Protein AF-A0AAN0JZP7-F1 (afdb_monomer_lite)

Sequence (390 aa):
MIDDQPSLLSFTKYLKPLVDWKPFALFLPGITQSDVKIIDKAKGNSIEALYKSWLQANPHGSWRDVITALKECDEMELVNNIERKVTDPTKGKTPSAIFRAHSVELTDSISTSILRTSNALHAEGLISLETKEDMDVTGVANYRKATTLINSIDRQLRASLDPKEYLIDICHVLINQKYRTLTDIATSILHELVPDNSANRVGYVSNAITGEEVKPGDHILSQRWFHTHHGIYIGEPDCEVIHFSGDETGSLEFKRSSPHCQIRKTTLDKFRDGNRLCLVAYNCSVGSKISSILHSAYCHTEKAMPLSETIELAKYFLNHPKEFGEYDIANNNSETFACFCKTSLMNVAAQLQPTRWIPLPAGSSVVNSQCDTYVEALEKYHRIRCQNTT

Secondary structure (DSSP, 8-state):
-TTSPPPHHHHHHHSTT-S-HHHHHHHSTT--HHHHHHHHHSSS-HHHHHHHHHHHH-TT--HHHHHHHHHHTT-HHHHHHHHHHH--TT----HHHHHHHHHHHHHHHHHTTHHHHHHHHHHTTSS-HHHHHHHH-TTS-HHHHHHHHHHHHHHHHHH-SSHHHHHHHHHHHHHTT--HHHHHHHHHHHHHHS---HHHHS-SS--B--GGG--TT-EEEEE-SS-EEEEEEEEETTEEEEEEESSTT----S-SS-TT-EEEEE-HHHHHTTSEEEEPB-S--HHHHHHHHHHT--B--SPPPPHHHHHHHHHHHHHSGGGG----TTSSSHHHHHHHHHHS-TT---TT-GGGGSPPPTT--SS-PPPSSHHHHHHHHHHHHHHT--

InterPro domains:
  IPR007053 LRAT domain [PF04970] (213-344)
  IPR007053 LRAT domain [PS51934] (219-351)
  IPR011029 Death-like domain superfamily [G3DSA:1.10.533.10] (3-98)

pLDDT: mean 81.69, std 14.91, range [33.34, 98.12]

Radius of gyration: 25.27 Å; chains: 1; bounding box: 73×60×63 Å

Organism: Amphimedon queenslandica (NCBI:txid400682)

Structure (mmCIF, N/CA/C/O backbone):
data_AF-A0AAN0JZP7-F1
#
_entry.id   AF-A0AAN0JZP7-F1
#
loop_
_atom_site.group_PDB
_atom_site.id
_atom_site.type_symbol
_atom_site.label_atom_id
_atom_site.label_alt_id
_atom_site.label_comp_id
_atom_site.label_asym_id
_atom_site.label_entity_id
_atom_site.label_seq_id
_atom_site.pdbx_PDB_ins_code
_atom_site.Cartn_x
_atom_site.Cartn_y
_atom_site.Cartn_z
_atom_site.occupancy
_atom_site.B_iso_or_equiv
_atom_site.auth_seq_id
_atom_site.auth_comp_id
_atom_site.auth_asym_id
_atom_site.auth_atom_id
_atom_site.pdbx_PDB_model_num
ATOM 1 N N . MET A 1 1 ? 17.502 -0.839 16.898 1.00 61.59 1 MET A N 1
ATOM 2 C CA . MET A 1 1 ? 17.442 -0.936 15.425 1.00 61.59 1 MET A CA 1
ATOM 3 C C . MET A 1 1 ? 18.794 -1.365 14.877 1.00 61.59 1 MET A C 1
ATOM 5 O O . MET A 1 1 ? 18.995 -2.561 14.876 1.00 61.59 1 MET A O 1
ATOM 9 N N . ILE A 1 2 ? 19.779 -0.524 14.547 1.00 63.44 2 ILE A N 1
ATOM 10 C CA . ILE A 1 2 ? 21.137 -1.043 14.225 1.00 63.44 2 ILE A CA 1
ATOM 11 C C . ILE A 1 2 ? 21.937 -1.475 15.470 1.00 63.44 2 ILE A C 1
ATOM 13 O O . ILE A 1 2 ? 22.833 -2.306 15.388 1.00 63.44 2 ILE A O 1
ATOM 17 N N . ASP A 1 3 ? 21.541 -0.971 16.637 1.00 71.25 3 ASP A N 1
ATOM 18 C CA . ASP A 1 3 ? 22.227 -1.209 17.917 1.00 71.25 3 ASP A CA 1
ATOM 19 C C . ASP A 1 3 ? 21.623 -2.334 18.741 1.00 71.25 3 ASP A C 1
ATOM 21 O O . ASP A 1 3 ? 22.101 -2.634 19.831 1.00 71.25 3 ASP A O 1
ATOM 25 N N . ASP A 1 4 ? 20.581 -2.973 18.212 1.00 73.88 4 ASP A N 1
ATOM 26 C CA . ASP A 1 4 ? 19.952 -4.087 18.903 1.00 73.88 4 ASP A CA 1
ATOM 27 C C . ASP A 1 4 ? 20.780 -5.347 18.680 1.00 73.88 4 ASP A C 1
ATOM 29 O O . ASP A 1 4 ? 21.336 -5.579 17.599 1.00 73.88 4 ASP A O 1
ATOM 33 N N . GLN A 1 5 ? 20.803 -6.193 19.703 1.00 83.50 5 GLN A N 1
ATOM 34 C CA . GLN A 1 5 ? 21.382 -7.519 19.601 1.00 83.50 5 GLN A CA 1
ATOM 35 C C . GLN A 1 5 ? 20.538 -8.397 18.660 1.00 83.50 5 GLN A C 1
ATOM 37 O O . GLN A 1 5 ? 19.321 -8.510 18.851 1.00 83.50 5 GLN A O 1
ATOM 42 N N . PRO A 1 6 ? 21.141 -9.047 17.648 1.00 84.19 6 PRO A N 1
ATOM 43 C CA . PRO A 1 6 ? 20.416 -9.958 16.772 1.00 84.19 6 PRO A CA 1
ATOM 44 C C . PRO A 1 6 ? 19.908 -11.184 17.542 1.00 84.19 6 PRO A C 1
ATOM 46 O O . PRO A 1 6 ? 20.631 -11.764 18.350 1.00 84.19 6 PRO A O 1
ATOM 49 N N . SER A 1 7 ? 18.692 -11.651 17.243 1.00 84.12 7 SER A N 1
ATOM 50 C CA . SER A 1 7 ? 18.241 -12.980 17.687 1.00 84.12 7 SER A CA 1
ATOM 51 C C . SER A 1 7 ? 18.879 -14.076 16.834 1.00 84.12 7 SER A C 1
ATOM 53 O O . SER A 1 7 ? 19.139 -13.854 15.649 1.00 84.12 7 SER A O 1
ATOM 55 N N . LEU A 1 8 ? 19.040 -15.286 17.379 1.00 82.19 8 LEU A N 1
ATOM 56 C CA . LEU A 1 8 ? 19.596 -16.423 16.634 1.00 82.19 8 LEU A CA 1
ATOM 57 C C . LEU A 1 8 ? 18.882 -16.652 15.290 1.00 82.19 8 LEU A C 1
ATOM 59 O O . LEU A 1 8 ? 19.519 -16.874 14.259 1.00 82.19 8 LEU A O 1
ATOM 63 N N . LEU A 1 9 ? 17.549 -16.556 15.293 1.00 73.75 9 LEU A N 1
ATOM 64 C CA . LEU A 1 9 ? 16.721 -16.744 14.104 1.00 73.75 9 LEU A CA 1
ATOM 65 C C . LEU A 1 9 ? 16.971 -15.655 13.053 1.00 73.75 9 LEU A C 1
ATOM 67 O O . LEU A 1 9 ? 17.081 -15.954 11.868 1.00 73.75 9 LEU A O 1
ATOM 71 N N . SER A 1 10 ? 17.062 -14.392 13.473 1.00 79.19 10 SER A N 1
ATOM 72 C CA . SER A 1 10 ? 17.300 -13.276 12.549 1.00 79.19 10 SER A CA 1
ATOM 73 C C . SER A 1 10 ? 18.724 -13.290 11.986 1.00 79.19 10 SER A C 1
ATOM 75 O O . SER A 1 10 ? 18.895 -13.129 10.780 1.00 79.19 10 SER A O 1
ATOM 77 N N . PHE A 1 11 ? 19.721 -13.589 12.822 1.00 86.81 11 PHE A N 1
ATOM 78 C CA . PHE A 1 11 ? 21.123 -13.722 12.428 1.00 86.81 11 PHE A CA 1
ATOM 79 C C . PHE A 1 11 ? 21.316 -14.814 11.369 1.00 86.81 11 PHE A C 1
ATOM 81 O O . PHE A 1 11 ? 21.804 -14.552 10.272 1.00 86.81 11 PHE A O 1
ATOM 88 N N . THR A 1 12 ? 20.847 -16.030 11.662 1.00 86.12 12 THR A N 1
ATOM 89 C CA . THR A 1 12 ? 20.970 -17.180 10.750 1.00 86.12 12 THR A CA 1
ATOM 90 C C . THR A 1 12 ? 20.180 -16.984 9.458 1.00 86.12 12 THR A C 1
ATOM 92 O O . THR A 1 12 ? 20.674 -17.304 8.378 1.00 86.12 12 THR A O 1
ATOM 95 N N . LYS A 1 13 ? 18.969 -16.417 9.536 1.00 83.31 13 LYS A N 1
ATOM 96 C CA . LYS A 1 13 ? 18.145 -16.126 8.356 1.00 83.31 13 LYS A CA 1
ATOM 97 C C . LYS A 1 13 ? 18.811 -15.109 7.436 1.00 83.31 13 LYS A C 1
ATOM 99 O O . LYS A 1 13 ? 18.739 -15.266 6.219 1.00 83.31 13 LYS A O 1
ATOM 104 N N . TYR A 1 14 ? 19.392 -14.048 7.993 1.00 85.00 14 TYR A N 1
ATOM 105 C CA . TYR A 1 14 ? 19.931 -12.954 7.190 1.00 85.00 14 TYR A CA 1
ATOM 106 C C . TYR A 1 14 ? 21.307 -13.264 6.624 1.00 85.00 14 TYR A C 1
ATOM 108 O O . TYR A 1 14 ? 21.558 -12.858 5.501 1.00 85.00 14 TYR A O 1
ATOM 116 N N . LEU A 1 15 ? 22.136 -14.038 7.326 1.00 89.44 15 LEU A N 1
ATOM 117 C CA . LEU A 1 15 ? 23.448 -14.469 6.835 1.00 89.44 15 LEU A CA 1
ATOM 118 C C . LEU A 1 15 ? 23.404 -15.740 5.975 1.00 89.44 15 LEU A C 1
ATOM 120 O O . LEU A 1 15 ? 24.440 -16.195 5.513 1.00 89.44 15 LEU A O 1
ATOM 124 N N . LYS A 1 16 ? 22.221 -16.310 5.714 1.00 85.50 16 LYS A N 1
ATOM 125 C CA . LYS A 1 16 ? 22.064 -17.481 4.835 1.00 85.50 16 LYS A CA 1
ATOM 126 C C . LYS A 1 16 ? 22.737 -17.335 3.451 1.00 85.50 16 LYS A C 1
ATOM 128 O O . LYS A 1 16 ? 23.241 -18.347 2.972 1.00 85.50 16 LYS A O 1
ATOM 133 N N . PRO A 1 17 ? 22.740 -16.156 2.792 1.00 86.69 17 PRO A N 1
ATOM 134 C CA . PRO A 1 17 ? 23.419 -15.976 1.505 1.00 86.69 17 PRO A CA 1
ATOM 135 C C . PRO A 1 17 ? 24.952 -15.959 1.587 1.00 86.69 17 PRO A C 1
ATOM 137 O O . PRO A 1 17 ? 25.596 -16.069 0.550 1.00 86.69 17 PRO A O 1
ATOM 140 N N . LEU A 1 18 ? 25.534 -15.810 2.783 1.00 87.44 18 LEU A N 1
ATOM 141 C CA . LEU A 1 18 ? 26.980 -15.721 2.971 1.00 87.44 18 LEU A CA 1
ATOM 142 C C . LEU A 1 18 ? 27.627 -17.090 2.720 1.00 87.44 18 LEU A C 1
ATOM 144 O O . LEU A 1 18 ? 27.459 -18.020 3.510 1.00 87.44 18 LEU A O 1
ATOM 148 N N . VAL A 1 19 ? 28.348 -17.213 1.603 1.00 81.44 19 VAL A N 1
ATOM 149 C CA . VAL A 1 19 ? 28.922 -18.488 1.141 1.00 81.44 19 VAL A CA 1
ATOM 150 C C . VAL A 1 19 ? 30.175 -18.862 1.934 1.00 81.44 19 VAL A C 1
ATOM 152 O O . VAL A 1 19 ? 30.304 -20.012 2.355 1.00 81.44 19 VAL A O 1
ATOM 155 N N . ASP A 1 20 ? 31.071 -17.900 2.178 1.00 88.50 20 ASP A N 1
ATOM 156 C CA . ASP A 1 20 ? 32.243 -18.086 3.036 1.00 88.50 20 ASP A CA 1
ATOM 157 C C . ASP A 1 20 ? 32.143 -17.208 4.284 1.00 88.50 20 ASP A C 1
ATOM 159 O O . ASP A 1 20 ? 32.372 -16.002 4.271 1.00 88.50 20 ASP A O 1
ATOM 163 N N . TRP A 1 21 ? 31.784 -17.836 5.399 1.00 93.06 21 TRP A N 1
ATOM 164 C CA . TRP A 1 21 ? 31.579 -17.145 6.665 1.00 93.06 21 TRP A CA 1
ATOM 165 C C . TRP A 1 21 ? 32.882 -16.875 7.428 1.00 93.06 21 TRP A C 1
ATOM 167 O O . TRP A 1 21 ? 32.865 -16.116 8.398 1.00 93.06 21 TRP A O 1
ATOM 177 N N . LYS A 1 22 ? 34.006 -17.502 7.045 1.00 94.31 22 LYS A N 1
ATOM 178 C CA . LYS A 1 22 ? 35.250 -17.460 7.833 1.00 94.31 22 LYS A CA 1
ATOM 179 C C . LYS A 1 22 ? 35.911 -16.077 7.837 1.00 94.31 22 LYS A C 1
ATOM 181 O O . LYS A 1 22 ? 36.289 -15.652 8.930 1.00 94.31 22 LYS A O 1
ATOM 186 N N . PRO A 1 23 ? 36.040 -15.360 6.700 1.00 92.50 23 PRO A N 1
ATOM 187 C CA . PRO A 1 23 ? 36.547 -13.988 6.703 1.00 92.50 23 PRO A CA 1
ATOM 188 C C . PRO A 1 23 ? 35.668 -13.076 7.563 1.00 92.50 23 PRO A C 1
ATOM 190 O O . PRO A 1 23 ? 36.172 -12.407 8.459 1.00 92.50 23 PRO A O 1
ATOM 193 N N . PHE A 1 24 ? 34.346 -13.170 7.392 1.00 95.12 24 PHE A N 1
ATOM 194 C CA . PHE A 1 24 ? 33.356 -12.432 8.182 1.00 95.12 24 PHE A CA 1
ATOM 195 C C . PHE A 1 24 ? 33.491 -12.666 9.687 1.00 95.12 24 PHE A C 1
ATOM 197 O O . PHE A 1 24 ? 33.491 -11.714 10.466 1.00 95.12 24 PHE A O 1
ATOM 204 N N . ALA A 1 25 ? 33.659 -13.919 10.111 1.00 94.69 25 ALA A N 1
ATOM 205 C CA . ALA A 1 25 ? 33.807 -14.250 11.521 1.00 94.69 25 ALA A CA 1
ATOM 206 C C . ALA A 1 25 ? 35.013 -13.569 12.173 1.00 94.69 25 ALA A C 1
ATOM 208 O O . ALA A 1 25 ? 34.914 -13.173 13.328 1.00 94.69 25 ALA A O 1
ATOM 209 N N . LEU A 1 26 ? 36.128 -13.408 11.455 1.00 93.19 26 LEU A N 1
ATOM 210 C CA . LEU A 1 26 ? 37.338 -12.782 11.998 1.00 93.19 26 LEU A CA 1
ATOM 211 C C . LEU A 1 26 ? 37.191 -11.273 12.221 1.00 93.19 26 LEU A C 1
ATOM 213 O O . LEU A 1 26 ? 37.925 -10.714 13.032 1.00 93.19 26 LEU A O 1
ATOM 217 N N . PHE A 1 27 ? 36.244 -10.626 11.541 1.00 93.94 27 PHE A N 1
ATOM 218 C CA . PHE A 1 27 ? 35.928 -9.216 11.763 1.00 93.94 27 PHE A CA 1
ATOM 219 C C . PHE A 1 27 ? 34.865 -8.997 12.844 1.00 93.94 27 PHE A C 1
ATOM 221 O O . PHE A 1 27 ? 34.640 -7.859 13.257 1.00 93.94 27 PHE A O 1
ATOM 228 N N . LEU A 1 28 ? 34.221 -10.059 13.344 1.00 94.94 28 LEU A N 1
ATOM 229 C CA . LEU A 1 28 ? 33.315 -9.934 14.481 1.00 94.94 28 LEU A CA 1
ATOM 230 C C . LEU A 1 28 ? 34.106 -9.684 15.778 1.00 94.94 28 LEU A C 1
ATOM 232 O O . LEU A 1 28 ? 35.032 -10.439 16.092 1.00 94.94 28 LEU A O 1
ATOM 236 N N . PRO A 1 29 ? 33.717 -8.684 16.592 1.00 91.81 29 PRO A N 1
ATOM 237 C CA . PRO A 1 29 ? 34.404 -8.400 17.845 1.00 91.81 29 PRO A CA 1
ATOM 238 C C . PRO A 1 29 ? 34.432 -9.618 18.773 1.00 91.81 29 PRO A C 1
ATOM 240 O O . PRO A 1 29 ? 33.393 -10.215 19.056 1.00 91.81 29 PRO A O 1
ATOM 243 N N . GLY A 1 30 ? 35.622 -9.963 19.265 1.00 90.44 30 GLY A N 1
ATOM 244 C CA . GLY A 1 30 ? 35.824 -11.051 20.225 1.00 90.44 30 GLY A CA 1
ATOM 245 C C . GLY A 1 30 ? 36.013 -12.444 19.617 1.00 90.44 30 GLY A C 1
ATOM 246 O O . GLY A 1 30 ? 36.321 -13.367 20.365 1.00 90.44 30 GLY A O 1
ATOM 247 N N . ILE A 1 31 ? 35.887 -12.616 18.296 1.00 95.62 31 ILE A N 1
ATOM 248 C CA . ILE A 1 31 ? 36.171 -13.894 17.628 1.00 95.62 31 ILE A CA 1
ATOM 249 C C . ILE A 1 31 ? 37.644 -13.978 17.222 1.00 95.62 31 ILE A C 1
ATOM 251 O O . ILE A 1 31 ? 38.203 -13.057 16.632 1.00 95.62 31 ILE A O 1
ATOM 255 N N . THR A 1 32 ? 38.279 -15.115 17.510 1.00 94.19 32 THR A N 1
ATOM 256 C CA . THR A 1 32 ? 39.675 -15.384 17.149 1.00 94.19 32 THR A CA 1
ATOM 257 C C . THR A 1 32 ? 39.801 -16.454 16.064 1.00 94.19 32 THR A C 1
ATOM 259 O O . THR A 1 32 ? 38.897 -17.253 15.810 1.00 94.19 32 THR A O 1
ATOM 262 N N . GLN A 1 33 ? 40.991 -16.557 15.465 1.00 92.69 33 GLN A N 1
ATOM 263 C CA . GLN A 1 33 ? 41.318 -17.632 14.522 1.00 92.69 33 GLN A CA 1
ATOM 264 C C . GLN A 1 33 ? 41.151 -19.038 15.129 1.00 92.69 33 GLN A C 1
ATOM 266 O O . GLN A 1 33 ? 40.869 -19.998 14.407 1.00 92.69 33 GLN A O 1
ATOM 271 N N . SER A 1 34 ? 41.353 -19.178 16.442 1.00 92.75 34 SER A N 1
ATOM 272 C CA . SER A 1 34 ? 41.161 -20.443 17.155 1.00 92.75 34 SER A CA 1
ATOM 273 C C . SER A 1 34 ? 39.684 -20.829 17.199 1.00 92.75 34 SER A C 1
ATOM 275 O O . SER A 1 34 ? 39.361 -21.983 16.920 1.00 92.75 34 SER A O 1
ATOM 277 N N . ASP A 1 35 ? 38.797 -19.865 17.445 1.00 92.31 35 ASP A N 1
ATOM 278 C CA . ASP A 1 35 ? 37.346 -20.083 17.480 1.00 92.31 35 ASP A CA 1
ATOM 279 C C . ASP A 1 35 ? 36.824 -20.499 16.105 1.00 92.31 35 ASP A C 1
ATOM 281 O O . ASP A 1 35 ? 36.108 -21.493 15.983 1.00 92.31 35 ASP A O 1
ATOM 285 N N . VAL A 1 36 ? 37.283 -19.827 15.041 1.00 94.31 36 VAL A N 1
ATOM 286 C CA . VAL A 1 36 ? 36.952 -20.197 13.655 1.00 94.31 36 VAL A CA 1
ATOM 287 C C . VAL A 1 36 ? 37.372 -21.639 13.354 1.00 94.31 36 VAL A C 1
ATOM 289 O O . VAL A 1 36 ? 36.588 -22.397 12.787 1.00 94.31 36 VAL A O 1
ATOM 292 N N . LYS A 1 37 ? 38.571 -22.069 13.778 1.00 93.88 37 LYS A N 1
ATOM 293 C CA . LYS A 1 37 ? 39.041 -23.460 13.598 1.00 93.88 37 LYS A CA 1
ATOM 294 C C . LYS A 1 37 ? 38.215 -24.478 14.385 1.00 93.88 37 LYS A C 1
ATOM 296 O O . LYS A 1 37 ? 38.093 -25.618 13.940 1.00 93.88 37 LYS A O 1
ATOM 301 N N . ILE A 1 38 ? 37.705 -24.107 15.559 1.00 92.56 38 ILE A N 1
ATOM 302 C CA . ILE A 1 38 ? 36.837 -24.971 16.369 1.00 92.56 38 ILE A CA 1
ATOM 303 C C . ILE A 1 38 ? 35.477 -25.122 15.682 1.00 92.56 38 ILE A C 1
ATOM 305 O O . ILE A 1 38 ? 35.018 -26.248 15.497 1.00 92.56 38 ILE A O 1
ATOM 309 N N . ILE A 1 39 ? 34.875 -24.012 15.245 1.00 93.38 39 ILE A N 1
ATOM 310 C CA . ILE A 1 39 ? 33.576 -23.997 14.558 1.00 93.38 39 ILE A CA 1
ATOM 311 C C . ILE A 1 39 ? 33.648 -24.752 13.222 1.00 93.38 39 ILE A C 1
ATOM 313 O O . ILE A 1 39 ? 32.748 -25.527 12.916 1.00 93.38 39 ILE A O 1
ATOM 317 N N . ASP A 1 40 ? 34.734 -24.596 12.459 1.00 91.31 40 ASP A N 1
ATOM 318 C CA . ASP A 1 40 ? 34.947 -25.287 11.176 1.00 91.31 40 ASP A CA 1
ATOM 319 C C . ASP A 1 40 ? 35.055 -26.815 11.323 1.00 91.31 40 ASP A C 1
ATOM 321 O O . ASP A 1 40 ? 34.704 -27.570 10.420 1.00 91.31 40 ASP A O 1
ATOM 325 N N . LYS A 1 41 ? 35.525 -27.290 12.484 1.00 89.38 41 LYS A N 1
ATOM 326 C CA . LYS A 1 41 ? 35.619 -28.723 12.805 1.00 89.38 41 LYS A CA 1
ATOM 327 C C . LYS A 1 41 ? 34.352 -29.282 13.453 1.00 89.38 41 LYS A C 1
ATOM 329 O O . LYS A 1 41 ? 34.227 -30.503 13.581 1.00 89.38 41 LYS A O 1
ATOM 334 N N . ALA A 1 42 ? 33.439 -28.424 13.904 1.00 86.25 42 ALA A N 1
ATOM 335 C CA . ALA A 1 42 ? 32.206 -28.844 14.551 1.00 86.25 42 ALA A CA 1
ATOM 336 C C . ALA A 1 42 ? 31.202 -29.379 13.518 1.00 86.25 42 ALA A C 1
ATOM 338 O O . ALA A 1 42 ? 31.073 -28.864 12.410 1.00 86.25 42 ALA A O 1
ATOM 339 N N . LYS A 1 43 ? 30.446 -30.417 13.888 1.00 76.25 43 LYS A N 1
ATOM 340 C CA . LYS A 1 43 ? 29.324 -30.900 13.071 1.00 76.25 43 LYS A CA 1
ATOM 341 C C . LYS A 1 43 ? 28.108 -30.004 13.319 1.00 76.25 43 LYS A C 1
ATOM 343 O O . LYS A 1 43 ? 27.640 -29.942 14.452 1.00 76.25 43 LYS A O 1
ATOM 348 N N . GLY A 1 44 ? 27.577 -29.352 12.285 1.00 80.12 44 GLY A N 1
ATOM 349 C CA . GLY A 1 44 ? 26.349 -28.553 12.384 1.00 80.12 44 GLY A CA 1
ATOM 350 C C . GLY A 1 44 ? 26.357 -27.304 11.506 1.00 80.12 44 GLY A C 1
ATOM 351 O O . GLY A 1 44 ? 27.202 -27.152 10.629 1.00 80.12 44 GLY A O 1
ATOM 352 N N . ASN A 1 45 ? 25.395 -26.408 11.740 1.00 87.12 45 ASN A N 1
ATOM 353 C CA . ASN A 1 45 ? 25.317 -25.127 11.044 1.00 87.12 45 ASN A CA 1
ATOM 354 C C . ASN A 1 45 ? 26.385 -24.163 11.587 1.00 87.12 45 ASN A C 1
ATOM 356 O O . ASN A 1 45 ? 26.284 -23.687 12.720 1.00 87.12 45 ASN A O 1
ATOM 360 N N . SER A 1 46 ? 27.394 -23.858 10.770 1.00 91.19 46 SER A N 1
ATOM 361 C CA . SER A 1 46 ? 28.520 -23.006 11.161 1.00 91.19 46 SER A CA 1
ATOM 362 C C . SER A 1 46 ? 28.106 -21.576 11.528 1.00 91.19 46 SER A C 1
ATOM 364 O O . SER A 1 46 ? 28.682 -21.011 12.451 1.00 91.19 46 SER A O 1
ATOM 366 N N . ILE A 1 47 ? 27.071 -21.012 10.892 1.00 91.62 47 ILE A N 1
ATOM 367 C CA . ILE A 1 47 ? 26.547 -19.671 11.221 1.00 91.62 47 ILE A CA 1
ATOM 368 C C . ILE A 1 47 ? 25.875 -19.667 12.600 1.00 91.62 47 ILE A C 1
ATOM 370 O O . ILE A 1 47 ? 26.012 -18.715 13.366 1.00 91.62 47 ILE A O 1
ATOM 374 N N . GLU A 1 48 ? 25.165 -20.744 12.944 1.00 90.62 48 GLU A N 1
ATOM 375 C CA . GLU A 1 48 ? 24.533 -20.895 14.261 1.00 90.62 48 GLU A CA 1
ATOM 376 C C . GLU A 1 48 ? 25.583 -21.041 15.374 1.00 90.62 48 GLU A C 1
ATOM 378 O O . GLU A 1 48 ? 25.471 -20.428 16.437 1.00 90.62 48 GLU A O 1
ATOM 383 N N . ALA A 1 49 ? 26.623 -21.840 15.120 1.00 93.56 49 ALA A N 1
ATOM 384 C CA . ALA A 1 49 ? 27.745 -22.016 16.036 1.00 93.56 49 ALA A CA 1
ATOM 385 C C . ALA A 1 49 ? 28.550 -20.716 16.207 1.00 93.56 49 ALA A C 1
ATOM 387 O O . ALA A 1 49 ? 28.891 -20.356 17.336 1.00 93.56 49 ALA A O 1
ATOM 388 N N . LEU A 1 50 ? 28.772 -19.978 15.114 1.00 95.75 50 LEU A N 1
ATOM 389 C CA . LEU A 1 50 ? 29.395 -18.657 15.131 1.00 95.75 50 LEU A CA 1
ATOM 390 C C . LEU A 1 50 ? 28.613 -17.678 16.003 1.00 95.75 50 LEU A C 1
ATOM 392 O O . LEU A 1 50 ? 29.213 -17.033 16.853 1.00 95.75 50 LEU A O 1
ATOM 396 N N . TYR A 1 51 ? 27.288 -17.606 15.851 1.00 94.94 51 TYR A N 1
ATOM 397 C CA . TYR A 1 51 ? 26.445 -16.728 16.666 1.00 94.94 51 TYR A CA 1
ATOM 398 C C . TYR A 1 51 ? 26.621 -16.982 18.167 1.00 94.94 51 TYR A C 1
ATOM 400 O O . TYR A 1 51 ? 26.814 -16.047 18.942 1.00 94.94 51 TYR A O 1
ATOM 408 N N . LYS A 1 52 ? 26.576 -18.256 18.580 1.00 92.75 52 LYS A N 1
ATOM 409 C CA . LYS A 1 52 ? 26.711 -18.638 19.994 1.00 92.75 52 LYS A CA 1
ATOM 410 C C . LYS A 1 52 ? 28.096 -18.283 20.533 1.00 92.75 52 LYS A C 1
ATOM 412 O O . LYS A 1 52 ? 28.190 -17.693 21.605 1.00 92.75 52 LYS A O 1
ATOM 417 N N . SER A 1 53 ? 29.149 -18.600 19.777 1.00 93.06 53 SER A N 1
ATOM 418 C CA . SER A 1 53 ? 30.531 -18.274 20.149 1.00 93.06 53 SER A CA 1
ATOM 419 C C . SER A 1 53 ? 30.759 -16.763 20.225 1.00 93.06 53 SER A C 1
ATOM 421 O O . SER A 1 53 ? 31.422 -16.280 21.139 1.00 93.06 53 SER A O 1
ATOM 423 N N . TRP A 1 54 ? 30.182 -16.009 19.289 1.00 96.50 54 TRP A N 1
ATOM 424 C CA . TRP A 1 54 ? 30.317 -14.560 19.218 1.00 96.50 54 TRP A CA 1
ATOM 425 C C . TRP A 1 54 ? 29.619 -13.865 20.382 1.00 96.50 54 TRP A C 1
ATOM 427 O O . TRP A 1 54 ? 30.255 -13.058 21.045 1.00 96.50 54 TRP A O 1
ATOM 437 N N . LEU A 1 55 ? 28.371 -14.213 20.710 1.00 92.50 55 LEU A N 1
ATOM 438 C CA . LEU A 1 55 ? 27.688 -13.603 21.859 1.00 92.50 55 LEU A CA 1
ATOM 439 C C . LEU A 1 55 ? 28.260 -14.043 23.210 1.00 92.50 55 LEU A C 1
ATOM 441 O O . LEU A 1 55 ? 28.140 -13.313 24.191 1.00 92.50 55 LEU A O 1
ATOM 445 N N . GLN A 1 56 ? 28.914 -15.205 23.276 1.00 91.88 56 GLN A N 1
ATOM 446 C CA . GLN A 1 56 ? 29.666 -15.597 24.466 1.00 91.88 56 GLN A CA 1
ATOM 447 C C . GLN A 1 56 ? 30.907 -14.712 24.671 1.00 91.88 56 GLN A C 1
ATOM 449 O O . GLN A 1 56 ? 31.204 -14.340 25.805 1.00 91.88 56 GLN A O 1
ATOM 454 N N . ALA A 1 57 ? 31.619 -14.370 23.592 1.00 90.12 57 ALA A N 1
ATOM 455 C CA . ALA A 1 57 ? 32.801 -13.506 23.633 1.00 90.12 57 ALA A CA 1
ATOM 456 C C . ALA A 1 57 ? 32.458 -12.004 23.683 1.00 90.12 57 ALA A C 1
ATOM 458 O O . ALA A 1 57 ? 33.202 -11.216 24.264 1.00 90.12 57 ALA A O 1
ATOM 459 N N . ASN A 1 58 ? 31.320 -11.611 23.107 1.00 92.19 58 ASN A N 1
ATOM 460 C CA . ASN A 1 58 ? 30.807 -10.248 23.052 1.00 92.19 58 ASN A CA 1
ATOM 461 C C . ASN A 1 58 ? 29.312 -10.203 23.448 1.00 92.19 58 ASN A C 1
ATOM 463 O O . ASN A 1 58 ? 28.436 -10.132 22.578 1.00 92.19 58 ASN A O 1
ATOM 467 N N . PRO A 1 59 ? 28.994 -10.203 24.759 1.00 89.44 59 PRO A N 1
ATOM 468 C CA . PRO A 1 59 ? 27.613 -10.247 25.256 1.00 89.44 59 PRO A CA 1
ATOM 469 C C . PRO A 1 59 ? 26.727 -9.067 24.844 1.00 89.44 59 PRO A C 1
ATOM 471 O O . PRO A 1 59 ? 25.504 -9.167 24.926 1.00 89.44 59 PRO A O 1
ATOM 474 N N . HIS A 1 60 ? 27.324 -7.956 24.404 1.00 84.81 60 HIS A N 1
ATOM 475 C CA . HIS A 1 60 ? 26.625 -6.756 23.939 1.00 84.81 60 HIS A CA 1
ATOM 476 C C . HIS A 1 60 ? 26.675 -6.588 22.414 1.00 84.81 60 HIS A C 1
ATOM 478 O O . HIS A 1 60 ? 26.398 -5.501 21.915 1.00 84.81 60 HIS A O 1
ATOM 484 N N . GLY A 1 61 ? 27.015 -7.650 21.674 1.00 87.44 61 GLY A N 1
ATOM 485 C CA . GLY A 1 61 ? 27.068 -7.623 20.216 1.00 87.44 61 GLY A CA 1
ATOM 486 C C . GLY A 1 61 ? 25.752 -7.167 19.587 1.00 87.44 61 GLY A C 1
ATOM 487 O O . GLY A 1 61 ? 24.669 -7.569 20.018 1.00 87.44 61 GLY A O 1
ATOM 488 N N . SER A 1 62 ? 25.866 -6.335 18.559 1.00 89.06 62 SER A N 1
ATOM 489 C CA . SER A 1 62 ? 24.768 -5.635 17.892 1.00 89.06 62 SER A CA 1
ATOM 490 C C . SER A 1 62 ? 24.782 -5.858 16.378 1.00 89.06 62 SER A C 1
ATOM 492 O O . SER A 1 62 ? 25.772 -6.320 15.804 1.00 89.06 62 SER A O 1
ATOM 494 N N . TRP A 1 63 ? 23.695 -5.496 15.691 1.00 87.06 63 TRP A N 1
ATOM 495 C CA . TRP A 1 63 ? 23.684 -5.483 14.224 1.00 87.06 63 TRP A CA 1
ATOM 496 C C . TRP A 1 63 ? 24.732 -4.536 13.622 1.00 87.06 63 TRP A C 1
ATOM 498 O O . TRP A 1 63 ? 25.213 -4.816 12.527 1.00 87.06 63 TRP A O 1
ATOM 508 N N . ARG A 1 64 ? 25.138 -3.466 14.322 1.00 87.00 64 ARG A N 1
ATOM 509 C CA . ARG A 1 64 ? 26.226 -2.571 13.898 1.00 87.00 64 ARG A CA 1
ATOM 510 C C . ARG A 1 64 ? 27.536 -3.336 13.742 1.00 87.00 64 ARG A C 1
ATOM 512 O O . ARG A 1 64 ? 28.231 -3.134 12.749 1.00 87.00 64 ARG A O 1
ATOM 519 N N . ASP A 1 65 ? 27.844 -4.229 14.676 1.00 91.31 65 ASP A N 1
ATOM 520 C CA . ASP A 1 65 ? 29.061 -5.046 14.633 1.00 91.31 65 ASP A CA 1
ATOM 521 C C . ASP A 1 65 ? 29.031 -6.010 13.442 1.00 91.31 65 ASP A C 1
ATOM 523 O O . ASP A 1 65 ? 30.004 -6.122 12.702 1.00 91.31 65 ASP A O 1
ATOM 527 N N . VAL A 1 66 ? 27.877 -6.640 13.200 1.00 91.94 66 VAL A N 1
ATOM 528 C CA . VAL A 1 66 ? 27.654 -7.534 12.052 1.00 91.94 66 VAL A CA 1
ATOM 529 C C . VAL A 1 66 ? 27.795 -6.787 10.728 1.00 91.94 66 VAL A C 1
ATOM 531 O O . VAL A 1 66 ? 28.477 -7.251 9.822 1.00 91.94 66 VAL A O 1
ATOM 534 N N . ILE A 1 67 ? 27.170 -5.617 10.613 1.00 87.44 67 ILE A N 1
ATOM 535 C CA . ILE A 1 67 ? 27.229 -4.776 9.414 1.00 87.44 67 ILE A CA 1
ATOM 536 C C . ILE A 1 67 ? 28.657 -4.296 9.161 1.00 87.44 67 ILE A C 1
ATOM 538 O O . ILE A 1 67 ? 29.103 -4.292 8.018 1.00 87.44 67 ILE A O 1
ATOM 542 N N . THR A 1 68 ? 29.378 -3.916 10.214 1.00 89.31 68 THR A N 1
ATOM 543 C CA . THR A 1 68 ? 30.778 -3.490 10.110 1.00 89.31 68 THR A CA 1
ATOM 544 C C . THR A 1 68 ? 31.643 -4.649 9.626 1.00 89.31 68 THR A C 1
ATOM 546 O O . THR A 1 68 ? 32.357 -4.498 8.644 1.00 89.31 68 THR A O 1
ATOM 549 N N . ALA A 1 69 ? 31.497 -5.833 10.222 1.00 91.94 69 ALA A N 1
ATOM 550 C CA . ALA A 1 69 ? 32.239 -7.022 9.814 1.00 91.94 69 ALA A CA 1
ATOM 551 C C . ALA A 1 69 ? 31.958 -7.442 8.360 1.00 91.94 69 ALA A C 1
ATOM 553 O O . ALA A 1 69 ? 32.870 -7.858 7.651 1.00 91.94 69 ALA A O 1
ATOM 554 N N . LEU A 1 70 ? 30.715 -7.301 7.889 1.00 91.62 70 LEU A N 1
ATOM 555 C CA . LEU A 1 70 ? 30.371 -7.559 6.488 1.00 91.62 70 LEU A CA 1
ATOM 556 C C . LEU A 1 70 ? 30.960 -6.511 5.531 1.00 91.62 70 LEU A C 1
ATOM 558 O O . LEU A 1 70 ? 31.376 -6.875 4.434 1.00 91.62 70 LEU A O 1
ATOM 562 N N . LYS A 1 71 ? 31.034 -5.234 5.937 1.00 86.56 71 LYS A N 1
ATOM 563 C CA . LYS A 1 71 ? 31.696 -4.176 5.150 1.00 86.56 71 LYS A CA 1
ATOM 564 C C . LYS A 1 71 ? 33.187 -4.455 4.980 1.00 86.56 71 LYS A C 1
ATOM 566 O O . LYS A 1 71 ? 33.691 -4.322 3.876 1.00 86.56 71 LYS A O 1
ATOM 571 N N . GLU A 1 72 ? 33.857 -4.907 6.037 1.00 88.62 72 GLU A N 1
ATOM 572 C CA . GLU A 1 72 ? 35.272 -5.309 5.982 1.00 88.62 72 GLU A CA 1
ATOM 573 C C . GLU A 1 72 ? 35.515 -6.549 5.096 1.00 88.62 72 GLU A C 1
ATOM 575 O O . GLU A 1 72 ? 36.640 -6.802 4.673 1.00 88.62 72 GLU A O 1
ATOM 580 N N . CYS A 1 73 ? 34.465 -7.319 4.789 1.00 87.62 73 CYS A N 1
ATOM 581 C CA . CYS A 1 73 ? 34.521 -8.469 3.880 1.00 87.62 73 CYS A CA 1
ATOM 582 C C . CYS A 1 73 ? 34.105 -8.153 2.442 1.00 87.62 73 CYS A C 1
ATOM 584 O O . CYS A 1 73 ? 33.948 -9.084 1.656 1.00 87.62 73 CYS A O 1
ATOM 586 N N . ASP A 1 74 ? 33.853 -6.885 2.110 1.00 86.75 74 ASP A N 1
ATOM 587 C CA . ASP A 1 74 ? 33.282 -6.473 0.823 1.00 86.75 74 ASP A CA 1
ATOM 588 C C . ASP A 1 74 ? 31.923 -7.140 0.493 1.00 86.75 74 ASP A C 1
ATOM 590 O O . ASP A 1 74 ? 31.475 -7.151 -0.655 1.00 86.75 74 ASP A O 1
ATOM 594 N N . GLU A 1 75 ? 31.189 -7.624 1.504 1.00 86.81 75 GLU A N 1
ATOM 595 C CA . GLU A 1 75 ? 29.866 -8.260 1.373 1.00 86.81 75 GLU A CA 1
ATOM 596 C C . GLU A 1 75 ? 28.742 -7.210 1.261 1.00 86.81 75 GLU A C 1
ATOM 598 O O . GLU A 1 75 ? 27.730 -7.229 1.972 1.00 86.81 75 GLU A O 1
ATOM 603 N N . MET A 1 76 ? 28.924 -6.237 0.364 1.00 80.12 76 MET A N 1
ATOM 604 C CA . MET A 1 76 ? 28.110 -5.018 0.284 1.00 80.12 76 MET A CA 1
ATOM 605 C C . MET A 1 76 ? 26.637 -5.280 -0.066 1.00 80.12 76 MET A C 1
ATOM 607 O O . MET A 1 76 ? 25.751 -4.561 0.399 1.00 80.12 76 MET A O 1
ATOM 611 N N . GLU A 1 77 ? 26.337 -6.325 -0.841 1.00 79.00 77 GLU A N 1
ATOM 612 C CA . GLU A 1 77 ? 24.952 -6.727 -1.124 1.00 79.00 77 GLU A CA 1
ATOM 613 C C . GLU A 1 77 ? 24.237 -7.216 0.148 1.00 79.00 77 GLU A C 1
ATOM 615 O O . GLU A 1 77 ? 23.073 -6.880 0.400 1.00 79.00 77 GLU A O 1
ATOM 620 N N . LEU A 1 78 ? 24.942 -7.977 0.987 1.00 82.31 78 LEU A N 1
ATOM 621 C CA . LEU A 1 78 ? 24.408 -8.503 2.237 1.00 82.31 78 LEU A CA 1
ATOM 622 C C . LEU A 1 78 ? 24.265 -7.401 3.290 1.00 82.31 78 LEU A C 1
ATOM 624 O O . LEU A 1 78 ? 23.230 -7.333 3.958 1.00 82.31 78 LEU A O 1
ATOM 628 N N . VAL A 1 79 ? 25.249 -6.496 3.368 1.00 81.12 79 VAL A N 1
ATOM 629 C CA . VAL A 1 79 ? 25.201 -5.258 4.163 1.00 81.12 79 VAL A CA 1
ATOM 630 C C . VAL A 1 79 ? 23.936 -4.477 3.844 1.00 81.12 79 VAL A C 1
ATOM 632 O O . VAL A 1 79 ? 23.137 -4.239 4.743 1.00 81.12 79 VAL A O 1
ATOM 635 N N . ASN A 1 80 ? 23.704 -4.148 2.572 1.00 72.12 80 ASN A N 1
ATOM 636 C CA . ASN A 1 80 ? 22.557 -3.336 2.162 1.00 72.12 80 ASN A CA 1
ATOM 637 C C . ASN A 1 80 ? 21.225 -4.035 2.471 1.00 72.12 80 ASN A C 1
ATOM 639 O O . ASN A 1 80 ? 20.258 -3.404 2.901 1.00 72.12 80 ASN A O 1
ATOM 643 N N . ASN A 1 81 ? 21.169 -5.357 2.297 1.00 74.94 81 ASN A N 1
ATOM 644 C CA . ASN A 1 81 ? 19.993 -6.156 2.628 1.00 74.94 81 ASN A CA 1
ATOM 645 C C . ASN A 1 81 ? 19.691 -6.194 4.130 1.00 74.94 81 ASN A C 1
ATOM 647 O O . ASN A 1 81 ? 18.517 -6.208 4.509 1.00 74.94 81 ASN A O 1
ATOM 651 N N . ILE A 1 82 ? 20.722 -6.258 4.973 1.00 79.75 82 ILE A N 1
ATOM 652 C CA . ILE A 1 82 ? 20.590 -6.260 6.432 1.00 79.75 82 ILE A CA 1
ATOM 653 C C . ILE A 1 82 ? 20.289 -4.852 6.929 1.00 79.75 82 ILE A C 1
ATOM 655 O O . ILE A 1 82 ? 19.313 -4.690 7.652 1.00 79.75 82 ILE A O 1
ATOM 659 N N . GLU A 1 83 ? 21.034 -3.837 6.485 1.00 76.31 83 GLU A N 1
ATOM 660 C CA . GLU A 1 83 ? 20.774 -2.430 6.792 1.00 76.31 83 GLU A CA 1
ATOM 661 C C . GLU A 1 83 ? 19.320 -2.092 6.465 1.00 76.31 83 GLU A C 1
ATOM 663 O O . GLU A 1 83 ? 18.581 -1.768 7.379 1.00 76.31 83 GLU A O 1
ATOM 668 N N . ARG A 1 84 ? 18.825 -2.345 5.247 1.00 67.12 84 ARG A N 1
ATOM 669 C CA . ARG A 1 84 ? 17.413 -2.105 4.882 1.00 67.12 84 ARG A CA 1
ATOM 670 C C . ARG A 1 84 ? 16.394 -2.775 5.817 1.00 67.12 84 ARG A C 1
ATOM 672 O O . ARG A 1 84 ? 15.306 -2.246 6.021 1.00 67.12 84 ARG A O 1
ATOM 679 N N . LYS A 1 85 ? 16.709 -3.953 6.364 1.00 68.56 85 LYS A N 1
ATOM 680 C CA . LYS A 1 85 ? 15.826 -4.687 7.292 1.00 68.56 85 LYS A CA 1
ATOM 681 C C . LYS A 1 85 ? 15.940 -4.207 8.737 1.00 68.56 85 LYS A C 1
ATOM 683 O O . LYS A 1 85 ? 15.047 -4.488 9.530 1.00 68.56 85 LYS A O 1
ATOM 688 N N . VAL A 1 86 ? 17.042 -3.550 9.080 1.00 66.19 86 VAL A N 1
ATOM 689 C CA . VAL A 1 86 ? 17.427 -3.192 10.448 1.00 66.19 86 VAL A CA 1
ATOM 690 C C . VAL A 1 86 ? 17.365 -1.667 10.676 1.00 66.19 86 VAL A C 1
ATOM 692 O O . VAL A 1 86 ? 17.284 -1.228 11.823 1.00 66.19 86 VAL A O 1
ATOM 695 N N . THR A 1 87 ? 17.341 -0.856 9.610 1.00 57.31 87 THR A N 1
ATOM 696 C CA . THR A 1 87 ? 17.347 0.619 9.622 1.00 57.31 87 THR A CA 1
ATOM 697 C C . THR A 1 87 ? 16.072 1.276 9.078 1.00 57.31 87 THR A C 1
ATOM 699 O O . THR A 1 87 ? 16.053 2.500 8.990 1.00 57.31 87 THR A O 1
ATOM 702 N N . ASP A 1 88 ? 15.007 0.527 8.747 1.00 45.69 88 ASP A N 1
ATOM 703 C CA . ASP A 1 88 ? 13.747 1.094 8.222 1.00 45.69 88 ASP A CA 1
ATOM 704 C C . ASP A 1 88 ? 13.190 2.212 9.142 1.00 45.69 88 ASP A C 1
ATOM 706 O O . ASP A 1 88 ? 12.742 1.923 10.257 1.00 45.69 88 ASP A O 1
ATOM 710 N N . PRO A 1 89 ? 13.165 3.484 8.690 1.00 42.19 89 PRO A N 1
ATOM 711 C CA . PRO A 1 89 ? 12.633 4.606 9.464 1.00 42.19 89 PRO A CA 1
ATOM 712 C C . PRO A 1 89 ? 11.101 4.600 9.594 1.00 42.19 89 PRO A C 1
ATOM 714 O O . PRO A 1 89 ? 10.552 5.483 10.251 1.00 42.19 89 PRO A O 1
ATOM 717 N N . THR A 1 90 ? 10.392 3.653 8.966 1.00 47.97 90 THR A N 1
ATOM 718 C CA . THR A 1 90 ? 8.925 3.672 8.858 1.00 47.97 90 THR A CA 1
ATOM 719 C C . THR A 1 90 ? 8.167 2.580 9.609 1.00 47.97 90 THR A C 1
ATOM 721 O O . THR A 1 90 ? 6.939 2.633 9.605 1.00 47.97 90 THR A O 1
ATOM 724 N N . LYS A 1 91 ? 8.794 1.659 10.362 1.00 44.06 91 LYS A N 1
ATOM 725 C CA . LYS A 1 91 ? 8.011 0.686 11.161 1.00 44.06 91 LYS A CA 1
ATOM 726 C C . LYS A 1 91 ? 8.570 0.334 12.539 1.00 44.06 91 LYS A C 1
ATOM 728 O O . LYS A 1 91 ? 9.286 -0.643 12.719 1.00 44.06 91 LYS A O 1
ATOM 733 N N . GLY A 1 92 ? 8.076 1.068 13.539 1.00 47.34 92 GLY A N 1
ATOM 734 C CA . GLY A 1 92 ? 8.050 0.665 14.952 1.00 47.34 92 GLY A CA 1
ATOM 735 C C . GLY A 1 92 ? 6.645 0.624 15.575 1.00 47.34 92 GLY A C 1
ATOM 736 O O . GLY A 1 92 ? 6.513 0.303 16.754 1.00 47.34 92 GLY A O 1
ATOM 737 N N . LYS A 1 93 ? 5.575 0.944 14.828 1.00 61.41 93 LYS A N 1
ATOM 738 C CA . LYS A 1 93 ? 4.205 0.830 15.346 1.00 61.41 93 LYS A CA 1
ATOM 739 C C . LYS A 1 93 ? 3.670 -0.574 15.066 1.00 61.41 93 LYS A C 1
ATOM 741 O O . LYS A 1 93 ? 3.488 -0.965 13.917 1.00 61.41 93 LYS A O 1
ATOM 746 N N . THR A 1 94 ? 3.426 -1.339 16.124 1.00 79.75 94 THR A N 1
ATOM 747 C CA . THR A 1 94 ? 2.700 -2.613 16.032 1.00 79.75 94 THR A CA 1
ATOM 748 C C . THR A 1 94 ? 1.283 -2.372 15.487 1.00 79.75 94 THR A C 1
ATOM 750 O O . THR A 1 94 ? 0.767 -1.264 15.662 1.00 79.75 94 THR A O 1
ATOM 753 N N . PRO A 1 95 ? 0.603 -3.369 14.883 1.00 84.06 95 PRO A N 1
ATOM 754 C CA . PRO A 1 95 ? -0.796 -3.214 14.469 1.00 84.06 95 PRO A CA 1
ATOM 755 C C . PRO A 1 95 ? -1.689 -2.657 15.583 1.00 84.06 95 PRO A C 1
ATOM 757 O O . PRO A 1 95 ? -2.497 -1.765 15.352 1.00 84.06 95 PRO A O 1
ATOM 760 N N . SER A 1 96 ? -1.454 -3.075 16.831 1.00 84.56 96 SER A N 1
ATOM 761 C CA . SER A 1 96 ? -2.148 -2.534 18.002 1.00 84.56 96 SER A CA 1
ATOM 762 C C . SER A 1 96 ? -1.823 -1.069 18.306 1.00 84.56 96 SER A C 1
ATOM 764 O O . SER A 1 96 ? -2.677 -0.358 18.824 1.00 84.56 96 SER A O 1
ATOM 766 N N . ALA A 1 97 ? -0.598 -0.604 18.043 1.00 83.44 97 ALA A N 1
ATOM 767 C CA . ALA A 1 97 ? -0.240 0.804 18.213 1.00 83.44 97 ALA A CA 1
ATOM 768 C C . ALA A 1 97 ? -0.901 1.682 17.142 1.00 83.44 97 ALA A C 1
ATOM 770 O O . ALA A 1 97 ? -1.375 2.767 17.469 1.00 83.44 97 ALA A O 1
ATOM 771 N N . ILE A 1 98 ? -0.976 1.188 15.901 1.00 88.31 98 ILE A N 1
ATOM 772 C CA . ILE A 1 98 ? -1.696 1.852 14.807 1.00 88.31 98 ILE A CA 1
ATOM 773 C C . ILE A 1 98 ? -3.188 1.916 15.147 1.00 88.31 98 ILE A C 1
ATOM 775 O O . ILE A 1 98 ? -3.737 3.005 15.241 1.00 88.31 98 ILE A O 1
ATOM 779 N N . PHE A 1 99 ? -3.828 0.780 15.444 1.00 93.88 99 PHE A N 1
ATOM 780 C CA . PHE A 1 99 ? -5.252 0.742 15.795 1.00 93.88 99 PHE A CA 1
ATOM 781 C C . PHE A 1 99 ? -5.595 1.675 16.962 1.00 93.88 99 PHE A C 1
ATOM 783 O O . PHE A 1 99 ? -6.558 2.437 16.903 1.00 93.88 99 PHE A O 1
ATOM 790 N N . ARG A 1 100 ? -4.766 1.675 18.015 1.00 89.88 100 ARG A N 1
ATOM 791 C CA . ARG A 1 100 ? -4.967 2.542 19.181 1.00 89.88 100 ARG A CA 1
ATOM 792 C C . ARG A 1 100 ? -4.897 4.026 18.826 1.00 89.88 100 ARG A C 1
ATOM 794 O O . ARG A 1 100 ? -5.684 4.789 19.384 1.00 89.88 100 ARG A O 1
ATOM 801 N N . ALA A 1 101 ? -4.001 4.427 17.924 1.00 91.44 101 ALA A N 1
ATOM 802 C CA . ALA A 1 101 ? -3.866 5.822 17.504 1.00 91.44 101 ALA A CA 1
ATOM 803 C C . ALA A 1 101 ? -5.156 6.373 16.868 1.00 91.44 101 ALA A C 1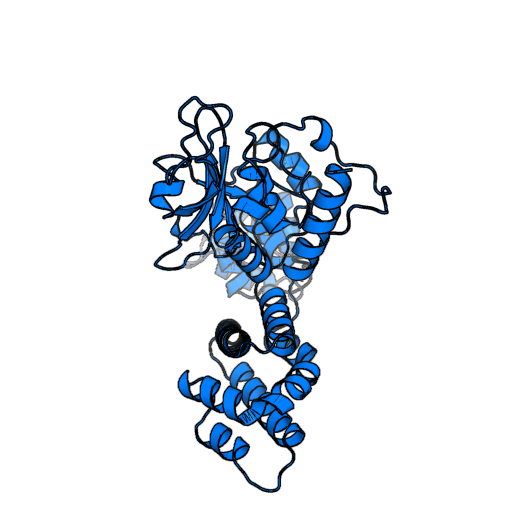
ATOM 805 O O . ALA A 1 101 ? -5.449 7.548 17.042 1.00 91.44 101 ALA A O 1
ATOM 806 N N . HIS A 1 102 ? -5.953 5.508 16.232 1.00 94.75 102 HIS A N 1
ATOM 807 C CA . HIS A 1 102 ? -7.209 5.861 15.554 1.00 94.75 102 HIS A CA 1
ATOM 808 C C . HIS A 1 102 ? -8.475 5.499 16.354 1.00 94.75 102 HIS A C 1
ATOM 810 O O . HIS A 1 102 ? -9.596 5.727 15.906 1.00 94.75 102 HIS A O 1
ATOM 816 N N . SER A 1 103 ? -8.328 4.922 17.551 1.00 94.69 103 SER A N 1
ATOM 817 C CA . SER A 1 103 ? -9.444 4.325 18.306 1.00 94.69 103 SER A CA 1
ATOM 818 C C . SER A 1 103 ? -10.533 5.318 18.734 1.00 94.69 103 SER A C 1
ATOM 820 O O . SER A 1 103 ? -11.709 4.952 18.766 1.00 94.69 103 SER A O 1
ATOM 822 N N . VAL A 1 104 ? -10.168 6.567 19.041 1.00 95.06 104 VAL A N 1
ATOM 823 C CA . VAL A 1 104 ? -11.124 7.622 19.424 1.00 95.06 104 VAL A CA 1
ATOM 824 C C . VAL A 1 104 ? -11.996 8.006 18.231 1.00 95.06 104 VAL A C 1
ATOM 826 O O . VAL A 1 104 ? -13.218 7.942 18.326 1.00 95.06 104 VAL A O 1
ATOM 829 N N . GLU A 1 105 ? -11.374 8.298 17.089 1.00 95.94 105 GLU A N 1
ATOM 830 C CA . GLU A 1 105 ? -12.072 8.676 15.854 1.00 95.94 105 GLU A CA 1
ATOM 831 C C . GLU A 1 105 ? -12.958 7.535 15.337 1.00 95.94 105 GLU A C 1
ATOM 833 O O . GLU A 1 105 ? -14.110 7.753 14.949 1.00 95.94 105 GLU A O 1
ATOM 838 N N . LEU A 1 106 ? -12.465 6.292 15.410 1.00 96.62 106 LEU A N 1
ATOM 839 C CA . LEU A 1 106 ? -13.265 5.104 15.119 1.00 96.62 106 LEU A CA 1
ATOM 840 C C . LEU A 1 106 ? -14.478 4.996 16.047 1.00 96.62 106 LEU A C 1
ATOM 842 O O . LEU A 1 106 ? -15.578 4.715 15.576 1.00 96.62 106 LEU A O 1
ATOM 846 N N . THR A 1 107 ? -14.299 5.224 17.351 1.00 97.69 107 THR A N 1
ATOM 847 C CA . THR A 1 107 ? -15.397 5.176 18.329 1.00 97.69 107 THR A CA 1
ATOM 848 C C . THR A 1 107 ? -16.471 6.207 17.990 1.00 97.69 107 THR A C 1
ATOM 850 O O . THR A 1 107 ? -17.654 5.861 17.932 1.00 97.69 107 THR A O 1
ATOM 853 N N . ASP A 1 108 ? -16.068 7.450 17.720 1.00 96.12 108 ASP A N 1
ATOM 854 C CA . ASP A 1 108 ? -16.978 8.531 17.340 1.00 96.12 108 ASP A CA 1
ATOM 855 C C . ASP A 1 108 ? -17.748 8.176 16.066 1.00 96.12 108 ASP A C 1
ATOM 857 O O . ASP A 1 108 ? -18.983 8.191 16.056 1.00 96.12 108 ASP A O 1
ATOM 861 N N . SER A 1 109 ? -17.042 7.763 15.010 1.00 95.44 109 SER A N 1
ATOM 862 C CA . SER A 1 109 ? -17.663 7.434 13.726 1.00 95.44 109 SER A CA 1
ATOM 863 C C . SER A 1 109 ? -18.594 6.217 13.820 1.00 95.44 109 SER A C 1
ATOM 865 O O . SER A 1 109 ? -19.711 6.240 13.293 1.00 95.44 109 SER A O 1
ATOM 867 N N . ILE A 1 110 ? -18.186 5.154 14.518 1.00 96.56 110 ILE A N 1
ATOM 868 C CA . ILE A 1 110 ? -18.985 3.929 14.680 1.00 96.56 110 ILE A CA 1
ATOM 869 C C . ILE A 1 110 ? -20.211 4.173 15.565 1.00 96.56 110 ILE A C 1
ATOM 871 O O . ILE A 1 110 ? -21.246 3.548 15.341 1.00 96.56 110 ILE A O 1
ATOM 875 N N . SER A 1 111 ? -20.167 5.111 16.518 1.00 96.75 111 SER A N 1
ATOM 876 C CA . SER A 1 111 ? -21.328 5.430 17.366 1.00 96.75 111 SER A CA 1
ATOM 877 C C . SER A 1 111 ? -22.575 5.839 16.563 1.00 96.75 111 SER A C 1
ATOM 879 O O . SER A 1 111 ? -23.708 5.612 16.997 1.00 96.75 111 SER A O 1
ATOM 881 N N . THR A 1 112 ? -22.381 6.369 15.354 1.00 93.75 112 THR A N 1
ATOM 882 C CA . THR A 1 112 ? -23.461 6.753 14.432 1.00 93.75 112 THR A CA 1
ATOM 883 C C . THR A 1 112 ? -24.016 5.584 13.607 1.00 93.75 112 THR A C 1
ATOM 885 O O . THR A 1 112 ? -25.095 5.693 13.030 1.00 93.75 112 THR A O 1
ATOM 888 N N . SER A 1 113 ? -23.309 4.451 13.563 1.00 92.69 113 SER A N 1
ATOM 889 C CA . SER A 1 113 ? -23.593 3.297 12.694 1.00 92.69 113 SER A CA 1
ATOM 890 C C . SER A 1 113 ? -23.484 1.945 13.417 1.00 92.69 113 SER A C 1
ATOM 892 O O . SER A 1 113 ? -23.365 0.900 12.777 1.00 92.69 113 SER A O 1
ATOM 894 N N . ILE A 1 114 ? -23.564 1.955 14.753 1.00 95.12 114 ILE A N 1
ATOM 895 C CA . ILE A 1 114 ? -23.134 0.851 15.622 1.00 95.12 114 ILE A CA 1
ATOM 896 C C . ILE A 1 114 ? -23.739 -0.507 15.255 1.00 95.12 114 ILE A C 1
ATOM 898 O O . ILE A 1 114 ? -22.995 -1.467 15.089 1.00 95.12 114 ILE A O 1
ATOM 902 N N . LEU A 1 115 ? -25.062 -0.582 15.062 1.00 94.19 115 LEU A N 1
ATOM 903 C CA . LEU A 1 115 ? -25.761 -1.840 14.772 1.00 94.19 115 LEU A CA 1
ATOM 904 C C . LEU A 1 115 ? -25.396 -2.404 13.399 1.00 94.19 115 LEU A C 1
ATOM 906 O O . LEU A 1 115 ? -25.248 -3.609 13.229 1.00 94.19 115 LEU A O 1
ATOM 910 N N . ARG A 1 116 ? -25.256 -1.533 12.395 1.00 93.81 116 ARG A N 1
ATOM 911 C CA . ARG A 1 116 ? -24.907 -1.960 11.039 1.00 93.81 116 ARG A CA 1
ATOM 912 C C . ARG A 1 116 ? -23.474 -2.486 11.005 1.00 93.81 116 ARG A C 1
ATOM 914 O O . ARG A 1 116 ? -23.232 -3.566 10.474 1.00 93.81 116 ARG A O 1
ATOM 921 N N . THR A 1 117 ? -22.562 -1.748 11.631 1.00 96.00 117 THR A N 1
ATOM 922 C CA . THR A 1 117 ? -21.146 -2.100 11.716 1.00 96.00 117 THR A CA 1
ATOM 923 C C . THR A 1 117 ? -20.932 -3.380 12.524 1.00 96.00 117 THR A C 1
ATOM 925 O O . THR A 1 117 ? -20.231 -4.270 12.054 1.00 96.00 117 THR A O 1
ATOM 928 N N . SER A 1 118 ? -21.573 -3.539 13.690 1.00 97.12 118 SER A N 1
ATOM 929 C CA . SER A 1 118 ? -21.446 -4.763 14.494 1.00 97.12 118 SER A CA 1
ATOM 930 C C . SER A 1 118 ? -22.020 -5.991 13.783 1.00 97.12 118 SER A C 1
ATOM 932 O O . SER A 1 118 ? -21.402 -7.052 13.806 1.00 97.12 118 SER A O 1
ATOM 934 N N . ASN A 1 119 ? -23.154 -5.851 13.087 1.00 97.00 119 ASN A N 1
ATOM 935 C CA . ASN A 1 119 ? -23.724 -6.937 12.291 1.00 97.00 119 ASN A CA 1
ATOM 936 C C . ASN A 1 119 ? -22.780 -7.381 11.166 1.00 97.00 119 ASN A C 1
ATOM 938 O O . ASN A 1 119 ? -22.610 -8.581 10.969 1.00 97.00 119 ASN A O 1
ATOM 942 N N . ALA A 1 120 ? -22.160 -6.433 10.457 1.00 94.44 120 ALA A N 1
ATOM 943 C CA . ALA A 1 120 ? -21.217 -6.740 9.384 1.00 94.44 120 ALA A CA 1
ATOM 944 C C . ALA A 1 120 ? -19.937 -7.408 9.913 1.00 94.44 120 ALA A C 1
ATOM 946 O O . ALA A 1 120 ? -19.518 -8.430 9.386 1.00 94.44 120 ALA A O 1
ATOM 947 N N . LEU A 1 121 ? -19.362 -6.885 11.000 1.00 95.69 121 LEU A N 1
ATOM 948 C CA . LEU A 1 121 ? -18.178 -7.471 11.638 1.00 95.69 121 LEU A CA 1
ATOM 949 C C . LEU A 1 121 ? -18.439 -8.897 12.141 1.00 95.69 121 LEU A C 1
ATOM 951 O O . LEU A 1 121 ? -17.588 -9.769 12.001 1.00 95.69 121 LEU A O 1
ATOM 955 N N . HIS A 1 122 ? -19.620 -9.145 12.713 1.00 97.00 122 HIS A N 1
ATOM 956 C CA . HIS A 1 122 ? -20.007 -10.481 13.160 1.00 97.00 122 HIS A CA 1
ATOM 957 C C . HIS A 1 122 ? -20.243 -11.436 11.984 1.00 97.00 122 HIS A C 1
ATOM 959 O O . HIS A 1 122 ? -19.893 -12.609 12.077 1.00 97.00 122 HIS A O 1
ATOM 965 N N . ALA A 1 123 ? -20.836 -10.959 10.884 1.00 92.00 123 ALA A N 1
ATOM 966 C CA . ALA A 1 123 ? -21.069 -11.776 9.693 1.00 92.00 123 ALA A CA 1
ATOM 967 C C . ALA A 1 123 ? -19.759 -12.323 9.098 1.00 92.00 123 ALA A C 1
ATOM 969 O O . ALA A 1 123 ? -19.730 -13.474 8.675 1.00 92.00 123 ALA A O 1
ATOM 970 N N . GLU A 1 124 ? -18.680 -11.539 9.158 1.00 86.81 124 GLU A N 1
ATOM 971 C CA . GLU A 1 124 ? -17.329 -11.949 8.744 1.00 86.81 124 GLU A CA 1
ATOM 972 C C . GLU A 1 124 ? -16.556 -12.715 9.838 1.00 86.81 124 GLU A C 1
ATOM 974 O O . GLU A 1 124 ? -15.383 -13.037 9.673 1.00 86.81 124 GLU A O 1
ATOM 979 N N . GLY A 1 125 ? -17.179 -13.004 10.987 1.00 89.06 125 GLY A N 1
ATOM 980 C CA . GLY A 1 125 ? -16.544 -13.738 12.088 1.00 89.06 125 GLY A CA 1
ATOM 981 C C . GLY A 1 125 ? -15.450 -12.965 12.836 1.00 89.06 125 GLY A C 1
ATOM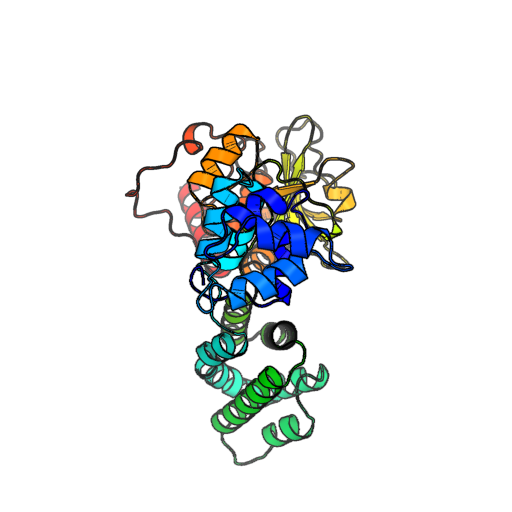 982 O O . GLY A 1 125 ? -14.705 -13.564 13.607 1.00 89.06 125 GLY A O 1
ATOM 983 N N . LEU A 1 126 ? -15.357 -11.644 12.645 1.00 91.75 126 LEU A N 1
ATOM 984 C CA . LEU A 1 126 ? -14.324 -10.789 13.248 1.00 91.75 126 LEU A CA 1
ATOM 985 C C . LEU A 1 126 ? -14.650 -10.366 14.689 1.00 91.75 126 LEU A C 1
ATOM 987 O O . LEU A 1 126 ? -13.800 -9.829 15.397 1.00 91.75 126 LEU A O 1
ATOM 991 N N . ILE A 1 127 ? -15.889 -10.577 15.140 1.00 95.31 127 ILE A N 1
ATOM 992 C CA . ILE A 1 127 ? -16.308 -10.378 16.532 1.00 95.31 127 ILE A CA 1
ATOM 993 C C . ILE A 1 127 ? -17.232 -11.506 16.996 1.00 95.31 127 ILE A C 1
ATOM 995 O O . ILE A 1 127 ? -17.934 -12.114 16.190 1.00 95.31 127 ILE A O 1
ATOM 999 N N . SER A 1 128 ? -17.263 -11.766 18.307 1.00 95.19 128 SER A N 1
ATOM 1000 C CA . SER A 1 128 ? -18.143 -12.786 18.890 1.00 95.19 128 SER A CA 1
ATOM 1001 C C . SER A 1 128 ? -19.623 -12.393 18.831 1.00 95.19 128 SER A C 1
ATOM 1003 O O . SER A 1 128 ? -19.965 -11.206 18.817 1.00 95.19 128 SER A O 1
ATOM 1005 N N . LEU A 1 129 ? -20.510 -13.395 18.862 1.00 95.56 129 LEU A N 1
ATOM 1006 C CA . LEU A 1 129 ? -21.957 -13.180 18.981 1.00 95.56 129 LEU A CA 1
ATOM 1007 C C . LEU A 1 129 ? -22.301 -12.360 20.231 1.00 95.56 129 LEU A C 1
ATOM 1009 O O . LEU A 1 129 ? -23.066 -11.410 20.134 1.00 95.56 129 LEU A O 1
ATOM 1013 N N . GLU A 1 130 ? -21.659 -12.662 21.360 1.00 95.56 130 GLU A N 1
ATOM 1014 C CA . GLU A 1 130 ? -21.789 -11.898 22.607 1.00 95.56 130 GLU A CA 1
ATOM 1015 C C . GLU A 1 130 ? -21.452 -10.411 22.396 1.00 95.56 130 GLU A C 1
ATOM 1017 O O . GLU A 1 130 ? -22.248 -9.537 22.725 1.00 95.56 130 GLU A O 1
ATOM 1022 N N . THR A 1 131 ? -20.327 -10.109 21.730 1.00 95.50 131 THR A N 1
ATOM 1023 C CA . THR A 1 131 ? -19.936 -8.719 21.426 1.00 95.50 131 THR A CA 1
ATOM 1024 C C . THR A 1 131 ? -20.978 -8.019 20.551 1.00 95.50 131 THR A C 1
ATOM 1026 O O . THR A 1 131 ? -21.213 -6.823 20.705 1.00 95.50 131 THR A O 1
ATOM 1029 N N . LYS A 1 132 ? -21.601 -8.740 19.612 1.00 96.75 132 LYS A N 1
ATOM 1030 C CA . LYS A 1 132 ? -22.666 -8.204 18.755 1.00 96.75 132 LYS A CA 1
ATOM 1031 C C . LYS A 1 132 ? -23.948 -7.941 19.555 1.00 96.75 132 LYS A C 1
ATOM 1033 O O . LYS A 1 132 ? -24.555 -6.887 19.369 1.00 96.75 132 LYS A O 1
ATOM 1038 N N . GLU A 1 133 ? -24.344 -8.854 20.437 1.00 95.19 133 GLU A N 1
ATOM 1039 C CA . GLU A 1 133 ? -25.524 -8.718 21.303 1.00 95.19 133 GLU A CA 1
ATOM 1040 C C . GLU A 1 133 ? -25.381 -7.549 22.290 1.00 95.19 133 GLU A C 1
ATOM 1042 O O . GLU A 1 133 ? -26.328 -6.778 22.464 1.00 95.19 133 GLU A O 1
ATOM 1047 N N . ASP A 1 134 ? -24.177 -7.308 22.818 1.00 94.50 134 ASP A N 1
ATOM 1048 C CA . ASP A 1 134 ? -23.874 -6.139 23.657 1.00 94.50 134 ASP A CA 1
ATOM 1049 C C . ASP A 1 134 ? -24.167 -4.801 22.948 1.00 94.50 134 ASP A C 1
ATOM 1051 O O . ASP A 1 134 ? -24.488 -3.792 23.588 1.00 94.50 134 ASP A O 1
ATOM 1055 N N . MET A 1 135 ? -24.080 -4.764 21.612 1.00 96.94 135 MET A N 1
ATOM 1056 C CA . MET A 1 135 ? -24.377 -3.562 20.825 1.00 96.94 135 MET A CA 1
ATOM 1057 C C . MET A 1 135 ? -25.880 -3.322 20.650 1.00 96.94 135 MET A C 1
ATOM 1059 O O . MET A 1 135 ? -26.292 -2.192 20.366 1.00 96.94 135 MET A O 1
ATOM 1063 N N . ASP A 1 136 ? -26.713 -4.338 20.863 1.00 92.69 136 ASP A N 1
ATOM 1064 C CA . ASP A 1 136 ? -28.170 -4.257 20.707 1.00 92.69 136 ASP A CA 1
ATOM 1065 C C . ASP A 1 136 ? -28.893 -3.880 22.016 1.00 92.69 136 ASP A C 1
ATOM 1067 O O . ASP A 1 136 ? -30.065 -3.513 22.021 1.00 92.69 136 ASP A O 1
ATOM 1071 N N . VAL A 1 137 ? -28.175 -3.850 23.146 1.00 93.69 137 VAL A N 1
ATOM 1072 C CA . VAL A 1 137 ? -28.748 -3.551 24.470 1.00 93.69 137 VAL A CA 1
ATOM 1073 C C . VAL A 1 137 ? -29.453 -2.189 24.504 1.00 93.69 137 VAL A C 1
ATOM 1075 O O . VAL A 1 137 ? -28.860 -1.138 24.248 1.00 93.69 137 VAL A O 1
ATOM 1078 N N . THR A 1 138 ? -30.734 -2.167 24.865 1.00 91.25 138 THR A N 1
ATOM 1079 C CA . THR A 1 138 ? -31.513 -0.925 24.985 1.00 91.25 138 THR A CA 1
ATOM 1080 C C . THR A 1 138 ? -31.093 -0.096 26.203 1.00 91.25 138 THR A C 1
ATOM 1082 O O . THR A 1 138 ? -30.691 -0.644 27.225 1.00 91.25 138 THR A O 1
ATOM 1085 N N . GLY A 1 139 ? -31.224 1.233 26.134 1.00 91.25 139 GLY A N 1
ATOM 1086 C CA . GLY A 1 139 ? -30.953 2.125 27.275 1.00 91.25 139 GLY A CA 1
ATOM 1087 C C . GLY A 1 139 ? -29.474 2.467 27.509 1.00 91.25 139 GLY A C 1
ATOM 1088 O O . GLY A 1 139 ? -29.168 3.268 28.390 1.00 91.25 139 GLY A O 1
ATOM 1089 N N . VAL A 1 140 ? -28.556 1.929 26.700 1.00 93.88 140 VAL A N 1
ATOM 1090 C CA . VAL A 1 140 ? -27.132 2.300 26.697 1.00 93.88 140 VAL A CA 1
ATOM 1091 C C . VAL A 1 140 ? -26.844 3.231 25.520 1.00 93.88 140 VAL A C 1
ATOM 1093 O O . VAL A 1 140 ? -27.237 2.953 24.389 1.00 93.88 140 VAL A O 1
ATOM 1096 N N . ALA A 1 141 ? -26.134 4.333 25.772 1.00 96.44 141 ALA A N 1
ATOM 1097 C CA . ALA A 1 141 ? -25.749 5.283 24.730 1.00 96.44 141 ALA A CA 1
ATOM 1098 C C . ALA A 1 141 ? -24.860 4.628 23.656 1.00 96.44 141 ALA A C 1
ATOM 1100 O O . ALA A 1 141 ? -23.905 3.923 23.990 1.00 96.44 141 ALA A O 1
ATOM 1101 N N . ASN A 1 142 ? -25.111 4.929 22.376 1.00 96.44 142 ASN A N 1
ATOM 1102 C CA . ASN A 1 142 ? -24.360 4.355 21.251 1.00 96.44 142 ASN A CA 1
ATOM 1103 C C . ASN A 1 142 ? -22.852 4.595 21.335 1.00 96.44 142 ASN A C 1
ATOM 1105 O O . ASN A 1 142 ? -22.081 3.719 20.963 1.00 96.44 142 ASN A O 1
ATOM 1109 N N . TYR A 1 143 ? -22.428 5.743 21.866 1.00 96.81 143 TYR A N 1
ATOM 1110 C CA . TYR A 1 143 ? -21.013 6.019 22.099 1.00 96.81 143 TYR A CA 1
ATOM 1111 C C . TYR A 1 143 ? -20.374 4.984 23.035 1.00 96.81 143 TYR A C 1
ATOM 1113 O O . TYR A 1 143 ? -19.343 4.408 22.709 1.00 96.81 143 TYR A O 1
ATOM 1121 N N . ARG A 1 144 ? -21.034 4.665 24.160 1.00 96.94 144 ARG A N 1
ATOM 1122 C CA . ARG A 1 144 ? -20.542 3.649 25.106 1.00 96.94 144 ARG A CA 1
ATOM 1123 C C . ARG A 1 144 ? -20.492 2.264 24.470 1.00 96.94 144 ARG A C 1
ATOM 1125 O O . ARG A 1 144 ? -19.531 1.538 24.686 1.00 96.94 144 ARG A O 1
ATOM 1132 N N . LYS A 1 145 ? -21.501 1.921 23.666 1.00 98.06 145 LYS A N 1
ATOM 1133 C CA . LYS A 1 145 ? -21.517 0.676 22.887 1.00 98.06 145 LYS A CA 1
ATOM 1134 C C . LYS A 1 145 ? -20.327 0.615 21.925 1.00 98.06 145 LYS A C 1
ATOM 1136 O O . LYS A 1 145 ? -19.573 -0.349 21.954 1.00 98.06 145 LYS A O 1
ATOM 1141 N N . ALA A 1 146 ? -20.093 1.677 21.152 1.00 97.69 146 ALA A N 1
ATOM 1142 C CA . ALA A 1 146 ? -18.951 1.777 20.246 1.00 97.69 146 ALA A CA 1
ATOM 1143 C C . ALA A 1 146 ? -17.609 1.639 20.980 1.00 97.69 146 ALA A C 1
ATOM 1145 O O . ALA A 1 146 ? -16.738 0.912 20.510 1.00 97.69 146 ALA A O 1
ATOM 1146 N N . THR A 1 147 ? -17.460 2.244 22.164 1.00 97.81 147 THR A N 1
ATOM 1147 C CA . THR A 1 147 ? -16.268 2.058 23.007 1.00 97.81 147 THR A CA 1
ATOM 1148 C C . THR A 1 147 ? -16.074 0.590 23.386 1.00 97.81 147 THR A C 1
ATOM 1150 O O . THR A 1 147 ? -14.964 0.068 23.288 1.00 97.81 147 THR A O 1
ATOM 1153 N N . THR A 1 148 ? -17.142 -0.100 23.796 1.00 97.56 148 THR A N 1
ATOM 1154 C CA . THR A 1 148 ? -17.091 -1.534 24.116 1.00 97.56 148 THR A CA 1
ATOM 1155 C C . THR A 1 148 ? -16.692 -2.365 22.897 1.00 97.56 148 THR A C 1
ATOM 1157 O O . THR A 1 148 ? -15.787 -3.190 23.006 1.00 97.56 148 THR A O 1
ATOM 1160 N N . LEU A 1 149 ? -17.281 -2.103 21.727 1.00 98.12 149 LEU A N 1
ATOM 1161 C CA . LEU A 1 149 ? -16.920 -2.778 20.478 1.00 98.12 149 LEU A CA 1
ATOM 1162 C C . LEU A 1 149 ? -15.440 -2.579 20.124 1.00 98.12 149 LEU A C 1
ATOM 1164 O O . LEU A 1 149 ? -14.743 -3.551 19.843 1.00 98.12 149 LEU A O 1
ATOM 1168 N N . ILE A 1 150 ? -14.939 -1.342 20.187 1.00 97.88 150 ILE A N 1
ATOM 1169 C CA . ILE A 1 150 ? -13.533 -1.021 19.900 1.00 97.88 150 ILE A CA 1
ATOM 1170 C C . ILE A 1 150 ? -12.584 -1.718 20.876 1.00 97.88 150 ILE A C 1
ATOM 1172 O O . ILE A 1 150 ? -11.561 -2.256 20.454 1.00 97.88 150 ILE A O 1
ATOM 1176 N N . ASN A 1 151 ? -12.935 -1.788 22.159 1.00 95.81 151 ASN A N 1
ATOM 1177 C CA . ASN A 1 151 ? -12.146 -2.520 23.150 1.00 95.81 151 ASN A CA 1
ATOM 1178 C C . ASN A 1 151 ? -12.133 -4.032 22.879 1.00 95.81 151 ASN A C 1
ATOM 1180 O O . ASN A 1 151 ? -11.094 -4.677 23.044 1.00 95.81 151 ASN A O 1
ATOM 1184 N N . SER A 1 152 ? -13.260 -4.602 22.445 1.00 96.19 152 SER A N 1
ATOM 1185 C CA . SER A 1 152 ? -13.333 -6.007 22.033 1.00 96.19 152 SER A CA 1
ATOM 1186 C C . SER A 1 152 ? -12.486 -6.277 20.788 1.00 96.19 152 SER A C 1
ATOM 1188 O O . SER A 1 152 ? -11.786 -7.290 20.743 1.00 96.19 152 SER A O 1
ATOM 1190 N N . ILE A 1 153 ? -12.478 -5.362 19.812 1.00 97.50 153 ILE A N 1
ATOM 1191 C CA . ILE A 1 153 ? -11.614 -5.451 18.626 1.00 97.50 153 ILE A CA 1
ATOM 1192 C C . ILE A 1 153 ? -10.135 -5.345 19.020 1.00 97.50 153 ILE A C 1
ATOM 1194 O O . ILE A 1 153 ? -9.353 -6.175 18.571 1.00 97.50 153 ILE A O 1
ATOM 1198 N N . ASP A 1 154 ? -9.736 -4.407 19.892 1.00 93.12 154 ASP A N 1
ATOM 1199 C CA . ASP A 1 154 ? -8.341 -4.289 20.363 1.00 93.12 154 ASP A CA 1
ATOM 1200 C C . ASP A 1 154 ? -7.884 -5.555 21.106 1.00 93.12 154 ASP A C 1
ATOM 1202 O O . ASP A 1 154 ? -6.757 -6.019 20.926 1.00 93.12 154 ASP A O 1
ATOM 1206 N N . ARG A 1 155 ? -8.763 -6.150 21.923 1.00 89.31 155 ARG A N 1
ATOM 1207 C CA . ARG A 1 155 ? -8.470 -7.402 22.631 1.00 89.31 155 ARG A CA 1
ATOM 1208 C C . ARG A 1 155 ? -8.249 -8.556 21.655 1.00 89.31 155 ARG A C 1
ATOM 1210 O O . ARG A 1 155 ? -7.262 -9.274 21.796 1.00 89.31 155 ARG A O 1
ATOM 1217 N N . GLN A 1 156 ? -9.136 -8.716 20.676 1.00 87.81 156 GLN A N 1
ATOM 1218 C CA . GLN A 1 156 ? -9.007 -9.752 19.6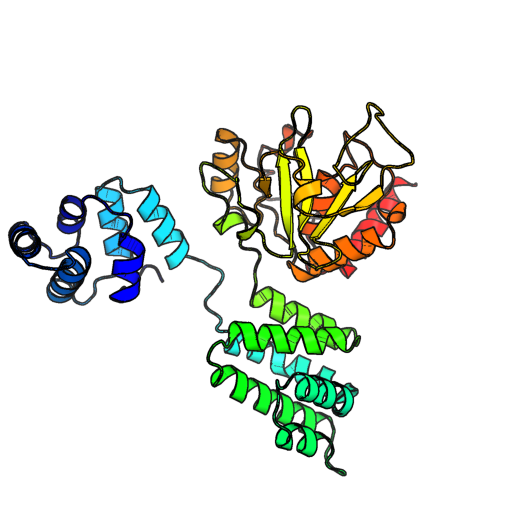49 1.00 87.81 156 GLN A CA 1
ATOM 1219 C C . GLN A 1 156 ? -7.785 -9.521 18.756 1.00 87.81 156 GLN A C 1
ATOM 1221 O O . GLN A 1 156 ? -7.024 -10.453 18.523 1.00 87.81 156 GLN A O 1
ATOM 1226 N N . LEU A 1 157 ? -7.513 -8.273 18.370 1.00 87.31 157 LEU A N 1
ATOM 1227 C CA . LEU A 1 157 ? -6.314 -7.881 17.631 1.00 87.31 157 LEU A CA 1
ATOM 1228 C C . LEU A 1 157 ? -5.032 -8.317 18.352 1.00 87.31 157 LEU A C 1
ATOM 1230 O O . LEU A 1 157 ? -4.122 -8.851 17.725 1.00 87.31 157 LEU A O 1
ATOM 1234 N N . ARG A 1 158 ? -4.952 -8.104 19.672 1.00 82.94 158 ARG A N 1
ATOM 1235 C CA . ARG A 1 158 ? -3.801 -8.525 20.493 1.00 82.94 158 ARG A CA 1
ATOM 1236 C C . ARG A 1 158 ? -3.695 -10.040 20.655 1.00 82.94 158 ARG A C 1
ATOM 1238 O O . ARG A 1 158 ? -2.592 -10.533 20.864 1.00 82.94 158 ARG A O 1
ATOM 1245 N N . ALA A 1 159 ? -4.823 -10.745 20.621 1.00 76.75 159 ALA A N 1
ATOM 1246 C CA . ALA A 1 159 ? -4.891 -12.197 20.762 1.00 76.75 159 ALA A CA 1
ATOM 1247 C C . ALA A 1 159 ? -4.738 -12.947 19.425 1.00 76.75 159 ALA A C 1
ATOM 1249 O O . ALA A 1 159 ? -4.529 -14.159 19.435 1.00 76.75 159 ALA A O 1
ATOM 1250 N N . SER A 1 160 ? -4.849 -12.247 18.292 1.00 76.38 160 SER A N 1
ATOM 1251 C CA . SER A 1 160 ? -4.753 -12.828 16.954 1.00 76.38 160 SER A CA 1
ATOM 1252 C C . SER A 1 160 ? -3.370 -13.428 16.690 1.00 76.38 160 SER A C 1
ATOM 1254 O O . SER A 1 160 ? -2.342 -12.857 17.059 1.00 76.38 160 SER A O 1
ATOM 1256 N N . LEU A 1 161 ? -3.352 -14.568 15.992 1.00 64.38 161 LEU A N 1
ATOM 1257 C CA . LEU A 1 161 ? -2.129 -15.194 15.479 1.00 64.38 161 LEU A CA 1
ATOM 1258 C C . LEU A 1 161 ? -1.479 -14.352 14.372 1.00 64.38 161 LEU A C 1
ATOM 1260 O O . LEU A 1 161 ? -0.256 -14.356 14.243 1.00 64.38 161 LEU A O 1
ATOM 1264 N N . ASP A 1 162 ? -2.291 -13.603 13.622 1.00 66.38 162 ASP A N 1
ATOM 1265 C CA . ASP A 1 162 ? -1.842 -12.599 12.661 1.00 66.38 162 ASP A CA 1
ATOM 1266 C C . ASP A 1 162 ? -2.567 -11.266 12.922 1.00 66.38 162 ASP A C 1
ATOM 1268 O O . ASP A 1 162 ? -3.629 -10.986 12.355 1.00 66.38 162 ASP A O 1
ATOM 1272 N N . PRO A 1 163 ? -2.030 -10.423 13.825 1.00 74.00 163 PRO A N 1
ATOM 1273 C CA . PRO A 1 163 ? -2.626 -9.128 14.140 1.00 74.00 163 PRO A CA 1
ATOM 1274 C C . PRO A 1 163 ? -2.672 -8.175 12.945 1.00 74.00 163 PRO A C 1
ATOM 1276 O O . PRO A 1 163 ? -3.473 -7.244 12.933 1.00 74.00 163 PRO A O 1
ATOM 1279 N N . LYS A 1 164 ? -1.786 -8.351 11.960 1.00 76.00 164 LYS A N 1
ATOM 1280 C CA . LYS A 1 164 ? -1.769 -7.481 10.788 1.00 76.00 164 LYS A CA 1
ATOM 1281 C C . LYS A 1 164 ? -2.938 -7.831 9.874 1.00 76.00 164 LYS A C 1
ATOM 1283 O O . LYS A 1 164 ? -3.670 -6.920 9.503 1.00 76.00 164 LYS A O 1
ATOM 1288 N N . GLU A 1 165 ? -3.111 -9.112 9.561 1.00 72.44 165 GLU A N 1
ATOM 1289 C CA . GLU A 1 165 ? -4.198 -9.575 8.693 1.00 72.44 165 GLU A CA 1
ATOM 1290 C C . GLU A 1 165 ? -5.567 -9.326 9.330 1.00 72.44 165 GLU A C 1
ATOM 1292 O O . GLU A 1 165 ? -6.420 -8.694 8.719 1.00 72.44 165 GLU A O 1
ATOM 1297 N N . TYR A 1 166 ? -5.725 -9.655 10.617 1.00 80.94 166 TYR A N 1
ATOM 1298 C CA . TYR A 1 166 ? -6.969 -9.379 11.343 1.00 80.94 166 TYR A CA 1
ATOM 1299 C C . TYR A 1 166 ? -7.368 -7.896 11.275 1.00 80.94 166 TYR A C 1
ATOM 1301 O O . TYR A 1 166 ? -8.538 -7.562 11.106 1.00 80.94 166 TYR A O 1
ATOM 1309 N N . LEU A 1 167 ? -6.403 -6.976 11.391 1.00 89.12 167 LEU A N 1
ATOM 1310 C CA . LEU A 1 167 ? -6.701 -5.549 11.301 1.00 89.12 167 LEU A CA 1
ATOM 1311 C C . LEU A 1 167 ? -7.023 -5.097 9.869 1.00 89.12 167 LEU A C 1
ATOM 1313 O O . LEU A 1 167 ? -7.839 -4.193 9.698 1.00 89.12 167 LEU A O 1
ATOM 1317 N N . ILE A 1 168 ? -6.414 -5.722 8.857 1.00 78.00 168 ILE A N 1
ATOM 1318 C CA . ILE A 1 168 ? -6.761 -5.494 7.449 1.00 78.00 168 ILE A CA 1
ATOM 1319 C C . ILE A 1 168 ? -8.219 -5.898 7.198 1.00 78.00 168 ILE A C 1
ATOM 1321 O O . ILE A 1 168 ? -8.976 -5.099 6.644 1.00 78.00 168 ILE A O 1
ATOM 1325 N N . ASP A 1 169 ? -8.638 -7.067 7.686 1.00 75.19 169 ASP A N 1
ATOM 1326 C CA . ASP A 1 169 ? -10.012 -7.560 7.543 1.00 75.19 169 ASP A CA 1
ATOM 1327 C C . ASP A 1 169 ? -11.028 -6.630 8.214 1.00 75.19 169 ASP A C 1
ATOM 1329 O O . ASP A 1 169 ? -12.035 -6.255 7.606 1.00 75.19 169 ASP A O 1
ATOM 1333 N N . ILE A 1 170 ? -10.732 -6.174 9.440 1.00 92.94 170 ILE A N 1
ATOM 1334 C CA . ILE A 1 170 ? -11.540 -5.157 10.128 1.00 92.94 170 ILE A CA 1
ATOM 1335 C C . ILE A 1 170 ? -11.689 -3.922 9.236 1.00 92.94 170 ILE A C 1
ATOM 1337 O O . ILE A 1 170 ? -12.809 -3.482 8.976 1.00 92.94 170 ILE A O 1
ATOM 1341 N N . CYS A 1 171 ? -10.583 -3.366 8.740 1.00 87.50 171 CYS A N 1
ATOM 1342 C CA . CYS A 1 171 ? -10.621 -2.175 7.902 1.00 87.50 171 CYS A CA 1
ATOM 1343 C C . CYS A 1 171 ? -11.440 -2.379 6.621 1.00 87.50 171 CYS A C 1
ATOM 1345 O O . CYS A 1 171 ? -12.227 -1.497 6.278 1.00 87.50 171 CYS A O 1
ATOM 1347 N N . HIS A 1 172 ? -11.331 -3.528 5.949 1.00 80.06 172 HIS A N 1
ATOM 1348 C CA . HIS A 1 172 ? -12.151 -3.838 4.774 1.00 80.06 172 HIS A CA 1
ATOM 1349 C C . HIS A 1 172 ? -13.652 -3.830 5.095 1.00 80.06 172 HIS A C 1
ATOM 1351 O O . HIS A 1 172 ? -14.439 -3.216 4.367 1.00 80.06 172 HIS A O 1
ATOM 1357 N N . VAL A 1 173 ? -14.067 -4.436 6.213 1.00 86.38 173 VAL A N 1
ATOM 1358 C CA . VAL A 1 173 ? -15.474 -4.407 6.644 1.00 86.38 173 VAL A CA 1
ATOM 1359 C C . VAL A 1 173 ? -15.941 -2.983 6.938 1.00 86.38 173 VAL A C 1
ATOM 1361 O O . VAL A 1 173 ? -17.051 -2.614 6.540 1.00 86.38 173 VAL A O 1
ATOM 1364 N N . LEU A 1 174 ? -15.110 -2.171 7.599 1.00 90.25 174 LEU A N 1
ATOM 1365 C CA . LEU A 1 174 ? -15.425 -0.775 7.921 1.00 90.25 174 LEU A CA 1
ATOM 1366 C C . LEU A 1 174 ? -15.564 0.091 6.657 1.00 90.25 174 LEU A C 1
ATOM 1368 O O . LEU A 1 174 ? -16.536 0.839 6.535 1.00 90.25 174 LEU A O 1
ATOM 1372 N N . ILE A 1 175 ? -14.659 -0.065 5.686 1.00 78.50 175 ILE A N 1
ATOM 1373 C CA . ILE A 1 175 ? -14.707 0.616 4.381 1.00 78.50 175 ILE A CA 1
ATOM 1374 C C . ILE A 1 175 ? -16.016 0.292 3.651 1.00 78.50 175 ILE A C 1
ATOM 1376 O O . ILE A 1 175 ? -16.703 1.193 3.159 1.00 78.50 175 ILE A O 1
ATOM 1380 N N . ASN A 1 176 ? -16.426 -0.978 3.670 1.00 76.75 176 ASN A N 1
ATOM 1381 C CA . ASN A 1 176 ? -17.633 -1.458 2.996 1.00 76.75 176 ASN A CA 1
ATOM 1382 C C . ASN A 1 176 ? -18.951 -0.954 3.611 1.00 76.75 176 ASN A C 1
ATOM 1384 O O . ASN A 1 176 ? -20.016 -1.119 3.007 1.00 76.75 176 ASN A O 1
ATOM 1388 N N . GLN A 1 177 ? -18.920 -0.274 4.765 1.00 82.12 177 GLN A N 1
ATOM 1389 C CA . GLN A 1 177 ? -20.123 0.341 5.337 1.00 82.12 177 GLN A CA 1
ATOM 1390 C C . GLN A 1 177 ? -20.597 1.582 4.563 1.00 82.12 177 GLN A C 1
ATOM 1392 O O . GLN A 1 177 ? -21.760 1.979 4.704 1.00 82.12 177 GLN A O 1
ATOM 1397 N N . LYS A 1 178 ? -19.750 2.154 3.692 1.00 69.62 178 LYS A N 1
ATOM 1398 C CA . LYS A 1 178 ? -20.052 3.335 2.858 1.00 69.62 178 LYS A CA 1
ATOM 1399 C C . LYS A 1 178 ? -20.414 4.591 3.670 1.00 69.62 178 LYS A C 1
ATOM 1401 O O . LYS A 1 178 ? -21.194 5.424 3.209 1.00 69.62 178 LYS A O 1
ATOM 1406 N N . TYR A 1 179 ? -19.857 4.729 4.875 1.00 81.62 179 TYR A N 1
ATOM 1407 C CA . TYR A 1 179 ? -19.905 5.966 5.659 1.00 81.62 179 TYR A CA 1
ATOM 1408 C C . TYR A 1 179 ? -18.579 6.696 5.499 1.00 81.62 179 TYR A C 1
ATOM 1410 O O . TYR A 1 179 ? -17.566 6.200 5.976 1.00 81.62 179 TYR A O 1
ATOM 1418 N N . ARG A 1 180 ? -18.598 7.877 4.869 1.00 80.38 180 ARG A N 1
ATOM 1419 C CA . ARG A 1 180 ? -17.387 8.607 4.457 1.00 80.38 180 ARG A CA 1
ATOM 1420 C C . ARG A 1 180 ? -16.322 8.691 5.556 1.00 80.38 180 ARG A C 1
ATOM 1422 O O . ARG A 1 180 ? -15.242 8.162 5.370 1.00 80.38 180 ARG A O 1
ATOM 1429 N N . THR A 1 181 ? -16.655 9.243 6.723 1.00 86.44 181 THR A N 1
ATOM 1430 C CA . THR A 1 181 ? -15.697 9.393 7.833 1.00 86.44 181 THR A CA 1
ATOM 1431 C C . THR A 1 181 ? -15.124 8.056 8.309 1.00 86.44 181 THR A C 1
ATOM 1433 O O . THR A 1 181 ? -13.931 7.959 8.566 1.00 86.44 181 THR A O 1
ATOM 1436 N N . LEU A 1 182 ? -15.948 7.004 8.384 1.00 87.62 182 LEU A N 1
ATOM 1437 C CA . LEU A 1 182 ? -15.490 5.673 8.788 1.00 87.62 182 LEU A CA 1
ATOM 1438 C C . LEU A 1 182 ? -14.553 5.063 7.741 1.00 87.62 182 LEU A C 1
ATOM 1440 O O . LEU A 1 182 ? -13.545 4.459 8.099 1.00 87.62 182 LEU A O 1
ATOM 1444 N N . THR A 1 183 ? -14.896 5.230 6.462 1.00 79.25 183 THR A N 1
ATOM 1445 C CA . THR A 1 183 ? -14.070 4.819 5.328 1.00 79.25 183 THR A CA 1
ATOM 1446 C C . THR A 1 183 ? -12.722 5.537 5.367 1.00 79.25 183 THR A C 1
ATOM 1448 O O . THR A 1 183 ? -11.700 4.866 5.311 1.00 79.25 183 THR A O 1
ATOM 1451 N N . ASP A 1 184 ? -12.706 6.857 5.563 1.00 78.38 184 ASP A N 1
ATOM 1452 C CA . ASP A 1 184 ? -11.478 7.660 5.611 1.00 78.38 184 ASP A CA 1
ATOM 1453 C C . ASP A 1 184 ? -10.540 7.189 6.744 1.00 78.38 184 ASP A C 1
ATOM 1455 O O . ASP A 1 184 ? -9.349 6.951 6.522 1.00 78.38 184 ASP A O 1
ATOM 1459 N N . ILE A 1 185 ? -11.079 6.963 7.951 1.00 88.12 185 ILE A N 1
ATOM 1460 C CA . ILE A 1 185 ? -10.297 6.473 9.101 1.00 88.12 185 ILE A CA 1
ATOM 1461 C C . ILE A 1 185 ? -9.768 5.054 8.844 1.00 88.12 185 ILE A C 1
ATOM 1463 O O . ILE A 1 185 ? -8.587 4.772 9.057 1.00 88.12 185 ILE A O 1
ATOM 1467 N N . ALA A 1 186 ? -10.624 4.142 8.372 1.00 86.81 186 ALA A N 1
ATOM 1468 C CA . ALA A 1 186 ? -10.234 2.760 8.102 1.00 86.81 186 ALA A CA 1
ATOM 1469 C C . ALA A 1 186 ? -9.153 2.669 7.013 1.00 86.81 186 ALA A C 1
ATOM 1471 O O . ALA A 1 186 ? -8.218 1.874 7.145 1.00 86.81 186 ALA A O 1
ATOM 1472 N N . THR A 1 187 ? -9.227 3.517 5.986 1.00 78.19 187 THR A N 1
ATOM 1473 C CA . THR A 1 187 ? -8.199 3.598 4.947 1.00 78.19 187 THR A CA 1
ATOM 1474 C C . THR A 1 187 ? -6.883 4.175 5.475 1.00 78.19 187 THR A C 1
ATOM 1476 O O . THR A 1 187 ? -5.815 3.666 5.130 1.00 78.19 187 THR A O 1
ATOM 1479 N N . SER A 1 188 ? -6.932 5.163 6.375 1.00 83.62 188 SER A N 1
ATOM 1480 C CA . SER A 1 188 ? -5.742 5.696 7.060 1.00 83.62 188 SER A CA 1
ATOM 1481 C C . SER A 1 188 ? -5.016 4.623 7.887 1.00 83.62 188 SER A C 1
ATOM 1483 O O . SER A 1 188 ? -3.791 4.485 7.823 1.00 83.62 188 SER A O 1
ATOM 1485 N N . ILE A 1 189 ? -5.769 3.770 8.589 1.00 88.06 189 ILE A N 1
ATOM 1486 C CA . ILE A 1 189 ? -5.212 2.623 9.320 1.00 88.06 189 ILE A CA 1
ATOM 1487 C C . ILE A 1 189 ? -4.547 1.625 8.359 1.00 88.06 189 ILE A C 1
ATOM 1489 O O . ILE A 1 189 ? -3.411 1.208 8.605 1.00 88.06 189 ILE A O 1
ATOM 1493 N N . LEU A 1 190 ? -5.212 1.261 7.252 1.00 81.19 190 LEU A N 1
ATOM 1494 C CA . LEU A 1 190 ? -4.625 0.383 6.228 1.00 81.19 190 LEU A CA 1
ATOM 1495 C C . LEU A 1 190 ? -3.330 0.957 5.660 1.00 81.19 190 LEU A C 1
ATOM 1497 O O . LEU A 1 190 ? -2.373 0.211 5.454 1.00 81.19 190 LEU A O 1
ATOM 1501 N N . HIS A 1 191 ? -3.276 2.271 5.455 1.00 75.12 191 HIS A N 1
ATOM 1502 C CA . HIS A 1 191 ? -2.086 2.953 4.970 1.00 75.12 191 HIS A CA 1
ATOM 1503 C C . HIS A 1 191 ? -0.897 2.803 5.928 1.00 75.12 191 HIS A C 1
ATOM 1505 O O . HIS A 1 191 ? 0.195 2.427 5.500 1.00 75.12 191 HIS A O 1
ATOM 1511 N N . GLU A 1 192 ? -1.100 3.030 7.230 1.00 80.31 192 GLU A N 1
ATOM 1512 C CA . GLU A 1 192 ? -0.042 2.826 8.228 1.00 80.31 192 GLU A CA 1
ATOM 1513 C C . GLU A 1 192 ? 0.375 1.343 8.335 1.00 80.31 192 GLU A C 1
ATOM 1515 O O . GLU A 1 192 ? 1.545 1.023 8.579 1.00 80.31 192 GLU A O 1
ATOM 1520 N N . LEU A 1 193 ? -0.559 0.408 8.124 1.00 76.94 193 LEU A N 1
ATOM 1521 C CA . LEU A 1 193 ? -0.297 -1.036 8.194 1.00 76.94 193 LEU A CA 1
ATOM 1522 C C . LEU A 1 193 ? 0.419 -1.586 6.965 1.00 76.94 193 LEU A C 1
ATOM 1524 O O . LEU A 1 193 ? 1.263 -2.489 7.087 1.00 76.94 193 LEU A O 1
ATOM 1528 N N . VAL A 1 194 ? 0.099 -1.066 5.785 1.00 76.81 194 VAL A N 1
ATOM 1529 C CA . VAL A 1 194 ? 0.589 -1.536 4.488 1.00 76.81 194 VAL A CA 1
ATOM 1530 C C . VAL A 1 194 ? 1.145 -0.345 3.697 1.00 76.81 194 VAL A C 1
ATOM 1532 O O . VAL A 1 194 ? 0.570 0.057 2.686 1.00 76.81 194 VAL A O 1
ATOM 1535 N N . PRO A 1 195 ? 2.286 0.221 4.135 1.00 74.19 195 PRO A N 1
ATOM 1536 C CA . PRO A 1 195 ? 2.934 1.287 3.391 1.00 74.19 195 PRO A CA 1
ATOM 1537 C C . PRO A 1 195 ? 3.423 0.761 2.040 1.00 74.19 195 PRO A C 1
ATOM 1539 O O . PRO A 1 195 ? 3.789 -0.417 1.907 1.00 74.19 195 PRO A O 1
ATOM 1542 N N . ASP A 1 196 ? 3.480 1.655 1.055 1.00 79.81 196 ASP A N 1
ATOM 1543 C CA . ASP A 1 196 ? 4.114 1.365 -0.225 1.00 79.81 196 ASP A CA 1
ATOM 1544 C C . ASP A 1 196 ? 5.592 1.011 0.004 1.00 79.81 196 ASP A C 1
ATOM 1546 O O . ASP A 1 196 ? 6.410 1.842 0.400 1.00 79.81 196 ASP A O 1
ATOM 1550 N N . ASN A 1 197 ? 5.922 -0.256 -0.236 1.00 80.50 197 ASN A N 1
ATOM 1551 C CA . ASN A 1 197 ? 7.261 -0.814 -0.076 1.00 80.50 197 ASN A CA 1
ATOM 1552 C C . ASN A 1 197 ? 7.939 -1.087 -1.425 1.00 80.50 197 ASN A C 1
ATOM 1554 O O . ASN A 1 197 ? 8.838 -1.928 -1.493 1.00 80.50 197 ASN A O 1
ATOM 1558 N N . SER A 1 198 ? 7.495 -0.442 -2.504 1.00 83.00 198 SER A N 1
ATOM 1559 C CA . SER A 1 198 ? 8.040 -0.650 -3.849 1.00 83.00 198 SER A CA 1
ATOM 1560 C C . SER A 1 198 ? 9.546 -0.368 -3.907 1.00 83.00 198 SER A C 1
ATOM 1562 O O . SER A 1 198 ? 10.289 -1.199 -4.423 1.00 83.00 198 SER A O 1
ATOM 1564 N N . ALA A 1 199 ? 10.030 0.696 -3.254 1.00 78.75 199 ALA A N 1
ATOM 1565 C CA . ALA A 1 199 ? 11.466 0.976 -3.113 1.00 78.75 199 ALA A CA 1
ATOM 1566 C C . ALA A 1 199 ? 12.258 -0.132 -2.403 1.00 78.75 199 ALA A C 1
ATOM 1568 O O . ALA A 1 199 ? 13.436 -0.318 -2.682 1.00 78.75 199 ALA A O 1
ATOM 1569 N N . ASN A 1 200 ? 11.621 -0.894 -1.511 1.00 74.88 200 ASN A N 1
ATOM 1570 C CA . ASN A 1 200 ? 12.264 -2.016 -0.824 1.00 74.88 200 ASN A CA 1
ATOM 1571 C C . ASN A 1 200 ? 12.290 -3.297 -1.669 1.00 74.88 200 ASN A C 1
ATOM 1573 O O . ASN A 1 200 ? 13.013 -4.233 -1.319 1.00 74.88 200 ASN A O 1
ATOM 1577 N N . ARG A 1 201 ? 11.453 -3.370 -2.713 1.00 78.62 201 ARG A N 1
ATOM 1578 C CA . ARG A 1 201 ? 11.305 -4.530 -3.603 1.00 78.62 201 ARG A CA 1
ATOM 1579 C C . ARG A 1 201 ? 12.051 -4.366 -4.919 1.00 78.62 201 ARG A C 1
ATOM 1581 O O . ARG A 1 201 ? 12.516 -5.361 -5.459 1.00 78.62 201 ARG A O 1
ATOM 1588 N N . VAL A 1 202 ? 12.186 -3.141 -5.420 1.00 70.69 202 VAL A N 1
ATOM 1589 C CA . VAL A 1 202 ? 13.052 -2.859 -6.565 1.00 70.69 202 VAL A CA 1
ATOM 1590 C C . VAL A 1 202 ? 14.507 -3.007 -6.122 1.00 70.69 202 VAL A C 1
ATOM 1592 O O . VAL A 1 202 ? 14.963 -2.324 -5.207 1.00 70.69 202 VAL A O 1
ATOM 1595 N N . GLY A 1 203 ? 15.228 -3.939 -6.746 1.00 60.94 203 GLY A N 1
ATOM 1596 C CA . GLY A 1 203 ? 16.651 -4.133 -6.497 1.00 60.94 203 GLY A CA 1
ATOM 1597 C C . GLY A 1 203 ? 17.489 -3.009 -7.112 1.00 60.94 203 GLY A C 1
ATOM 1598 O O . GLY A 1 203 ? 17.054 -2.321 -8.032 1.00 60.94 203 GLY A O 1
ATOM 1599 N N . TYR A 1 204 ? 18.731 -2.856 -6.649 1.00 57.16 204 TYR A N 1
ATOM 1600 C CA . TYR A 1 204 ? 19.665 -1.851 -7.183 1.00 57.16 204 TYR A CA 1
ATOM 1601 C C . TYR A 1 204 ? 20.018 -2.070 -8.663 1.00 57.16 204 TYR A C 1
ATOM 1603 O O . TYR A 1 204 ? 20.333 -1.119 -9.370 1.00 57.16 204 TYR A O 1
ATOM 1611 N N . VAL A 1 205 ? 19.954 -3.321 -9.128 1.00 56.62 205 VAL A N 1
ATOM 1612 C CA . VAL A 1 205 ? 20.398 -3.736 -10.471 1.00 56.62 205 VAL A CA 1
ATOM 1613 C C . VAL A 1 205 ? 19.251 -4.068 -11.425 1.00 56.62 205 VAL A C 1
ATOM 1615 O O . VAL A 1 205 ? 19.451 -4.124 -12.635 1.00 56.62 205 VAL A O 1
ATOM 1618 N N . SER A 1 206 ? 18.051 -4.323 -10.900 1.00 69.38 206 SER A N 1
ATOM 1619 C CA . SER A 1 206 ? 16.886 -4.707 -11.695 1.00 69.38 206 SER A CA 1
ATOM 1620 C C . SER A 1 206 ? 15.600 -4.396 -10.947 1.00 69.38 206 SER A C 1
ATOM 1622 O O . SER A 1 206 ? 15.481 -4.645 -9.747 1.00 69.38 206 SER A O 1
ATOM 1624 N N . ASN A 1 207 ? 14.615 -3.912 -11.692 1.00 77.12 207 ASN A N 1
ATOM 1625 C CA . ASN A 1 207 ? 13.247 -3.733 -11.231 1.00 77.12 207 ASN A CA 1
ATOM 1626 C C . ASN A 1 207 ? 12.293 -4.816 -11.765 1.00 77.12 207 ASN A C 1
ATOM 1628 O O . ASN A 1 207 ? 11.080 -4.657 -11.650 1.00 77.12 207 ASN A O 1
ATOM 1632 N N . ALA A 1 208 ? 12.819 -5.883 -12.375 1.00 85.50 208 ALA A N 1
ATOM 1633 C CA . ALA A 1 208 ? 12.012 -7.002 -12.849 1.00 85.50 208 ALA A CA 1
ATOM 1634 C C . ALA A 1 208 ? 11.316 -7.712 -11.680 1.00 85.50 208 ALA A C 1
ATOM 1636 O O . ALA A 1 208 ? 11.912 -7.888 -10.618 1.00 85.50 208 ALA A O 1
ATOM 1637 N N . ILE A 1 209 ? 10.071 -8.128 -11.899 1.00 87.56 209 ILE A N 1
ATOM 1638 C CA . ILE A 1 209 ? 9.237 -8.781 -10.888 1.00 87.56 209 ILE A CA 1
ATOM 1639 C C . ILE A 1 209 ? 8.400 -9.892 -11.530 1.00 87.56 209 ILE A C 1
ATOM 1641 O O . ILE A 1 209 ? 8.008 -9.791 -12.696 1.00 87.56 209 ILE A O 1
ATOM 1645 N N . THR A 1 210 ? 8.137 -10.966 -10.790 1.00 86.56 210 THR A N 1
ATOM 1646 C CA . THR A 1 210 ? 7.215 -12.025 -11.223 1.00 86.56 210 THR A CA 1
ATOM 1647 C C . THR A 1 210 ? 5.771 -11.661 -10.882 1.00 86.56 210 THR A C 1
ATOM 1649 O O . THR A 1 210 ? 5.523 -10.842 -10.002 1.00 86.56 210 THR A O 1
ATOM 1652 N N . GLY A 1 211 ? 4.797 -12.275 -11.562 1.00 83.31 211 GLY A N 1
ATOM 1653 C CA . GLY A 1 211 ? 3.378 -12.006 -11.294 1.00 83.31 211 GLY A CA 1
ATOM 1654 C C . GLY A 1 211 ? 2.961 -12.300 -9.847 1.00 83.31 211 GLY A C 1
ATOM 1655 O O . GLY A 1 211 ? 2.145 -11.576 -9.292 1.00 83.31 211 GLY A O 1
ATOM 1656 N N . GLU A 1 212 ? 3.586 -13.296 -9.215 1.00 81.31 212 GLU A N 1
ATOM 1657 C CA . GLU A 1 212 ? 3.328 -13.705 -7.825 1.00 81.31 212 GLU A CA 1
ATOM 1658 C C . GLU A 1 212 ? 3.812 -12.676 -6.786 1.00 81.31 212 GLU A C 1
ATOM 1660 O O . GLU A 1 212 ? 3.350 -12.661 -5.647 1.00 81.31 212 GLU A O 1
ATOM 1665 N N . GLU A 1 213 ? 4.752 -11.807 -7.162 1.00 81.62 213 GLU A N 1
ATOM 1666 C CA . GLU A 1 213 ? 5.348 -10.805 -6.273 1.00 81.62 213 GLU A CA 1
ATOM 1667 C C . GLU A 1 213 ? 4.652 -9.433 -6.357 1.00 81.62 213 GLU A C 1
ATOM 1669 O O . GLU A 1 213 ? 4.926 -8.545 -5.530 1.00 81.62 213 GLU A O 1
ATOM 1674 N N . VAL A 1 214 ? 3.766 -9.250 -7.347 1.00 89.06 214 VAL A N 1
ATOM 1675 C CA . VAL A 1 214 ? 2.983 -8.023 -7.544 1.00 89.06 214 VAL A CA 1
ATOM 1676 C C . VAL A 1 214 ? 1.908 -7.916 -6.467 1.00 89.06 214 VAL A C 1
ATOM 1678 O O . VAL A 1 214 ? 1.258 -8.894 -6.103 1.00 89.06 214 VAL A O 1
ATOM 1681 N N . LYS A 1 215 ? 1.715 -6.707 -5.941 1.00 89.75 215 LYS A N 1
ATOM 1682 C CA . LYS A 1 215 ? 0.750 -6.419 -4.878 1.00 89.75 215 LYS A CA 1
ATOM 1683 C C . LYS A 1 215 ? -0.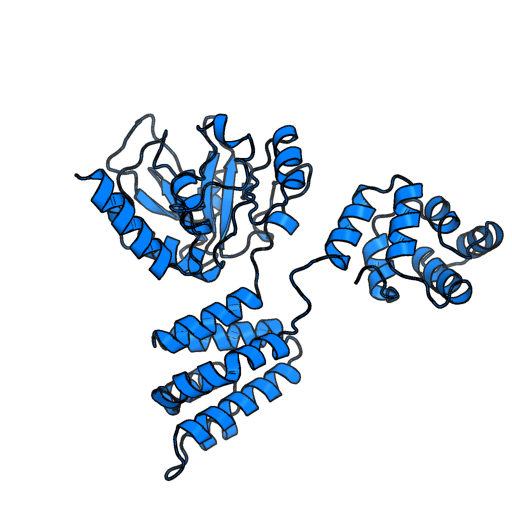273 -5.385 -5.337 1.00 89.75 215 LYS A C 1
ATOM 1685 O O . LYS A 1 215 ? 0.082 -4.491 -6.106 1.00 89.75 215 LYS A O 1
ATOM 1690 N N . PRO A 1 216 ? -1.529 -5.467 -4.864 1.00 90.44 216 PRO A N 1
ATOM 1691 C CA . PRO A 1 216 ? -2.525 -4.426 -5.104 1.00 90.44 216 PRO A CA 1
ATOM 1692 C C . PRO A 1 216 ? -1.984 -3.022 -4.786 1.00 90.44 216 PRO A C 1
ATOM 1694 O O . PRO A 1 216 ? -1.374 -2.804 -3.739 1.00 90.44 216 PRO A O 1
ATOM 1697 N N . GLY A 1 217 ? -2.197 -2.080 -5.705 1.00 91.31 217 GLY A N 1
ATOM 1698 C CA . GLY A 1 217 ? -1.716 -0.698 -5.651 1.00 91.31 217 GLY A CA 1
ATOM 1699 C C . GLY A 1 217 ? -0.312 -0.482 -6.228 1.00 91.31 217 GLY A C 1
ATOM 1700 O O . GLY A 1 217 ? 0.172 0.659 -6.246 1.00 91.31 217 GLY A O 1
ATOM 1701 N N . ASP A 1 218 ? 0.347 -1.541 -6.707 1.00 94.50 218 ASP A N 1
ATOM 1702 C CA . ASP A 1 218 ? 1.631 -1.429 -7.391 1.00 94.50 218 ASP A CA 1
ATOM 1703 C C . ASP A 1 218 ? 1.477 -0.744 -8.745 1.00 94.50 218 ASP A C 1
ATOM 1705 O O . ASP A 1 218 ? 0.604 -1.078 -9.547 1.00 94.50 218 ASP A O 1
ATOM 1709 N N . HIS A 1 219 ? 2.394 0.177 -9.027 1.00 95.25 219 HIS A N 1
ATOM 1710 C CA . HIS A 1 219 ? 2.616 0.658 -10.379 1.00 95.25 219 HIS A CA 1
ATOM 1711 C C . HIS A 1 219 ? 3.571 -0.308 -11.076 1.00 95.25 219 HIS A C 1
ATOM 1713 O O . HIS A 1 219 ? 4.753 -0.400 -10.741 1.00 95.25 219 HIS A O 1
ATOM 1719 N N . ILE A 1 220 ? 3.034 -1.029 -12.049 1.00 95.00 220 ILE A N 1
ATOM 1720 C CA . ILE A 1 220 ? 3.767 -1.985 -12.869 1.00 95.00 220 ILE A CA 1
ATOM 1721 C C . ILE A 1 220 ? 3.954 -1.444 -14.280 1.00 95.00 220 ILE A C 1
ATOM 1723 O O . ILE A 1 220 ? 3.135 -0.677 -14.790 1.00 95.00 220 ILE A O 1
ATOM 1727 N N . LEU A 1 221 ? 5.026 -1.881 -14.932 1.00 91.88 221 LEU A N 1
ATOM 1728 C CA . LEU A 1 221 ? 5.238 -1.629 -16.347 1.00 91.88 221 LEU A CA 1
ATOM 1729 C C . LEU A 1 221 ? 5.602 -2.903 -17.095 1.00 91.88 221 LEU A C 1
ATOM 1731 O O . LEU A 1 221 ? 6.266 -3.795 -16.568 1.00 91.88 221 LEU A O 1
ATOM 1735 N N . SER A 1 222 ? 5.171 -2.957 -18.348 1.00 90.62 222 SER A N 1
ATOM 1736 C CA . SER A 1 222 ? 5.572 -3.955 -19.326 1.00 90.62 222 SER A CA 1
ATOM 1737 C C . SER A 1 222 ? 6.520 -3.302 -20.330 1.00 90.62 222 SER A C 1
ATOM 1739 O O . SER A 1 222 ? 6.170 -2.316 -20.989 1.00 90.62 222 SER A O 1
ATOM 1741 N N . GLN A 1 223 ? 7.747 -3.813 -20.422 1.00 84.38 223 GLN A N 1
ATOM 1742 C CA . GLN A 1 223 ? 8.778 -3.236 -21.282 1.00 84.38 223 GLN A CA 1
ATOM 1743 C C . GLN A 1 223 ? 8.590 -3.691 -22.731 1.00 84.38 223 GLN A C 1
ATOM 1745 O O . GLN A 1 223 ? 8.918 -4.828 -23.064 1.00 84.38 223 GLN A O 1
ATOM 1750 N N . ARG A 1 224 ? 8.070 -2.809 -23.594 1.00 82.06 224 ARG A N 1
ATOM 1751 C CA . ARG A 1 224 ? 7.850 -3.095 -25.021 1.00 82.06 224 ARG A CA 1
ATOM 1752 C C . ARG A 1 224 ? 9.004 -2.564 -25.865 1.00 82.06 224 ARG A C 1
ATOM 1754 O O . ARG A 1 224 ? 9.849 -1.804 -25.400 1.00 82.06 224 ARG A O 1
ATOM 1761 N N . TRP A 1 225 ? 9.019 -2.953 -27.137 1.00 69.25 225 TRP A N 1
ATOM 1762 C CA . TRP A 1 225 ? 10.067 -2.561 -28.083 1.00 69.25 225 TRP A CA 1
ATOM 1763 C C . TRP A 1 225 ? 10.154 -1.047 -28.327 1.00 69.25 225 TRP A C 1
ATOM 1765 O O . TRP A 1 225 ? 11.254 -0.518 -28.436 1.00 69.25 225 TRP A O 1
ATOM 1775 N N . PHE A 1 226 ? 9.016 -0.347 -28.411 1.00 68.31 226 PHE A N 1
ATOM 1776 C CA . PHE A 1 226 ? 8.971 1.078 -28.785 1.00 68.31 226 PHE A CA 1
ATOM 1777 C C . PHE A 1 226 ? 8.398 2.005 -27.704 1.00 68.31 226 PHE A C 1
ATOM 1779 O O . PHE A 1 226 ? 8.351 3.214 -27.905 1.00 68.31 226 PHE A O 1
ATOM 1786 N N . HIS A 1 227 ? 7.941 1.458 -26.579 1.00 74.62 227 HIS A N 1
ATOM 1787 C CA . HIS A 1 227 ? 7.458 2.214 -25.423 1.00 74.62 227 HIS A CA 1
ATOM 1788 C C . HIS A 1 227 ? 7.488 1.320 -24.177 1.00 74.62 227 HIS A C 1
ATOM 1790 O O . HIS A 1 227 ? 7.569 0.097 -24.283 1.00 74.62 227 HIS A O 1
ATOM 1796 N N . THR A 1 228 ? 7.386 1.904 -22.988 1.00 83.81 228 THR A N 1
ATOM 1797 C CA . THR A 1 228 ? 6.989 1.141 -21.798 1.00 83.81 228 THR A CA 1
ATOM 1798 C C . THR A 1 228 ? 5.511 1.357 -21.544 1.00 83.81 228 THR A C 1
ATOM 1800 O O . THR A 1 228 ? 5.020 2.480 -21.651 1.00 83.81 228 THR A O 1
ATOM 1803 N N . HIS A 1 229 ? 4.785 0.273 -21.280 1.00 89.81 229 HIS A N 1
ATOM 1804 C CA . HIS A 1 229 ? 3.356 0.342 -21.001 1.00 89.81 229 HIS A CA 1
ATOM 1805 C C . HIS A 1 229 ? 3.130 0.259 -19.503 1.00 89.81 229 HIS A C 1
ATOM 1807 O O . HIS A 1 229 ? 3.643 -0.660 -18.874 1.00 89.81 229 HIS A O 1
ATOM 1813 N N . HIS A 1 230 ? 2.392 1.206 -18.938 1.00 93.50 230 HIS A N 1
ATOM 1814 C CA . HIS A 1 230 ? 2.262 1.372 -17.490 1.00 93.50 230 HIS A CA 1
ATOM 1815 C C . HIS A 1 230 ? 0.834 1.085 -17.018 1.00 93.50 230 HIS A C 1
ATOM 1817 O O . HIS A 1 230 ? -0.136 1.319 -17.742 1.00 93.50 230 HIS A O 1
ATOM 1823 N N . GLY A 1 231 ? 0.699 0.588 -15.792 1.00 95.62 231 GLY A N 1
ATOM 1824 C CA . GLY A 1 231 ? -0.594 0.286 -15.190 1.00 95.62 231 GLY A CA 1
ATOM 1825 C C . GLY A 1 231 ? -0.532 0.198 -13.671 1.00 95.62 231 GLY A C 1
ATOM 1826 O O . GLY A 1 231 ? 0.543 0.098 -13.078 1.00 95.62 231 GLY A O 1
ATOM 1827 N N . ILE A 1 232 ? -1.707 0.232 -13.051 1.00 97.69 232 ILE A N 1
ATOM 1828 C CA . ILE A 1 232 ? -1.896 -0.007 -11.622 1.00 97.69 232 ILE A CA 1
ATOM 1829 C C . ILE A 1 232 ? -2.454 -1.416 -11.449 1.00 97.69 232 ILE A C 1
ATOM 1831 O O . ILE A 1 232 ? -3.527 -1.727 -11.972 1.00 97.69 232 ILE A O 1
ATOM 1835 N N . TYR A 1 233 ? -1.731 -2.266 -10.724 1.00 96.44 233 TYR A N 1
ATOM 1836 C CA . TYR A 1 233 ? -2.210 -3.595 -10.366 1.00 96.44 233 TYR A CA 1
ATOM 1837 C C . TYR A 1 233 ? -3.251 -3.488 -9.250 1.00 96.44 233 TYR A C 1
ATOM 1839 O O . TYR A 1 233 ? -3.005 -2.875 -8.215 1.00 96.44 233 TYR A O 1
ATOM 1847 N N . ILE A 1 234 ? -4.418 -4.080 -9.462 1.00 92.75 234 ILE A N 1
ATOM 1848 C CA . ILE A 1 234 ? -5.543 -4.116 -8.524 1.00 92.75 234 ILE A CA 1
ATOM 1849 C C . ILE A 1 234 ? -5.632 -5.493 -7.860 1.00 92.75 234 ILE A C 1
ATOM 1851 O O . ILE A 1 234 ? -5.870 -5.570 -6.661 1.00 92.75 234 ILE A O 1
ATOM 1855 N N . GLY A 1 235 ? -5.379 -6.570 -8.615 1.00 83.88 235 GLY A N 1
ATOM 1856 C CA . GLY A 1 235 ? -5.401 -7.943 -8.100 1.00 83.88 235 GLY A CA 1
ATOM 1857 C C . GLY A 1 235 ? -6.794 -8.486 -7.764 1.00 83.88 235 GLY A C 1
ATOM 1858 O O . GLY A 1 235 ? -6.904 -9.389 -6.939 1.00 83.88 235 GLY A O 1
ATOM 1859 N N . GLU A 1 236 ? -7.854 -7.944 -8.373 1.00 81.38 236 GLU A N 1
ATOM 1860 C CA . GLU A 1 236 ? -9.222 -8.455 -8.224 1.00 81.38 236 GLU A CA 1
ATOM 1861 C C . GLU A 1 236 ? -9.562 -9.480 -9.326 1.00 81.38 236 GLU A C 1
ATOM 1863 O O . GLU A 1 236 ? -9.101 -9.315 -10.458 1.00 81.38 236 GLU A O 1
ATOM 1868 N N . PRO A 1 237 ? -10.420 -10.489 -9.055 1.00 68.69 237 PRO A N 1
ATOM 1869 C CA . PRO A 1 237 ? -10.731 -11.570 -10.003 1.00 68.69 237 PRO A CA 1
ATOM 1870 C C . PRO A 1 237 ? -11.195 -11.111 -11.396 1.00 68.69 237 PRO A C 1
ATOM 1872 O O . PRO A 1 237 ? -10.865 -11.738 -12.398 1.00 68.69 237 PRO A O 1
ATOM 1875 N N . ASP A 1 238 ? -11.927 -9.995 -11.466 1.00 73.19 238 ASP A N 1
ATOM 1876 C CA . ASP A 1 238 ? -12.479 -9.440 -12.711 1.00 73.19 238 ASP A CA 1
ATOM 1877 C C . ASP A 1 238 ? -11.738 -8.180 -13.199 1.00 73.19 238 ASP A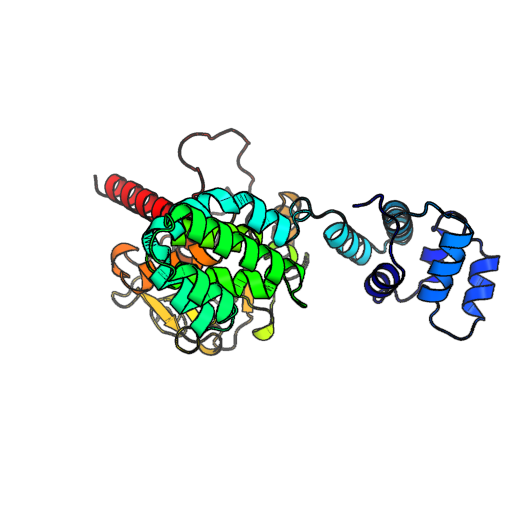 C 1
ATOM 1879 O O . ASP A 1 238 ? -12.198 -7.502 -14.131 1.00 73.19 238 ASP A O 1
ATOM 1883 N N . CYS A 1 239 ? -10.649 -7.798 -12.526 1.00 80.06 239 CYS A N 1
ATOM 1884 C CA . CYS A 1 239 ? -9.881 -6.579 -12.769 1.00 80.06 239 CYS A CA 1
ATOM 1885 C C . CYS A 1 239 ? -8.495 -6.703 -12.121 1.00 80.06 239 CYS A C 1
ATOM 1887 O O . CYS A 1 239 ? -8.293 -6.279 -10.986 1.00 80.06 239 CYS A O 1
ATOM 1889 N N . GLU A 1 240 ? -7.521 -7.272 -12.832 1.00 87.50 240 GLU A N 1
ATOM 1890 C CA . GLU A 1 240 ? -6.172 -7.410 -12.274 1.00 87.50 240 GLU A CA 1
ATOM 1891 C C . GLU A 1 240 ? -5.342 -6.144 -12.484 1.00 87.50 240 GLU A C 1
ATOM 1893 O O . GLU A 1 240 ? -4.571 -5.781 -11.602 1.00 87.50 240 GLU A O 1
ATOM 1898 N N . VAL A 1 241 ? -5.498 -5.451 -13.619 1.00 96.62 241 VAL A N 1
ATOM 1899 C CA . VAL A 1 241 ? -4.730 -4.238 -13.949 1.00 96.62 241 VAL A CA 1
ATOM 1900 C C . VAL A 1 241 ? -5.631 -3.168 -14.555 1.00 96.62 241 VAL A C 1
ATOM 1902 O O . VAL A 1 241 ? -6.404 -3.458 -15.468 1.00 96.62 241 VAL A O 1
ATOM 1905 N N . ILE A 1 242 ? -5.482 -1.922 -14.099 1.00 97.00 242 ILE A N 1
ATOM 1906 C CA . ILE A 1 242 ? -6.067 -0.730 -14.727 1.00 97.00 242 ILE A CA 1
ATOM 1907 C C . ILE A 1 242 ? -4.964 0.051 -15.443 1.00 97.00 242 ILE A C 1
ATOM 1909 O O . ILE A 1 242 ? -3.925 0.360 -14.858 1.00 97.00 242 ILE A O 1
ATOM 1913 N N . HIS A 1 243 ? -5.186 0.385 -16.712 1.00 94.50 243 HIS A N 1
ATOM 1914 C CA . HIS A 1 243 ? -4.199 1.063 -17.555 1.00 94.50 243 HIS A CA 1
ATOM 1915 C C . HIS A 1 243 ? -4.845 2.022 -18.562 1.00 94.50 243 HIS A C 1
ATOM 1917 O O . HIS A 1 243 ? -6.023 1.884 -18.893 1.00 94.50 243 HIS A O 1
ATOM 1923 N N . PHE A 1 244 ? -4.071 2.996 -19.051 1.00 91.62 244 PHE A N 1
ATOM 1924 C CA . PHE A 1 244 ? -4.498 3.907 -20.116 1.00 91.62 244 PHE A CA 1
ATOM 1925 C C . PHE A 1 244 ? -3.966 3.412 -21.461 1.00 91.62 244 PHE A C 1
ATOM 1927 O O . PHE A 1 244 ? -2.761 3.462 -21.698 1.00 91.62 244 PHE A O 1
ATOM 1934 N N . SER A 1 245 ? -4.836 2.905 -22.331 1.00 84.06 245 SER A N 1
ATOM 1935 C CA . SER A 1 245 ? -4.412 2.229 -23.562 1.00 84.06 245 SER A CA 1
ATOM 1936 C C . SER A 1 245 ? -5.452 2.306 -24.676 1.00 84.06 245 SER A C 1
ATOM 1938 O O . SER A 1 245 ? -6.620 2.608 -24.430 1.00 84.06 245 SER A O 1
ATOM 1940 N N . GLY A 1 246 ? -5.016 2.000 -25.905 1.00 74.81 246 GLY A N 1
ATOM 1941 C CA . GLY A 1 246 ? -5.888 1.809 -27.070 1.00 74.81 246 GLY A CA 1
ATOM 1942 C C . GLY A 1 246 ? -6.680 0.500 -27.041 1.00 74.81 246 GLY A C 1
ATOM 1943 O O . GLY A 1 246 ? -7.827 0.468 -27.483 1.00 74.81 246 GLY A O 1
ATOM 1944 N N . ASP A 1 247 ? -6.096 -0.564 -26.486 1.00 71.75 247 ASP A N 1
ATOM 1945 C CA . ASP A 1 247 ? -6.720 -1.880 -26.341 1.00 71.75 247 ASP A CA 1
ATOM 1946 C C . ASP A 1 247 ? -6.300 -2.598 -25.039 1.00 71.75 247 ASP A C 1
ATOM 1948 O O . ASP A 1 247 ? -5.542 -2.062 -24.228 1.00 71.75 247 ASP A O 1
ATOM 1952 N N . GLU A 1 248 ? -6.799 -3.821 -24.826 1.00 67.31 248 GLU A N 1
ATOM 1953 C CA . GLU A 1 248 ? -6.515 -4.629 -23.624 1.00 67.31 248 GLU A CA 1
ATOM 1954 C C . GLU A 1 248 ? -5.043 -5.053 -23.472 1.00 67.31 248 GLU A C 1
ATOM 1956 O O . GLU A 1 248 ? -4.628 -5.400 -22.363 1.00 67.31 248 GLU A O 1
ATOM 1961 N N . THR A 1 249 ? -4.262 -5.038 -24.556 1.00 63.91 249 THR A N 1
ATOM 1962 C CA . THR A 1 249 ? -2.838 -5.418 -24.563 1.00 63.91 249 THR A CA 1
ATOM 1963 C C . THR A 1 249 ? -1.910 -4.223 -24.367 1.00 63.91 249 THR A C 1
ATOM 1965 O O . THR A 1 249 ? -0.732 -4.398 -24.065 1.00 63.91 249 THR A O 1
ATOM 1968 N N . GLY A 1 250 ? -2.431 -2.999 -24.500 1.00 58.59 250 GLY A N 1
ATOM 1969 C CA . GLY A 1 250 ? -1.608 -1.794 -24.556 1.00 58.59 250 GLY A CA 1
ATOM 1970 C C . GLY A 1 250 ? -1.132 -1.438 -25.960 1.00 58.59 250 GLY A C 1
ATOM 1971 O O . GLY A 1 250 ? -0.322 -0.525 -26.097 1.00 58.59 250 GLY A O 1
ATOM 1972 N N . SER A 1 251 ? -1.617 -2.122 -27.001 1.00 65.31 251 SER A N 1
ATOM 1973 C CA . SER A 1 251 ? -1.243 -1.806 -28.374 1.00 65.31 251 SER A CA 1
ATOM 1974 C C . SER A 1 251 ? -1.746 -0.416 -28.745 1.00 65.31 251 SER A C 1
ATOM 1976 O O . SER A 1 251 ? -2.921 -0.065 -28.603 1.00 65.31 251 SER A O 1
ATOM 1978 N N . LEU A 1 252 ? -0.821 0.389 -29.246 1.00 62.72 252 LEU A N 1
ATOM 1979 C CA . LEU A 1 252 ? -1.107 1.627 -29.944 1.00 62.72 252 LEU A CA 1
ATOM 1980 C C . LEU A 1 252 ? -1.030 1.253 -31.426 1.00 62.72 252 LEU A C 1
ATOM 1982 O O . LEU A 1 252 ? 0.060 1.287 -31.988 1.00 62.72 252 LEU A O 1
ATOM 1986 N N . GLU A 1 253 ? -2.128 0.805 -32.048 1.00 53.38 253 GLU A N 1
ATOM 1987 C CA . GLU A 1 253 ? -2.173 0.444 -33.480 1.00 53.38 253 GLU A CA 1
ATOM 1988 C C . GLU A 1 253 ? -1.759 1.637 -34.372 1.00 53.38 253 GLU A C 1
ATOM 1990 O O . GLU A 1 253 ? -2.619 2.335 -34.895 1.00 53.38 253 GLU A O 1
ATOM 1995 N N . PHE A 1 254 ? -0.461 1.937 -34.507 1.00 48.53 254 PHE A N 1
ATOM 1996 C CA . PHE A 1 254 ? 0.165 2.980 -35.342 1.00 48.53 254 PHE A CA 1
ATOM 1997 C C . PHE A 1 254 ? -0.478 4.392 -35.348 1.00 48.53 254 PHE A C 1
ATOM 1999 O O . PHE A 1 254 ? -0.063 5.262 -36.115 1.00 48.53 254 PHE A O 1
ATOM 2006 N N . LYS A 1 255 ? -1.454 4.671 -34.483 1.00 49.84 255 LYS A N 1
ATOM 2007 C CA . LYS A 1 255 ? -2.228 5.912 -34.435 1.00 49.84 255 LYS A CA 1
ATOM 2008 C C . LYS A 1 255 ? -1.777 6.724 -33.228 1.00 49.84 255 LYS A C 1
ATOM 2010 O O . LYS A 1 255 ? -1.959 6.318 -32.086 1.00 49.84 255 LYS A O 1
ATOM 2015 N N . ARG A 1 256 ? -1.180 7.888 -33.507 1.00 48.72 256 ARG A N 1
ATOM 2016 C CA . ARG A 1 256 ? -0.675 8.864 -32.519 1.00 48.72 256 ARG A CA 1
ATOM 2017 C C . ARG A 1 256 ? -1.755 9.407 -31.574 1.00 48.72 256 ARG A C 1
ATOM 2019 O O . ARG A 1 256 ? -1.425 9.896 -30.503 1.00 48.72 256 ARG A O 1
ATOM 2026 N N . SER A 1 257 ? -3.017 9.264 -31.952 1.00 50.12 257 SER A N 1
ATOM 2027 C CA . SER A 1 257 ? -4.197 9.437 -31.119 1.00 50.12 257 SER A CA 1
ATOM 2028 C C . SER A 1 257 ? -5.294 8.561 -31.720 1.00 50.12 257 SER A C 1
ATOM 2030 O O . SER A 1 257 ? -5.482 8.518 -32.939 1.00 50.12 257 SER A O 1
ATOM 2032 N N . SER A 1 258 ? -5.986 7.796 -30.885 1.00 52.75 258 SER A N 1
ATOM 2033 C CA . SER A 1 258 ? -7.157 7.036 -31.307 1.00 52.75 258 SER A CA 1
ATOM 2034 C C . SER A 1 258 ? -8.302 7.417 -30.378 1.00 52.75 258 SER A C 1
ATOM 2036 O O . SER A 1 258 ? -8.104 7.368 -29.164 1.00 52.75 258 SER A O 1
ATOM 2038 N N . PRO A 1 259 ? -9.507 7.732 -30.887 1.00 54.16 259 PRO A N 1
ATOM 2039 C CA . PRO A 1 259 ? -10.701 7.937 -30.058 1.00 54.16 259 PRO A CA 1
ATOM 2040 C C . PRO A 1 259 ? -11.111 6.676 -29.268 1.00 54.16 259 PRO A C 1
ATOM 2042 O O . PRO A 1 259 ? -12.141 6.662 -28.600 1.00 54.16 259 PRO A O 1
ATOM 2045 N N . HIS A 1 260 ? -10.335 5.594 -29.378 1.00 65.69 260 HIS A N 1
ATOM 2046 C CA . HIS A 1 260 ? -10.492 4.341 -28.646 1.00 65.69 260 HIS A CA 1
ATOM 2047 C C . HIS A 1 260 ? -9.555 4.230 -27.436 1.00 65.69 260 HIS A C 1
ATOM 2049 O O . HIS A 1 260 ? -9.754 3.335 -26.615 1.00 65.69 260 HIS A O 1
ATOM 2055 N N . CYS A 1 261 ? -8.567 5.127 -27.300 1.00 78.31 261 CYS A N 1
ATOM 2056 C CA . CYS A 1 261 ? -7.701 5.144 -26.130 1.00 78.31 261 CYS A CA 1
ATOM 2057 C C . CYS A 1 261 ? -8.459 5.668 -24.910 1.00 78.31 261 CYS A C 1
ATOM 2059 O O . CYS A 1 261 ? -8.930 6.804 -24.904 1.00 78.31 261 CYS A O 1
ATOM 2061 N N . GLN A 1 262 ? -8.552 4.850 -23.867 1.00 87.81 262 GLN A N 1
ATOM 2062 C CA . GLN A 1 262 ? -9.245 5.196 -22.629 1.00 87.81 262 GLN A CA 1
ATOM 2063 C C . GLN A 1 262 ? -8.666 4.404 -21.452 1.00 87.81 262 GLN A C 1
ATOM 2065 O O . GLN A 1 262 ? -7.910 3.450 -21.645 1.00 87.81 262 GLN A O 1
ATOM 2070 N N . ILE A 1 263 ? -9.032 4.780 -20.228 1.00 92.94 263 ILE A N 1
ATOM 2071 C CA . ILE A 1 263 ? -8.735 3.957 -19.053 1.00 92.94 263 ILE A CA 1
ATOM 2072 C C . ILE A 1 263 ? -9.564 2.672 -19.129 1.00 92.94 263 ILE A C 1
ATOM 2074 O O . ILE A 1 263 ? -10.780 2.714 -19.332 1.00 92.94 263 ILE A O 1
ATOM 2078 N N . ARG A 1 264 ? -8.897 1.522 -19.026 1.00 91.25 264 ARG A N 1
ATOM 2079 C CA . ARG A 1 264 ? -9.491 0.185 -19.166 1.00 91.25 264 ARG A CA 1
ATOM 2080 C C . ARG A 1 264 ? -8.966 -0.749 -18.087 1.00 91.25 264 ARG A C 1
ATOM 2082 O O . ARG A 1 264 ? -7.931 -0.486 -17.480 1.00 91.25 264 ARG A O 1
ATOM 2089 N N . LYS A 1 265 ? -9.682 -1.853 -17.882 1.00 93.81 265 LYS A N 1
ATOM 2090 C CA . LYS A 1 265 ? -9.231 -2.984 -17.072 1.00 93.81 265 LYS A CA 1
ATOM 2091 C C . LYS A 1 265 ? -8.794 -4.145 -17.961 1.00 93.81 265 LYS A C 1
ATOM 2093 O O . LYS A 1 265 ? -9.353 -4.326 -19.042 1.00 93.81 265 LYS A O 1
ATOM 2098 N N . THR A 1 266 ? -7.831 -4.930 -17.499 1.00 93.31 266 THR A N 1
ATOM 2099 C CA . THR A 1 266 ? -7.312 -6.115 -18.195 1.00 93.31 266 THR A CA 1
ATOM 2100 C C . THR A 1 266 ? -6.782 -7.145 -17.186 1.00 93.31 266 THR A C 1
ATOM 2102 O O . THR A 1 266 ? -6.802 -6.902 -15.975 1.00 93.31 266 THR A O 1
ATOM 2105 N N . THR A 1 267 ? -6.326 -8.298 -17.678 1.00 93.12 267 THR A N 1
ATOM 2106 C CA . THR A 1 267 ? -5.581 -9.278 -16.871 1.00 93.12 267 THR A CA 1
ATOM 2107 C C . THR A 1 267 ? -4.090 -8.943 -16.872 1.00 93.12 267 THR A C 1
ATOM 2109 O O . THR A 1 267 ? -3.587 -8.309 -17.803 1.00 93.12 267 THR A O 1
ATOM 2112 N N . LEU A 1 268 ? -3.351 -9.395 -15.863 1.00 92.94 268 LEU A N 1
ATOM 2113 C CA . LEU A 1 268 ? -1.906 -9.225 -15.770 1.00 92.94 268 LEU A CA 1
ATOM 2114 C C . LEU A 1 268 ? -1.193 -9.880 -16.958 1.00 92.94 268 LEU A C 1
ATOM 2116 O O . LEU A 1 268 ? -0.266 -9.297 -17.520 1.00 92.94 268 LEU A O 1
ATOM 2120 N N . ASP A 1 269 ? -1.659 -11.051 -17.394 1.00 91.19 269 ASP A N 1
ATOM 2121 C CA . ASP A 1 269 ? -1.095 -11.744 -18.553 1.00 91.19 269 ASP A CA 1
ATOM 2122 C C . ASP A 1 269 ? -1.292 -10.963 -19.859 1.00 91.19 269 ASP A C 1
ATOM 2124 O O . ASP A 1 269 ? -0.346 -10.847 -20.642 1.00 91.19 269 ASP A O 1
ATOM 2128 N N . LYS A 1 270 ? -2.476 -10.373 -20.080 1.00 91.25 270 LYS A N 1
ATOM 2129 C CA . LYS A 1 270 ? -2.748 -9.516 -21.249 1.00 91.25 270 LYS A CA 1
ATOM 2130 C C . LYS A 1 270 ? -1.993 -8.190 -21.177 1.00 91.25 270 LYS A C 1
ATOM 2132 O O . LYS A 1 270 ? -1.475 -7.729 -22.187 1.00 91.25 270 LYS A O 1
ATOM 2137 N N . PHE A 1 271 ? -1.881 -7.595 -19.990 1.00 92.56 271 PHE A N 1
ATOM 2138 C CA . PHE A 1 271 ? -1.074 -6.394 -19.767 1.00 92.56 271 PHE A CA 1
ATOM 2139 C C . PHE A 1 271 ? 0.410 -6.637 -20.070 1.00 92.56 271 PHE A C 1
ATOM 2141 O O . PHE A 1 271 ? 1.085 -5.789 -20.663 1.00 92.56 271 PHE A O 1
ATOM 2148 N N . ARG A 1 272 ? 0.924 -7.798 -19.649 1.00 91.12 272 ARG A N 1
ATOM 2149 C CA . ARG A 1 272 ? 2.300 -8.222 -19.896 1.00 91.12 272 ARG A CA 1
ATOM 2150 C C . ARG A 1 272 ? 2.520 -8.511 -21.378 1.00 91.12 272 ARG A C 1
ATOM 2152 O O . ARG A 1 272 ? 3.538 -8.073 -21.908 1.00 91.12 272 ARG A O 1
ATOM 2159 N N . ASP A 1 273 ? 1.595 -9.242 -22.008 1.00 89.62 273 ASP A N 1
ATOM 2160 C CA . ASP A 1 273 ? 1.625 -9.668 -23.418 1.00 89.62 273 ASP A CA 1
ATOM 2161 C C . ASP A 1 273 ? 3.026 -10.167 -23.813 1.00 89.62 273 ASP A C 1
ATOM 2163 O O . ASP A 1 273 ? 3.743 -9.602 -24.631 1.00 89.62 273 ASP A O 1
ATOM 2167 N N . GLY A 1 274 ? 3.481 -11.183 -23.073 1.00 88.38 274 GLY A N 1
ATOM 2168 C CA . GLY A 1 274 ? 4.764 -11.863 -23.286 1.00 88.38 274 GLY A CA 1
ATOM 2169 C C . GLY A 1 274 ? 6.034 -11.070 -22.945 1.00 88.38 274 GLY A C 1
ATOM 2170 O O . GLY A 1 274 ? 7.125 -11.621 -23.063 1.00 88.38 274 GLY A O 1
ATOM 2171 N N . ASN A 1 275 ? 5.934 -9.809 -22.516 1.00 90.38 275 ASN A N 1
ATOM 2172 C CA . ASN A 1 275 ? 7.094 -8.956 -22.248 1.00 90.38 275 ASN A CA 1
ATOM 2173 C C . ASN A 1 275 ? 7.558 -9.009 -20.782 1.00 90.38 275 ASN A C 1
ATOM 2175 O O . ASN A 1 275 ? 6.917 -9.599 -19.910 1.00 90.38 275 ASN A O 1
ATOM 2179 N N . ARG A 1 276 ? 8.708 -8.387 -20.496 1.00 88.94 276 ARG A N 1
ATOM 2180 C CA . ARG A 1 276 ? 9.244 -8.301 -19.132 1.00 88.94 276 ARG A CA 1
ATOM 2181 C C . ARG A 1 276 ? 8.369 -7.387 -18.275 1.00 88.94 276 ARG A C 1
ATOM 2183 O O . ARG A 1 276 ? 8.146 -6.233 -18.640 1.00 88.94 276 ARG A O 1
ATOM 2190 N N . LEU A 1 277 ? 7.924 -7.908 -17.132 1.00 92.00 277 LEU A N 1
ATOM 2191 C CA . LEU A 1 277 ? 7.194 -7.162 -16.114 1.00 92.00 277 LEU A CA 1
ATOM 2192 C C . LEU A 1 277 ? 8.179 -6.537 -15.121 1.00 92.00 277 LEU A C 1
ATOM 2194 O O . LEU A 1 277 ? 9.081 -7.212 -14.621 1.00 92.00 277 LEU A O 1
ATOM 2198 N N . CYS A 1 278 ? 7.991 -5.256 -14.834 1.00 90.50 278 CYS A N 1
ATOM 2199 C CA . CYS A 1 278 ? 8.821 -4.504 -13.908 1.00 90.50 278 CYS A CA 1
ATOM 2200 C C . CYS A 1 278 ? 7.965 -3.708 -12.917 1.00 90.50 278 CYS A C 1
ATOM 2202 O O . CYS A 1 278 ? 6.872 -3.252 -13.248 1.00 90.50 278 CYS A O 1
ATOM 2204 N N . LEU A 1 279 ? 8.498 -3.500 -11.716 1.00 91.00 279 LEU A N 1
ATOM 2205 C CA . LEU A 1 279 ? 7.922 -2.646 -10.683 1.00 91.00 279 LEU A CA 1
ATOM 2206 C C . LEU A 1 279 ? 8.481 -1.219 -10.800 1.00 91.00 279 LEU A C 1
ATOM 2208 O O . LEU A 1 279 ? 9.676 -1.023 -11.038 1.00 91.00 279 LEU A O 1
ATOM 2212 N N . VAL A 1 280 ? 7.619 -0.220 -10.614 1.00 90.06 280 VAL A N 1
ATOM 2213 C CA . VAL A 1 280 ? 8.014 1.184 -10.461 1.00 90.06 280 VAL A CA 1
ATOM 2214 C C . VAL A 1 280 ? 8.072 1.517 -8.975 1.00 90.06 280 VAL A C 1
ATOM 2216 O O . VAL A 1 280 ? 7.091 1.337 -8.254 1.00 90.06 280 VAL A O 1
ATOM 2219 N N . ALA A 1 281 ? 9.228 1.994 -8.515 1.00 86.88 281 ALA A N 1
ATOM 2220 C CA . ALA A 1 281 ? 9.446 2.324 -7.114 1.00 86.88 281 ALA A CA 1
ATOM 2221 C C . ALA A 1 281 ? 9.116 3.782 -6.790 1.00 86.88 281 ALA A C 1
ATOM 2223 O O . ALA A 1 281 ? 9.426 4.688 -7.558 1.00 86.88 281 ALA A O 1
ATOM 2224 N N . TYR A 1 282 ? 8.559 4.001 -5.603 1.00 86.75 282 TYR A N 1
ATOM 2225 C CA . TYR A 1 282 ? 8.249 5.308 -5.021 1.00 86.75 282 TYR A CA 1
ATOM 2226 C C . TYR A 1 282 ? 8.842 5.429 -3.623 1.00 86.75 282 TYR A C 1
ATOM 2228 O O . TYR A 1 282 ? 9.302 4.436 -3.062 1.00 86.75 282 TYR A O 1
ATOM 2236 N N . ASN A 1 283 ? 8.832 6.636 -3.047 1.00 81.38 283 ASN A N 1
ATOM 2237 C CA . ASN A 1 283 ? 9.494 6.919 -1.768 1.00 81.38 283 ASN A CA 1
ATOM 2238 C C . ASN A 1 283 ? 11.007 6.608 -1.801 1.00 81.38 283 ASN A C 1
ATOM 2240 O O . ASN A 1 283 ? 11.611 6.294 -0.776 1.00 81.38 283 ASN A O 1
ATOM 2244 N N . CYS A 1 284 ? 11.632 6.648 -2.983 1.00 74.94 284 CYS A N 1
ATOM 2245 C CA . CYS A 1 284 ? 13.044 6.320 -3.132 1.00 74.94 284 CYS A CA 1
ATOM 2246 C C . CYS A 1 284 ? 13.932 7.402 -2.515 1.00 74.94 284 CYS A C 1
ATOM 2248 O O . CYS A 1 284 ? 13.648 8.597 -2.608 1.00 74.94 284 CYS A O 1
ATOM 2250 N N . SER A 1 285 ? 15.079 6.992 -1.974 1.00 69.06 285 SER A N 1
ATOM 2251 C CA . SER A 1 285 ? 16.133 7.947 -1.637 1.00 69.06 285 SER A CA 1
ATOM 2252 C C . SER A 1 285 ? 16.705 8.593 -2.907 1.00 69.06 285 SER A C 1
ATOM 2254 O O . SER A 1 285 ? 16.670 8.007 -3.995 1.00 69.06 285 SER A O 1
ATOM 2256 N N . VAL A 1 286 ? 17.303 9.779 -2.772 1.00 66.94 286 VAL A N 1
ATOM 2257 C CA . VAL A 1 286 ? 18.028 10.424 -3.882 1.00 66.94 286 VAL A CA 1
ATOM 2258 C C . VAL A 1 286 ? 19.145 9.512 -4.407 1.00 66.94 286 VAL A C 1
ATOM 2260 O O . VAL A 1 286 ? 19.331 9.413 -5.616 1.00 66.94 286 VAL A O 1
ATOM 2263 N N . GLY A 1 287 ? 19.829 8.775 -3.524 1.00 63.56 287 GLY A N 1
ATOM 2264 C CA . GLY A 1 287 ? 20.853 7.801 -3.914 1.00 63.56 287 GLY A CA 1
ATOM 2265 C C . GLY A 1 287 ? 20.295 6.646 -4.751 1.00 63.56 287 GLY A C 1
ATOM 2266 O O . GLY A 1 287 ? 20.877 6.293 -5.773 1.00 63.56 287 GLY A O 1
ATOM 2267 N N . SER A 1 288 ? 19.126 6.114 -4.381 1.00 65.06 288 SER A N 1
ATOM 2268 C CA . SER A 1 288 ? 18.427 5.078 -5.155 1.00 65.06 288 SER A CA 1
ATOM 2269 C C . SER A 1 288 ? 18.031 5.583 -6.544 1.00 65.06 288 SER A C 1
ATOM 2271 O O . SER A 1 288 ? 18.183 4.857 -7.521 1.00 65.06 288 SER A O 1
ATOM 2273 N N . LYS A 1 289 ? 17.580 6.841 -6.650 1.00 64.56 289 LYS A N 1
ATOM 2274 C CA . LYS A 1 289 ? 17.250 7.475 -7.936 1.00 64.56 289 LYS A CA 1
ATOM 2275 C C . LYS A 1 289 ? 18.490 7.710 -8.805 1.00 64.56 289 LYS A C 1
ATOM 2277 O O . LYS A 1 289 ? 18.419 7.551 -10.012 1.00 64.56 289 LYS A O 1
ATOM 2282 N N . ILE A 1 290 ? 19.641 8.028 -8.211 1.00 62.75 290 ILE A N 1
ATOM 2283 C CA . ILE A 1 290 ? 20.913 8.126 -8.948 1.00 62.75 290 ILE A CA 1
ATOM 2284 C C . ILE A 1 290 ? 21.367 6.744 -9.436 1.00 62.75 290 ILE A C 1
ATOM 2286 O O . ILE A 1 290 ? 21.751 6.592 -10.591 1.00 62.75 290 ILE A O 1
ATOM 2290 N N . SER A 1 291 ? 21.291 5.721 -8.584 1.00 60.28 291 SER A N 1
ATOM 2291 C CA . SER A 1 291 ? 21.636 4.344 -8.958 1.00 60.28 291 SER A CA 1
ATOM 2292 C C . SER A 1 291 ? 20.730 3.808 -10.071 1.00 60.28 291 SER A C 1
ATOM 2294 O O . SER A 1 291 ? 21.212 3.139 -10.984 1.00 60.28 291 SER A O 1
ATOM 2296 N N . SER A 1 292 ? 19.443 4.162 -10.061 1.00 62.09 292 SER A N 1
ATOM 2297 C CA . SER A 1 292 ? 18.490 3.716 -11.077 1.00 62.09 292 SER A CA 1
ATOM 2298 C C . SER A 1 292 ? 18.787 4.277 -12.475 1.00 62.09 292 SER A C 1
ATOM 2300 O O . SER A 1 292 ? 18.480 3.606 -13.460 1.00 62.09 292 SER A O 1
ATOM 2302 N N . ILE A 1 293 ? 19.450 5.440 -12.578 1.00 60.16 293 ILE A N 1
ATOM 2303 C CA . ILE A 1 293 ? 19.918 6.024 -13.852 1.00 60.16 293 ILE A CA 1
ATOM 2304 C C . ILE A 1 293 ? 20.904 5.083 -14.555 1.00 60.16 293 ILE A C 1
ATOM 2306 O O . ILE A 1 293 ? 20.833 4.911 -15.769 1.00 60.16 293 ILE A O 1
ATOM 2310 N N . LEU A 1 294 ? 21.796 4.438 -13.801 1.00 54.81 294 LEU A N 1
ATOM 2311 C CA . LEU A 1 294 ? 22.817 3.541 -14.354 1.00 54.81 294 LEU A CA 1
ATOM 2312 C C . LEU A 1 294 ? 22.229 2.219 -14.866 1.00 54.81 294 LEU A C 1
ATOM 2314 O O . LEU A 1 294 ? 22.813 1.581 -15.740 1.00 54.81 294 LEU A O 1
ATOM 2318 N N . HIS A 1 295 ? 21.072 1.817 -14.340 1.00 53.78 295 HIS A N 1
ATOM 2319 C CA . HIS A 1 295 ? 20.472 0.506 -14.599 1.00 53.78 295 HIS A CA 1
ATOM 2320 C C . HIS A 1 295 ? 19.099 0.578 -15.279 1.00 53.78 295 HIS A C 1
ATOM 2322 O O . HIS A 1 295 ? 18.433 -0.444 -15.425 1.00 53.78 295 HIS A O 1
ATOM 2328 N N . SER A 1 296 ? 18.680 1.769 -15.731 1.00 56.12 296 SER A N 1
ATOM 2329 C CA . SER A 1 296 ? 17.361 2.010 -16.342 1.00 56.12 296 SER A CA 1
ATOM 2330 C C . SER A 1 296 ? 16.189 1.515 -15.477 1.00 56.12 296 SER A C 1
ATOM 2332 O O . SER A 1 296 ? 15.187 1.018 -15.992 1.00 56.12 296 SER A O 1
ATOM 2334 N N . ALA A 1 297 ? 16.319 1.624 -14.151 1.00 60.66 297 ALA A N 1
ATOM 2335 C CA . ALA A 1 297 ? 15.256 1.281 -13.211 1.00 60.66 297 ALA A CA 1
ATOM 2336 C C . ALA A 1 297 ? 14.335 2.493 -12.968 1.00 60.66 297 ALA A C 1
ATOM 2338 O O . ALA A 1 297 ? 14.787 3.636 -12.854 1.00 60.66 297 ALA A O 1
ATOM 2339 N N . TYR A 1 298 ? 13.027 2.238 -12.901 1.00 75.12 298 TYR A N 1
ATOM 2340 C CA . TYR A 1 298 ? 11.996 3.269 -12.772 1.00 75.12 298 TYR A CA 1
ATOM 2341 C C . TYR A 1 298 ? 11.756 3.575 -11.291 1.00 75.12 298 TYR A C 1
ATOM 2343 O O . TYR A 1 298 ? 11.033 2.847 -10.609 1.00 75.12 298 TYR A O 1
ATOM 2351 N N . CYS A 1 299 ? 12.402 4.633 -10.797 1.00 76.00 299 CYS A N 1
ATOM 2352 C CA . CYS A 1 299 ? 12.393 5.022 -9.388 1.00 76.00 299 CYS A CA 1
ATOM 2353 C C . CYS A 1 299 ? 12.025 6.503 -9.216 1.00 76.00 299 CYS A C 1
ATOM 2355 O O . CYS A 1 299 ? 12.653 7.396 -9.792 1.00 76.00 299 CYS A O 1
ATOM 2357 N N . HIS A 1 300 ? 11.055 6.768 -8.348 1.00 80.88 300 HIS A N 1
ATOM 2358 C CA . HIS A 1 300 ? 10.585 8.096 -7.979 1.00 80.88 300 HIS A CA 1
ATOM 2359 C C . HIS A 1 300 ? 10.920 8.403 -6.517 1.00 80.88 300 HIS A C 1
ATOM 2361 O O . HIS A 1 300 ? 10.714 7.590 -5.615 1.00 80.88 300 HIS A O 1
ATOM 2367 N N . THR A 1 301 ? 11.441 9.608 -6.288 1.00 76.75 301 THR A N 1
ATOM 2368 C CA . THR A 1 301 ? 11.671 10.186 -4.949 1.00 76.75 301 THR A CA 1
ATOM 2369 C C . THR A 1 301 ? 10.381 10.727 -4.343 1.00 76.75 301 THR A C 1
ATOM 2371 O O . THR A 1 301 ? 10.288 10.939 -3.141 1.00 76.75 301 THR A O 1
ATOM 2374 N N . GLU A 1 302 ? 9.399 10.986 -5.200 1.00 83.94 302 GLU A N 1
ATOM 2375 C CA . GLU A 1 302 ? 8.062 11.434 -4.864 1.00 83.94 302 GLU A CA 1
ATOM 2376 C C . GLU A 1 302 ? 7.373 10.457 -3.898 1.00 83.94 302 GLU A C 1
ATOM 2378 O O . GLU A 1 302 ? 7.475 9.232 -4.046 1.00 83.94 302 GLU A O 1
ATOM 2383 N N . LYS A 1 303 ? 6.650 11.017 -2.919 1.00 85.25 303 LYS A N 1
ATOM 2384 C CA . LYS A 1 303 ? 5.872 10.245 -1.950 1.00 85.25 303 LYS A CA 1
ATOM 2385 C C . LYS A 1 303 ? 4.761 9.488 -2.678 1.00 85.25 303 LYS A C 1
ATOM 2387 O O . LYS A 1 303 ? 4.017 10.103 -3.441 1.00 85.25 303 LYS A O 1
ATOM 2392 N N . ALA A 1 304 ? 4.635 8.183 -2.469 1.00 88.44 304 ALA A N 1
ATOM 2393 C CA . ALA A 1 304 ? 3.462 7.467 -2.961 1.00 88.44 304 ALA A CA 1
ATOM 2394 C C . ALA A 1 304 ? 2.238 7.789 -2.098 1.00 88.44 304 ALA A C 1
ATOM 2396 O O . ALA A 1 304 ? 2.327 7.803 -0.870 1.00 88.44 304 ALA A O 1
ATOM 2397 N N . MET A 1 305 ? 1.092 7.970 -2.748 1.00 88.12 305 MET A N 1
ATOM 2398 C CA . MET A 1 305 ? -0.207 7.842 -2.109 1.00 88.12 305 MET A CA 1
ATOM 2399 C C . MET A 1 305 ? -0.368 6.430 -1.541 1.00 88.12 305 MET A C 1
ATOM 2401 O O . MET A 1 305 ? 0.245 5.480 -2.056 1.00 88.12 305 MET A O 1
ATOM 2405 N N . PRO A 1 306 ? -1.219 6.268 -0.515 1.00 84.50 306 PRO A N 1
ATOM 2406 C CA . PRO A 1 306 ? -1.581 4.952 -0.016 1.00 84.50 306 PRO A CA 1
ATOM 2407 C C . PRO A 1 306 ? -1.997 4.001 -1.147 1.00 84.50 306 PRO A C 1
ATOM 2409 O O . PRO A 1 306 ? -2.591 4.421 -2.144 1.00 84.50 306 PRO A O 1
ATOM 2412 N N . LEU A 1 307 ? -1.694 2.706 -1.006 1.00 86.62 307 LEU A N 1
ATOM 2413 C CA . LEU A 1 307 ? -2.013 1.704 -2.034 1.00 86.62 307 LEU A CA 1
ATOM 2414 C C . LEU A 1 307 ? -3.526 1.603 -2.283 1.00 86.62 307 LEU A C 1
ATOM 2416 O O . LEU A 1 307 ? -3.953 1.533 -3.431 1.00 86.62 307 LEU A O 1
ATOM 2420 N N . SER A 1 308 ? -4.330 1.676 -1.222 1.00 81.31 308 SER A N 1
ATOM 2421 C CA . SER A 1 308 ? -5.796 1.735 -1.284 1.00 81.31 308 SER A CA 1
ATOM 2422 C C . SER A 1 308 ? -6.299 2.971 -2.036 1.00 81.31 308 SER A C 1
ATOM 2424 O O . SER A 1 308 ? -7.116 2.853 -2.940 1.00 81.31 308 SER A O 1
ATOM 2426 N N . GLU A 1 309 ? -5.763 4.148 -1.724 1.00 86.19 309 GLU A N 1
ATOM 2427 C CA . GLU A 1 309 ? -6.129 5.417 -2.370 1.00 86.19 309 GLU A CA 1
ATOM 2428 C C . GLU A 1 309 ? -5.704 5.447 -3.847 1.00 86.19 309 GLU A C 1
ATOM 2430 O O . GLU A 1 309 ? -6.436 5.931 -4.708 1.00 86.19 309 GLU A O 1
ATOM 2435 N N . THR A 1 310 ? -4.550 4.849 -4.164 1.00 92.69 310 THR A N 1
ATOM 2436 C CA . THR A 1 310 ? -4.100 4.617 -5.546 1.00 92.69 310 THR A CA 1
ATOM 2437 C C . THR A 1 310 ? -5.127 3.776 -6.314 1.00 92.69 310 THR A C 1
ATOM 2439 O O . THR A 1 310 ? -5.478 4.111 -7.447 1.00 92.69 310 THR A O 1
ATOM 2442 N N . ILE A 1 311 ? -5.601 2.680 -5.708 1.00 91.62 311 ILE A N 1
ATOM 2443 C CA . ILE A 1 311 ? -6.596 1.775 -6.300 1.00 91.62 311 ILE A CA 1
ATOM 2444 C C . ILE A 1 311 ? -7.926 2.500 -6.511 1.00 91.62 311 ILE A C 1
ATOM 2446 O O . ILE A 1 311 ? -8.484 2.421 -7.605 1.00 91.62 311 ILE A O 1
ATOM 2450 N N . GLU A 1 312 ? -8.423 3.225 -5.506 1.00 88.75 312 GLU A N 1
ATOM 2451 C CA . GLU A 1 312 ? -9.683 3.970 -5.604 1.00 88.75 312 GLU A CA 1
ATOM 2452 C C . GLU A 1 312 ? -9.618 5.047 -6.691 1.00 88.75 312 GLU A C 1
ATOM 2454 O O . GLU A 1 312 ? -10.540 5.164 -7.499 1.00 88.75 312 GLU A O 1
ATOM 2459 N N . LEU A 1 313 ? -8.497 5.763 -6.806 1.00 94.69 313 LEU A N 1
ATOM 2460 C CA . LEU A 1 313 ? -8.303 6.738 -7.878 1.00 94.69 313 LEU A CA 1
ATOM 2461 C C . LEU A 1 313 ? -8.285 6.082 -9.266 1.00 94.69 313 LEU A C 1
ATOM 2463 O O . LEU A 1 313 ? -8.918 6.577 -10.203 1.00 94.69 313 LEU A O 1
ATOM 2467 N N . ALA A 1 314 ? -7.596 4.946 -9.403 1.00 96.50 314 ALA A N 1
ATOM 2468 C CA . ALA A 1 314 ? -7.560 4.193 -10.652 1.00 96.50 314 ALA A CA 1
ATOM 2469 C C . ALA A 1 314 ? -8.957 3.673 -11.036 1.00 96.50 314 ALA A C 1
ATOM 2471 O O . ALA A 1 314 ? -9.371 3.805 -12.191 1.00 96.50 314 ALA A O 1
ATOM 2472 N N . LYS A 1 315 ? -9.720 3.144 -10.070 1.00 94.56 315 LYS A N 1
ATOM 2473 C CA . LYS A 1 315 ? -11.114 2.709 -10.253 1.00 94.56 315 LYS A CA 1
ATOM 2474 C C . LYS A 1 315 ? -12.040 3.873 -10.596 1.00 94.56 315 LYS A C 1
ATOM 2476 O O . LYS A 1 315 ? -12.918 3.720 -11.445 1.00 94.56 315 LYS A O 1
ATOM 2481 N N . TYR A 1 316 ? -11.846 5.040 -9.985 1.00 94.94 316 TYR A N 1
ATOM 2482 C CA . TYR A 1 316 ? -12.619 6.232 -10.313 1.00 94.94 316 TYR A CA 1
ATOM 2483 C C . TYR A 1 316 ? -12.477 6.582 -11.795 1.00 94.94 316 TYR A C 1
ATOM 2485 O O . TYR A 1 316 ? -13.489 6.697 -12.488 1.00 94.94 316 TYR A O 1
ATOM 2493 N N . PHE A 1 317 ? -11.247 6.674 -12.311 1.00 95.75 317 PHE A N 1
ATOM 2494 C CA . PHE A 1 317 ? -11.023 6.976 -13.727 1.00 95.75 317 PHE A CA 1
ATOM 2495 C C . PHE A 1 317 ? -11.379 5.820 -14.662 1.00 95.75 317 PHE A C 1
ATOM 2497 O O . PHE A 1 317 ? -11.745 6.073 -15.804 1.00 95.75 317 PHE A O 1
ATOM 2504 N N . LEU A 1 318 ? -11.357 4.568 -14.202 1.00 94.94 318 LEU A N 1
ATOM 2505 C CA . LEU A 1 318 ? -11.932 3.454 -14.960 1.00 94.94 318 LEU A CA 1
ATOM 2506 C C . LEU A 1 318 ? -13.442 3.645 -15.186 1.00 94.94 318 LEU A C 1
ATOM 2508 O O . LEU A 1 318 ? -13.942 3.349 -16.269 1.00 94.94 318 LEU A O 1
ATOM 2512 N N . ASN A 1 319 ? -14.158 4.161 -14.183 1.00 93.75 319 ASN A N 1
ATOM 2513 C CA . ASN A 1 319 ? -15.594 4.438 -14.268 1.00 93.75 319 ASN A CA 1
ATOM 2514 C C . ASN A 1 319 ? -15.909 5.769 -14.978 1.00 93.75 319 ASN A C 1
ATOM 2516 O O . ASN A 1 319 ? -16.985 5.916 -15.557 1.00 93.75 319 ASN A O 1
ATOM 2520 N N . HIS A 1 320 ? -14.963 6.712 -14.983 1.00 93.06 320 HIS A N 1
ATOM 2521 C CA . HIS A 1 320 ? -15.095 8.041 -15.592 1.00 93.06 320 HIS A CA 1
ATOM 2522 C C . HIS A 1 320 ? -13.947 8.334 -16.580 1.00 93.06 320 HIS A C 1
ATOM 2524 O O . HIS A 1 320 ? -13.259 9.350 -16.460 1.00 93.06 320 HIS A O 1
ATOM 2530 N N . PRO A 1 321 ? -13.712 7.482 -17.597 1.00 89.69 321 PRO A N 1
ATOM 2531 C CA . PRO A 1 321 ? -12.486 7.533 -18.401 1.00 89.69 321 PRO A CA 1
ATOM 2532 C C . PRO A 1 321 ? -12.328 8.830 -19.194 1.00 89.69 321 PRO A C 1
ATOM 2534 O O . PRO A 1 321 ? -11.210 9.270 -19.446 1.00 89.69 321 PRO A O 1
ATOM 2537 N N . LYS A 1 322 ? -13.442 9.480 -19.551 1.00 86.44 322 LYS A N 1
ATOM 2538 C CA . LYS A 1 322 ? -13.434 10.763 -20.268 1.00 86.44 322 LYS A CA 1
ATOM 2539 C C . LYS A 1 322 ? -12.897 11.917 -19.417 1.00 86.44 322 LYS A C 1
ATOM 2541 O O . LYS A 1 322 ? -12.382 12.878 -19.978 1.00 86.44 322 LYS A O 1
ATOM 2546 N N . GLU A 1 323 ? -12.984 11.832 -18.089 1.00 90.56 323 GLU A N 1
ATOM 2547 C CA . GLU A 1 323 ? -12.486 12.886 -17.198 1.00 90.56 323 GLU A CA 1
ATOM 2548 C C . GLU A 1 323 ? -10.957 12.947 -17.168 1.00 90.56 323 GLU A C 1
ATOM 2550 O O . GLU A 1 323 ? -10.383 14.026 -17.005 1.00 90.56 323 GLU A O 1
ATOM 2555 N N . PHE A 1 324 ? -10.270 11.821 -17.403 1.00 89.62 324 PHE A N 1
ATOM 2556 C CA . PHE A 1 324 ? -8.805 11.793 -17.446 1.00 89.62 324 PHE A CA 1
ATOM 2557 C C . PHE A 1 324 ? -8.218 12.489 -18.694 1.00 89.62 324 PHE A C 1
ATOM 2559 O O . PHE A 1 324 ? -7.016 12.754 -18.771 1.00 89.62 324 PHE A O 1
ATOM 2566 N N . GLY A 1 325 ? -9.073 12.873 -19.647 1.00 85.81 325 GLY A N 1
ATOM 2567 C CA . GLY A 1 325 ? -8.708 13.555 -20.884 1.00 85.81 325 GLY A CA 1
ATOM 2568 C C . GLY A 1 325 ? -8.197 12.614 -21.974 1.00 85.81 325 GLY A C 1
ATOM 2569 O O . GLY A 1 325 ? -8.099 11.403 -21.792 1.00 85.81 325 GLY A O 1
ATOM 2570 N N . GLU A 1 326 ? -7.888 13.185 -23.135 1.00 83.62 326 GLU A N 1
ATOM 2571 C CA . GLU A 1 326 ? -7.490 12.410 -24.313 1.00 83.62 326 GLU A CA 1
ATOM 2572 C C . GLU A 1 326 ? -6.073 11.854 -24.189 1.00 83.62 326 GLU A C 1
ATOM 2574 O O . GLU A 1 326 ? -5.194 12.487 -23.599 1.00 83.62 326 GLU A O 1
ATOM 2579 N N . TYR A 1 327 ? -5.864 10.665 -24.755 1.00 83.69 327 TYR A N 1
ATOM 2580 C CA . TYR A 1 327 ? -4.558 10.023 -24.774 1.00 83.69 327 TYR A CA 1
ATOM 2581 C C . TYR A 1 327 ? -3.613 10.761 -25.717 1.00 83.69 327 TYR A C 1
ATOM 2583 O O . TYR A 1 327 ? -3.919 10.943 -26.896 1.00 83.69 327 TYR A O 1
ATOM 2591 N N . ASP A 1 328 ? -2.431 11.091 -25.216 1.00 78.56 328 ASP A N 1
ATOM 2592 C CA . ASP A 1 328 ? -1.326 11.607 -26.009 1.00 78.56 328 ASP A CA 1
ATOM 2593 C C . ASP A 1 328 ? -0.050 10.885 -25.593 1.00 78.56 328 ASP A C 1
ATOM 2595 O O . ASP A 1 328 ? 0.349 10.948 -24.432 1.00 78.56 328 ASP A O 1
ATOM 2599 N N . ILE A 1 329 ? 0.602 10.211 -26.545 1.00 75.56 329 ILE A N 1
ATOM 2600 C CA . ILE A 1 329 ? 1.794 9.396 -26.270 1.00 75.56 329 ILE A CA 1
ATOM 2601 C C . ILE A 1 329 ? 2.917 10.213 -25.621 1.00 75.56 329 ILE A C 1
ATOM 2603 O O . ILE A 1 329 ? 3.701 9.659 -24.851 1.00 75.56 329 ILE A O 1
ATOM 2607 N N . ALA A 1 330 ? 2.987 11.515 -25.926 1.00 73.50 330 ALA A N 1
ATOM 2608 C CA . ALA A 1 330 ? 4.048 12.382 -25.449 1.00 73.50 330 ALA A CA 1
ATOM 2609 C C . ALA A 1 330 ? 3.790 12.977 -24.059 1.00 73.50 330 ALA A C 1
ATOM 2611 O O . ALA A 1 330 ? 4.737 13.288 -23.338 1.00 73.50 330 ALA A O 1
ATOM 2612 N N . ASN A 1 331 ? 2.519 13.136 -23.694 1.00 76.94 331 ASN A N 1
ATOM 2613 C CA . ASN A 1 331 ? 2.088 13.819 -22.485 1.00 76.94 331 ASN A CA 1
ATOM 2614 C C . ASN A 1 331 ? 1.108 12.952 -21.686 1.00 76.94 331 ASN A C 1
ATOM 2616 O O . ASN A 1 331 ? 1.492 12.308 -20.714 1.00 76.94 331 ASN A O 1
ATOM 2620 N N . ASN A 1 332 ? -0.171 12.928 -22.063 1.00 85.50 332 ASN A N 1
ATOM 2621 C CA . ASN A 1 332 ? -1.217 12.244 -21.305 1.00 85.50 332 ASN A CA 1
ATOM 2622 C C . ASN A 1 332 ? -1.305 10.758 -21.693 1.00 85.50 332 ASN A C 1
ATOM 2624 O O . ASN A 1 332 ? -2.223 10.349 -22.399 1.00 85.50 332 ASN A O 1
ATOM 2628 N N . ASN A 1 333 ? -0.323 9.964 -21.266 1.00 86.25 333 ASN A N 1
ATOM 2629 C CA . ASN A 1 333 ? -0.175 8.550 -21.619 1.00 86.25 333 ASN A CA 1
ATOM 2630 C C . ASN A 1 333 ? -0.371 7.607 -20.410 1.00 86.25 333 ASN A C 1
ATOM 2632 O O . ASN A 1 333 ? -0.775 8.026 -19.321 1.00 86.25 333 ASN A O 1
ATOM 2636 N N . SER A 1 334 ? -0.062 6.317 -20.592 1.00 91.12 334 SER A N 1
ATOM 2637 C CA . SER A 1 334 ? -0.136 5.297 -19.536 1.00 91.12 334 SER A CA 1
ATOM 2638 C C . SER A 1 334 ? 0.733 5.598 -18.318 1.00 91.12 334 SER A C 1
ATOM 2640 O O . SER A 1 334 ? 0.326 5.315 -17.193 1.00 91.12 334 SER A O 1
ATOM 2642 N N . GLU A 1 335 ? 1.926 6.162 -18.524 1.00 90.31 335 GLU A N 1
ATOM 2643 C CA . GLU A 1 335 ? 2.832 6.500 -17.426 1.00 90.31 335 GLU A CA 1
ATOM 2644 C C . GLU A 1 335 ? 2.286 7.685 -16.633 1.00 90.31 335 GLU A C 1
ATOM 2646 O O . GLU A 1 335 ? 2.251 7.634 -15.407 1.00 90.31 335 GLU A O 1
ATOM 2651 N N . THR A 1 336 ? 1.790 8.719 -17.316 1.00 89.75 336 THR A N 1
ATOM 2652 C CA . THR A 1 336 ? 1.147 9.873 -16.673 1.00 89.75 336 THR A CA 1
ATOM 2653 C C . THR A 1 336 ? -0.048 9.445 -15.836 1.00 89.75 336 THR A C 1
ATOM 2655 O O . THR A 1 336 ? -0.171 9.879 -14.692 1.00 89.75 336 THR A O 1
ATOM 2658 N N . PHE A 1 337 ? -0.881 8.539 -16.352 1.00 93.81 337 PHE A N 1
ATOM 2659 C CA . PHE A 1 337 ? -1.981 7.957 -15.589 1.00 93.81 337 PHE A CA 1
ATOM 2660 C C . PHE A 1 337 ? -1.503 7.243 -14.320 1.00 93.81 337 PHE A C 1
ATOM 2662 O O . PHE A 1 337 ? -1.964 7.560 -13.221 1.00 93.81 337 PHE A O 1
ATOM 2669 N N . ALA A 1 338 ? -0.560 6.310 -14.449 1.00 95.25 338 ALA A N 1
ATOM 2670 C CA . ALA A 1 338 ? -0.095 5.526 -13.313 1.00 95.25 338 ALA A CA 1
ATOM 2671 C C . ALA A 1 338 ? 0.659 6.390 -12.283 1.00 95.25 338 ALA A C 1
ATOM 2673 O O . ALA A 1 338 ? 0.392 6.304 -11.086 1.00 95.25 338 ALA A O 1
ATOM 2674 N N . CYS A 1 339 ? 1.527 7.302 -12.729 1.00 92.69 339 CYS A N 1
ATOM 2675 C CA . CYS A 1 339 ? 2.203 8.265 -11.862 1.00 92.69 339 CYS A CA 1
ATOM 2676 C C . CYS A 1 339 ? 1.219 9.198 -11.157 1.00 92.69 339 CYS A C 1
ATOM 2678 O O . CYS A 1 339 ? 1.391 9.457 -9.965 1.00 92.69 339 CYS A O 1
ATOM 2680 N N . PHE A 1 340 ? 0.174 9.670 -11.841 1.00 92.94 340 PHE A N 1
ATOM 2681 C CA . PHE A 1 340 ? -0.868 10.470 -11.207 1.00 92.94 340 PHE A CA 1
ATOM 2682 C C . PHE A 1 340 ? -1.598 9.665 -10.127 1.00 92.94 340 PHE A C 1
ATOM 2684 O O . PHE A 1 340 ? -1.717 10.143 -8.999 1.00 92.94 340 PHE A O 1
ATOM 2691 N N . CYS A 1 341 ? -1.977 8.418 -10.423 1.00 94.69 341 CYS A N 1
ATOM 2692 C CA . CYS A 1 341 ? -2.585 7.517 -9.444 1.00 94.69 341 CYS A CA 1
ATOM 2693 C C . CYS A 1 341 ? -1.681 7.258 -8.234 1.00 94.69 341 CYS A C 1
ATOM 2695 O O . CYS A 1 341 ? -2.179 7.087 -7.130 1.00 94.69 341 CYS A O 1
ATOM 2697 N N . LYS A 1 342 ? -0.357 7.253 -8.418 1.00 93.50 342 LYS A N 1
ATOM 2698 C CA . LYS A 1 342 ? 0.604 7.053 -7.328 1.00 93.50 342 LYS A CA 1
ATOM 2699 C C . LYS A 1 342 ? 0.963 8.314 -6.567 1.00 93.50 342 LYS A C 1
ATOM 2701 O O . LYS A 1 342 ? 1.431 8.191 -5.448 1.00 93.50 342 LYS A O 1
ATOM 2706 N N . THR A 1 343 ? 0.833 9.506 -7.141 1.00 91.31 343 THR A N 1
ATOM 2707 C CA . THR A 1 343 ? 1.479 10.704 -6.568 1.00 91.31 343 THR A CA 1
ATOM 2708 C C . THR A 1 343 ? 0.609 11.946 -6.527 1.00 91.31 343 THR A C 1
ATOM 2710 O O . THR A 1 343 ? 1.031 12.927 -5.915 1.00 91.31 343 THR A O 1
ATOM 2713 N N . SER A 1 344 ? -0.563 11.943 -7.173 1.00 89.88 344 SER A N 1
ATOM 2714 C CA . SER A 1 344 ? -1.400 13.123 -7.467 1.00 89.88 344 SER A CA 1
ATOM 2715 C C . SER A 1 344 ? -0.704 14.206 -8.318 1.00 89.88 344 SER A C 1
ATOM 2717 O O . SER A 1 344 ? -1.083 15.385 -8.297 1.00 89.88 344 SER A O 1
ATOM 2719 N N . LEU A 1 345 ? 0.360 13.845 -9.043 1.00 87.69 345 LEU A N 1
ATOM 2720 C CA . LEU A 1 345 ? 1.160 14.768 -9.848 1.00 87.69 345 LEU A CA 1
ATOM 2721 C C . LEU A 1 345 ? 1.136 14.356 -11.322 1.00 87.69 345 LEU A C 1
ATOM 2723 O O . LEU A 1 345 ? 1.614 13.289 -11.694 1.00 87.69 345 LEU A O 1
ATOM 2727 N N . MET A 1 346 ? 0.632 15.249 -12.174 1.00 83.12 346 MET A N 1
ATOM 2728 C CA . MET A 1 346 ? 0.539 15.026 -13.626 1.00 83.12 346 MET A CA 1
ATOM 2729 C C . MET A 1 346 ? 1.885 15.159 -14.352 1.00 83.12 346 MET A C 1
ATOM 2731 O O . MET A 1 346 ? 1.989 14.820 -15.522 1.00 83.12 346 MET A O 1
ATOM 2735 N N . ASN A 1 347 ? 2.918 15.682 -13.687 1.00 76.69 347 ASN A N 1
ATOM 2736 C CA . ASN A 1 347 ? 4.198 16.026 -14.312 1.00 76.69 347 ASN A CA 1
ATOM 2737 C C . ASN A 1 347 ? 5.342 15.055 -13.962 1.00 76.69 347 ASN A C 1
ATOM 2739 O O . ASN A 1 347 ? 6.490 15.340 -14.294 1.00 76.69 347 ASN A O 1
ATOM 2743 N N . VAL A 1 348 ? 5.061 13.955 -13.254 1.00 73.81 348 VAL A N 1
ATOM 2744 C CA . VAL A 1 348 ? 6.083 13.018 -12.736 1.00 73.81 348 VAL A CA 1
ATOM 2745 C C . VAL A 1 348 ? 6.539 11.977 -13.766 1.00 73.81 348 VAL A C 1
ATOM 2747 O O . VAL A 1 348 ? 7.632 11.439 -13.610 1.00 73.81 348 VAL A O 1
ATOM 2750 N N . ALA A 1 349 ? 5.747 11.711 -14.809 1.00 68.31 349 ALA A N 1
ATOM 2751 C CA . ALA A 1 349 ? 6.084 10.737 -15.849 1.00 68.31 349 ALA A CA 1
ATOM 2752 C C . ALA A 1 349 ? 7.442 11.041 -16.512 1.00 68.31 349 ALA A C 1
ATOM 2754 O O . ALA A 1 349 ? 7.739 12.187 -16.863 1.00 68.31 349 ALA A O 1
ATOM 2755 N N . ALA A 1 350 ? 8.280 10.012 -16.637 1.00 53.84 350 ALA A N 1
ATOM 2756 C CA . ALA A 1 350 ? 9.690 10.116 -16.982 1.00 53.84 350 ALA A CA 1
ATOM 2757 C C . ALA A 1 350 ? 9.985 9.890 -18.472 1.00 53.84 350 ALA A C 1
ATOM 2759 O O . ALA A 1 350 ? 11.036 10.341 -18.934 1.00 53.84 350 ALA A O 1
ATOM 2760 N N . GLN A 1 351 ? 9.092 9.244 -19.236 1.00 53.41 351 GLN A N 1
ATOM 2761 C CA . GLN A 1 351 ? 9.365 8.796 -20.608 1.00 53.41 351 GLN A CA 1
ATOM 2762 C C . GLN A 1 351 ? 9.881 9.894 -21.548 1.00 53.41 351 GLN A C 1
ATOM 2764 O O . GLN A 1 351 ? 10.631 9.573 -22.468 1.00 53.41 351 GLN A O 1
ATOM 2769 N N . LEU A 1 352 ? 9.517 11.171 -21.355 1.00 43.91 352 LEU A N 1
ATOM 2770 C CA . LEU A 1 352 ? 9.843 12.235 -22.320 1.00 43.91 352 LEU A CA 1
ATOM 2771 C C . LEU A 1 352 ? 10.280 13.579 -21.719 1.00 43.91 352 LEU A C 1
ATOM 2773 O O . LEU A 1 352 ? 10.392 14.561 -22.453 1.00 43.91 352 LEU A O 1
ATOM 2777 N N . GLN A 1 353 ? 10.610 13.642 -20.424 1.00 45.16 353 GLN A N 1
ATOM 2778 C CA . GLN A 1 353 ? 11.225 14.839 -19.824 1.00 45.16 353 GLN A CA 1
ATOM 2779 C C . GLN A 1 353 ? 12.658 14.567 -19.327 1.00 45.16 353 GLN A C 1
ATOM 2781 O O . GLN A 1 353 ? 12.860 14.362 -18.129 1.00 45.16 353 GLN A O 1
ATOM 2786 N N . PRO A 1 354 ? 13.681 14.616 -20.213 1.00 41.41 354 PRO A N 1
ATOM 2787 C CA . PRO A 1 354 ? 15.101 14.418 -19.877 1.00 41.41 354 PRO A CA 1
ATOM 2788 C C . PRO A 1 354 ? 15.637 15.356 -18.786 1.00 41.41 354 PRO A C 1
ATOM 2790 O O . PRO A 1 354 ? 16.611 15.046 -18.108 1.00 41.41 354 PRO A O 1
ATOM 2793 N N . THR A 1 355 ? 14.993 16.503 -18.575 1.00 41.62 355 THR A N 1
ATOM 2794 C CA . THR A 1 355 ? 15.422 17.521 -17.607 1.00 41.62 355 THR A CA 1
ATOM 2795 C C . THR A 1 355 ? 15.006 17.218 -16.166 1.00 41.62 355 THR A C 1
ATOM 2797 O O . THR A 1 355 ? 15.610 17.762 -15.245 1.00 41.62 355 THR A O 1
ATOM 2800 N N . ARG A 1 356 ? 14.035 16.318 -15.934 1.00 49.38 356 ARG A N 1
ATOM 2801 C CA . ARG A 1 356 ? 13.584 15.923 -14.581 1.00 49.38 356 ARG A CA 1
ATOM 2802 C C . ARG A 1 356 ? 14.425 14.797 -13.951 1.00 49.38 356 ARG A C 1
ATOM 2804 O O . ARG A 1 356 ? 14.212 14.416 -12.801 1.00 49.38 356 ARG A O 1
ATOM 2811 N N . TRP A 1 357 ? 15.417 14.299 -14.689 1.00 47.22 357 TRP A N 1
ATOM 2812 C CA . TRP A 1 357 ? 16.422 13.334 -14.228 1.00 47.22 357 TRP A CA 1
ATOM 2813 C C . TRP A 1 357 ? 17.504 13.998 -13.357 1.00 47.22 357 TRP A C 1
ATOM 2815 O O . TRP A 1 357 ? 18.315 13.311 -12.741 1.00 47.22 357 TRP A O 1
ATOM 2825 N N . ILE A 1 358 ? 17.483 15.334 -13.263 1.00 41.34 358 ILE A N 1
ATOM 2826 C CA . ILE A 1 358 ? 18.286 16.140 -12.342 1.00 41.34 358 ILE A CA 1
ATOM 2827 C C . ILE A 1 358 ? 17.387 16.525 -11.151 1.00 41.34 358 ILE A C 1
ATOM 2829 O O . ILE A 1 358 ? 16.291 17.047 -11.375 1.00 41.34 358 ILE A O 1
ATOM 2833 N N . PRO A 1 359 ? 17.794 16.281 -9.889 1.00 39.62 359 PRO A N 1
ATOM 2834 C CA . PRO A 1 359 ? 17.015 16.689 -8.722 1.00 39.62 359 PRO A CA 1
ATOM 2835 C C . PRO A 1 359 ? 16.755 18.199 -8.747 1.00 39.62 359 PRO A C 1
ATOM 2837 O O . PRO A 1 359 ? 17.693 18.988 -8.873 1.00 39.62 359 PRO A O 1
ATOM 2840 N N . LEU A 1 360 ? 15.493 18.616 -8.609 1.00 40.44 360 LEU A N 1
ATOM 2841 C CA . LEU A 1 360 ? 15.181 20.031 -8.409 1.00 40.44 360 LEU A CA 1
ATOM 2842 C C . LEU A 1 360 ? 15.785 20.500 -7.071 1.00 40.44 360 LEU A C 1
ATOM 2844 O O . LEU A 1 360 ? 15.721 19.752 -6.090 1.00 40.44 360 LEU A O 1
ATOM 2848 N N . PRO A 1 361 ? 16.339 21.725 -6.994 1.00 33.62 361 PRO A N 1
ATOM 2849 C CA . PRO A 1 361 ? 16.803 22.287 -5.734 1.00 33.62 361 PRO A CA 1
ATOM 2850 C C . PRO A 1 361 ? 15.662 22.316 -4.712 1.00 33.62 361 PRO A C 1
ATOM 2852 O O . PRO A 1 361 ? 14.526 22.671 -5.044 1.00 33.62 361 PRO A O 1
ATOM 2855 N N . ALA A 1 362 ? 15.966 21.968 -3.462 1.00 33.34 362 ALA A N 1
ATOM 2856 C CA . ALA A 1 362 ? 15.029 22.100 -2.354 1.00 33.34 362 ALA A CA 1
ATOM 2857 C C . ALA A 1 362 ? 14.627 23.580 -2.208 1.00 33.34 362 ALA A C 1
ATOM 2859 O O . ALA A 1 362 ? 15.445 24.400 -1.799 1.00 33.34 362 ALA A O 1
ATOM 2860 N N . GLY A 1 363 ? 13.395 23.936 -2.591 1.00 34.31 363 GLY A N 1
ATOM 2861 C CA . GLY A 1 363 ? 12.920 25.320 -2.457 1.00 34.31 363 GLY A CA 1
ATOM 2862 C C . GLY A 1 363 ? 11.787 25.804 -3.369 1.00 34.31 363 GLY A C 1
ATOM 2863 O O . GLY A 1 363 ? 11.343 26.928 -3.174 1.00 34.31 36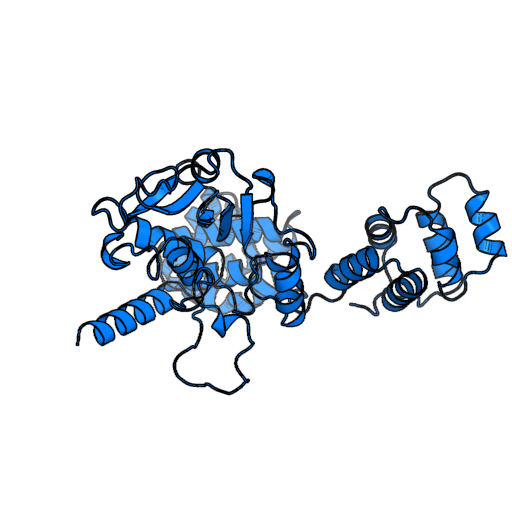3 GLY A O 1
ATOM 2864 N N . SER A 1 364 ? 11.265 25.023 -4.325 1.00 34.22 364 SER A N 1
ATOM 2865 C CA . SER A 1 364 ? 10.088 25.447 -5.119 1.00 34.22 364 SER A CA 1
ATOM 2866 C C . SER A 1 364 ? 8.756 25.082 -4.441 1.00 34.22 364 SER A C 1
ATOM 2868 O O . SER A 1 364 ? 7.957 24.288 -4.934 1.00 34.22 364 SER A O 1
ATOM 2870 N N . SER A 1 365 ? 8.506 25.674 -3.274 1.00 45.44 365 SER A N 1
ATOM 2871 C CA . SER A 1 365 ? 7.163 25.800 -2.699 1.00 45.44 365 SER A CA 1
ATOM 2872 C C . SER A 1 365 ? 6.362 26.734 -3.623 1.00 45.44 365 SER A C 1
ATOM 2874 O O . SER A 1 365 ? 6.818 27.819 -3.957 1.00 45.44 365 SER A O 1
ATOM 2876 N N . VAL A 1 366 ? 5.236 26.349 -4.230 1.00 35.09 366 VAL A N 1
ATOM 2877 C CA . VAL A 1 366 ? 3.894 26.495 -3.630 1.00 35.09 366 VAL A CA 1
ATOM 2878 C C . VAL A 1 366 ? 2.802 25.747 -4.458 1.00 35.09 366 VAL A C 1
ATOM 2880 O O . VAL A 1 366 ? 1.637 25.773 -4.085 1.00 35.09 366 VAL A O 1
ATOM 2883 N N . VAL A 1 367 ? 3.122 25.001 -5.535 1.00 39.16 367 VAL A N 1
ATOM 2884 C CA . VAL A 1 367 ? 2.093 24.374 -6.431 1.00 39.16 367 VAL A CA 1
ATOM 2885 C C . VAL A 1 367 ? 2.082 22.824 -6.423 1.00 39.16 367 VAL A C 1
ATOM 2887 O O . VAL A 1 367 ? 1.216 22.191 -7.018 1.00 39.16 367 VAL A O 1
ATOM 2890 N N . ASN A 1 368 ? 3.012 22.179 -5.711 1.00 51.50 368 ASN A N 1
ATOM 2891 C CA . ASN A 1 368 ? 3.346 20.753 -5.886 1.00 51.50 368 ASN A CA 1
ATOM 2892 C C . ASN A 1 368 ? 3.152 19.874 -4.629 1.00 51.50 368 ASN A C 1
ATOM 2894 O O . ASN A 1 368 ? 3.860 18.883 -4.466 1.00 51.50 368 ASN A O 1
ATOM 2898 N N . SER A 1 369 ? 2.218 20.189 -3.724 1.00 65.69 369 SER A N 1
ATOM 2899 C CA . SER A 1 369 ? 1.945 19.278 -2.600 1.00 65.69 369 SER A CA 1
ATOM 2900 C C . SER A 1 369 ? 1.295 17.988 -3.108 1.00 65.69 369 SER A C 1
ATOM 2902 O O . SER A 1 369 ? 0.336 18.021 -3.884 1.00 65.69 369 SER A O 1
ATOM 2904 N N . GLN A 1 370 ? 1.855 16.848 -2.718 1.00 74.44 370 GLN A N 1
ATOM 2905 C CA . GLN A 1 370 ? 1.277 15.535 -2.988 1.00 74.44 370 GLN A CA 1
ATOM 2906 C C . GLN A 1 370 ? 0.098 15.315 -2.037 1.00 74.44 370 GLN A C 1
ATOM 2908 O O . GLN A 1 370 ? 0.177 15.710 -0.876 1.00 74.44 370 GLN A O 1
ATOM 2913 N N . CYS A 1 371 ? -0.992 14.759 -2.552 1.00 82.00 371 CYS A N 1
ATOM 2914 C CA . CYS A 1 371 ? -2.180 14.417 -1.777 1.00 82.00 371 CYS A CA 1
ATOM 2915 C C . CYS A 1 371 ? -1.985 13.080 -1.063 1.00 82.00 371 CYS A C 1
ATOM 2917 O O . CYS A 1 371 ? -1.191 12.260 -1.524 1.00 82.00 371 CYS A O 1
ATOM 2919 N N . ASP A 1 372 ? -2.729 12.866 0.020 1.00 77.00 372 ASP A N 1
ATOM 2920 C CA . ASP A 1 372 ? -2.741 11.584 0.735 1.00 77.00 372 ASP A CA 1
ATOM 2921 C C . ASP A 1 372 ? -4.021 10.781 0.460 1.00 77.00 372 ASP A C 1
ATOM 2923 O O . ASP A 1 372 ? -4.057 9.591 0.759 1.00 77.00 372 ASP A O 1
ATOM 2927 N N . THR A 1 373 ? -5.038 11.394 -0.162 1.00 79.00 373 THR A N 1
ATOM 2928 C CA . THR A 1 373 ? -6.303 10.737 -0.534 1.00 79.00 373 THR A CA 1
ATOM 2929 C C . THR A 1 373 ? -6.655 10.925 -2.012 1.00 79.00 373 THR A C 1
ATOM 2931 O O . THR A 1 373 ? -6.279 11.919 -2.646 1.00 79.00 373 THR A O 1
ATOM 2934 N N . TYR A 1 374 ? -7.433 9.995 -2.570 1.00 83.94 374 TYR A N 1
ATOM 2935 C CA . TYR A 1 374 ? -7.932 10.065 -3.941 1.00 83.94 374 TYR A CA 1
ATOM 2936 C C . TYR A 1 374 ? -8.880 11.253 -4.133 1.00 83.94 374 TYR A C 1
ATOM 2938 O O . TYR A 1 374 ? -8.887 11.861 -5.201 1.00 83.94 374 TYR A O 1
ATOM 2946 N N . VAL A 1 375 ? -9.649 11.622 -3.101 1.00 84.12 375 VAL A N 1
ATOM 2947 C CA . VAL A 1 375 ? -10.578 12.762 -3.144 1.00 84.12 375 VAL A CA 1
ATOM 2948 C C . VAL A 1 375 ? -9.811 14.066 -3.337 1.00 84.12 375 VAL A C 1
ATOM 2950 O O . VAL A 1 375 ? -10.105 14.825 -4.259 1.00 84.12 375 VAL A O 1
ATOM 2953 N N . GLU A 1 376 ? -8.775 14.300 -2.530 1.00 86.00 376 GLU A N 1
ATOM 2954 C CA . GLU A 1 376 ? -7.906 15.471 -2.680 1.00 86.00 376 GLU A CA 1
ATOM 2955 C C . GLU A 1 376 ? -7.203 15.480 -4.043 1.00 86.00 376 GLU A C 1
ATOM 2957 O O . GLU A 1 376 ? -7.080 16.531 -4.682 1.00 86.00 376 GLU A O 1
ATOM 2962 N N . ALA A 1 377 ? -6.756 14.307 -4.509 1.00 89.31 377 ALA A N 1
ATOM 2963 C CA . ALA A 1 377 ? -6.132 14.166 -5.817 1.00 89.31 377 ALA A CA 1
ATOM 2964 C C . ALA A 1 377 ? -7.104 14.535 -6.951 1.00 89.31 377 ALA A C 1
ATOM 2966 O O . ALA A 1 377 ? -6.708 15.254 -7.870 1.00 89.31 377 ALA A O 1
ATOM 2967 N N . LEU A 1 378 ? -8.373 14.120 -6.874 1.00 90.81 378 LEU A N 1
ATOM 2968 C CA . LEU A 1 378 ? -9.416 14.489 -7.837 1.00 90.81 378 LEU A CA 1
ATOM 2969 C C . LEU A 1 378 ? -9.708 15.989 -7.820 1.00 90.81 378 LEU A C 1
ATOM 2971 O O . LEU A 1 378 ? -9.677 16.631 -8.869 1.00 90.81 378 LEU A O 1
ATOM 2975 N N . GLU A 1 379 ? -9.898 16.582 -6.641 1.00 88.75 379 GLU A N 1
ATOM 2976 C CA . GLU A 1 379 ? -10.116 18.027 -6.509 1.00 88.75 379 GLU A CA 1
ATOM 2977 C C . GLU A 1 379 ? -8.940 18.834 -7.076 1.00 88.75 379 GLU A C 1
ATOM 2979 O O . GLU A 1 379 ? -9.109 19.893 -7.691 1.00 88.75 379 GLU A O 1
ATOM 2984 N N . LYS A 1 380 ? -7.712 18.350 -6.873 1.00 86.94 380 LYS A N 1
ATOM 2985 C CA . LYS A 1 380 ? -6.510 18.940 -7.464 1.00 86.94 380 LYS A CA 1
ATOM 2986 C C . LYS A 1 380 ? -6.498 18.780 -8.984 1.00 86.94 380 LYS A C 1
ATOM 2988 O O . LYS A 1 380 ? -6.204 19.744 -9.689 1.00 86.94 380 LYS A O 1
ATOM 2993 N N . TYR A 1 381 ? -6.837 17.601 -9.492 1.00 89.56 381 TYR A N 1
ATOM 2994 C CA . TYR A 1 381 ? -6.896 17.323 -10.922 1.00 89.56 381 TYR A CA 1
ATOM 2995 C C . TYR A 1 381 ? -7.912 18.212 -11.646 1.00 89.56 381 TYR A C 1
ATOM 2997 O O . TYR A 1 381 ? -7.572 18.843 -12.649 1.00 89.56 381 TYR A O 1
ATOM 3005 N N . HIS A 1 382 ? -9.130 18.339 -11.110 1.00 88.62 382 HIS A N 1
ATOM 3006 C CA . HIS A 1 382 ? -10.160 19.209 -11.679 1.00 88.62 382 HIS A CA 1
ATOM 3007 C C . HIS A 1 382 ? -9.721 20.677 -11.676 1.00 88.62 382 HIS A C 1
ATOM 3009 O O . HIS A 1 382 ? -9.889 21.357 -12.685 1.00 88.62 382 HIS A O 1
ATOM 3015 N N . ARG A 1 383 ? -9.065 21.155 -10.607 1.00 85.56 383 ARG A N 1
ATOM 3016 C CA . ARG A 1 383 ? -8.483 22.511 -10.576 1.00 85.56 383 ARG A CA 1
ATOM 3017 C C . ARG A 1 383 ? -7.454 22.734 -11.686 1.00 85.56 383 ARG A C 1
ATOM 3019 O O . ARG A 1 383 ? -7.525 23.756 -12.366 1.00 85.56 383 ARG A O 1
ATOM 3026 N N . ILE A 1 384 ? -6.541 21.783 -11.897 1.00 79.62 384 ILE A N 1
ATOM 3027 C CA . ILE A 1 384 ? -5.527 21.854 -12.965 1.00 79.62 384 ILE A CA 1
ATOM 3028 C C . ILE A 1 384 ? -6.199 21.899 -14.344 1.00 79.62 384 ILE A C 1
ATOM 3030 O O . ILE A 1 384 ? -5.814 22.691 -15.201 1.00 79.62 384 ILE A O 1
ATOM 3034 N N . ARG A 1 385 ? -7.225 21.070 -14.572 1.00 78.88 385 ARG A N 1
ATOM 3035 C CA . ARG A 1 385 ? -7.937 21.026 -15.856 1.00 78.88 385 ARG A CA 1
ATOM 3036 C C . ARG A 1 385 ? -8.720 22.306 -16.138 1.00 78.88 385 ARG A C 1
ATOM 3038 O O . ARG A 1 385 ? -8.637 22.790 -17.261 1.00 78.88 385 ARG A O 1
ATOM 3045 N N . CYS A 1 386 ? -9.387 22.884 -15.139 1.00 74.94 386 CYS A N 1
ATOM 3046 C CA . CYS A 1 386 ? -10.098 24.157 -15.290 1.00 74.94 386 CYS A CA 1
ATOM 3047 C C . CYS A 1 386 ? -9.164 25.315 -15.679 1.00 74.94 386 CYS A C 1
ATOM 3049 O O . CYS A 1 386 ? -9.550 26.168 -16.473 1.00 74.94 386 CYS A O 1
ATOM 3051 N N . GLN A 1 387 ? -7.936 25.337 -15.150 1.00 68.88 387 GLN A N 1
ATOM 3052 C CA . GLN A 1 387 ? -6.943 26.377 -15.453 1.00 68.88 387 GLN A CA 1
ATOM 3053 C C . GLN A 1 387 ? -6.350 26.261 -16.864 1.00 68.88 387 GLN A C 1
ATOM 3055 O O . GLN A 1 387 ? -5.953 27.268 -17.434 1.00 68.88 387 GLN A O 1
ATOM 3060 N N . ASN A 1 388 ? -6.304 25.056 -17.438 1.00 60.53 388 ASN A N 1
ATOM 3061 C CA . ASN A 1 388 ? -5.782 24.827 -18.790 1.00 60.53 388 ASN A CA 1
ATOM 3062 C C . ASN A 1 388 ? -6.836 25.035 -19.896 1.00 60.53 388 ASN A C 1
ATOM 3064 O O . ASN A 1 388 ? -6.506 24.946 -21.077 1.00 60.53 388 ASN A O 1
ATOM 3068 N N . THR A 1 389 ? -8.103 25.254 -19.527 1.00 55.47 389 THR A N 1
ATOM 3069 C CA . THR A 1 389 ? -9.219 25.526 -20.455 1.00 55.47 389 THR A CA 1
ATOM 3070 C C . THR A 1 389 ? -9.566 27.012 -20.601 1.00 55.47 389 THR A C 1
ATOM 3072 O O . THR A 1 389 ? -10.425 27.349 -21.415 1.00 55.47 389 THR A O 1
ATOM 3075 N N . THR A 1 390 ? -8.921 27.884 -19.822 1.00 40.81 390 THR A N 1
ATOM 3076 C CA . THR A 1 390 ? -8.964 29.356 -19.925 1.00 40.81 390 THR A CA 1
ATOM 3077 C C . THR A 1 390 ? -7.693 29.873 -20.562 1.00 40.81 390 THR A C 1
ATOM 3079 O O . THR A 1 390 ? -7.795 30.794 -21.400 1.00 40.81 390 THR A O 1
#

Foldseek 3Di:
DQQDDDDLVRQCVLCVVPPDCLQLLCQQPQGDPVQSVVLVPDPDDSSSSSSVNSCVRPVRDGNNSSLRSCVVVVVVVSSVLSCCVPVPPQDPQDLLNLLVVLLLLQLVQCLVVVLVLLVLCVVVVLADPVLNVLCVDPPDRSSVNSNSNSVRNSVVLVVDPDSLVSLLVSLVSQLVVPDVSSVVSSLSSLCSSDPQCLQVQADLQFQFDDPVRDDQLWWKWADDDPDIFIWGAHCDPVFGTWFFALDQQRDPPPDQFDPSTWTAGHHPCSPNVVGTMGTAEECHDPVSLVSCVVNVHHYYVAAFARSVQLNVLSVVCNVVGPLLPTDGPQFSGRQLSSVCSTWLDSPRRDRHDPPVSDPDPPDPDDLRDTDNHSVVSVVNSVVVVVVVVD